Protein AF-A0A842RF08-F1 (afdb_monomer)

Foldseek 3Di:
DVVVVVVVVVVVLVVLLVLQCVQLVCPDDDCSVVLSVLVVVCQVVAQQLQPPDDVPDTLSVLLSVLLNLDPDSVLSVLVSVCCNPQFAEAHPVNLLVLLLCCCVPPVLLVLLVVQCVLVVNPSVVSVVSCPALQSVLLLLLAAEAEDDPQLPLVSSVVSCVVVVDDPLRGDDHLDDDPVSLVVSLVVLVVVNCVSCVPVPDPHRPQSPDSARAEYEYGHAEEQQLVQQWDADPNDIDHDVVVSVVVVVVCPPRHRQEHEYEYEYQEYEPNSVVRNVVRVVVVVVVDPGHYHYHYHYNHYDYPVSAQDCVPSVSNVCVLVDDQDFQVVDDPVQVVLVDPGQQCFRVNSRHSYAYSHGGHSNHGCLCEDAPPTPHRHSSYDDDPDDPPPD

Mean predicted aligned error: 7.97 Å

pLDDT: mean 85.52, std 14.82, range [28.73, 98.25]

Solvent-accessible surface area (backbone atoms only — not comparable to full-atom values): 21556 Å² total; per-residue (Å²): 118,72,65,64,56,53,52,60,50,54,54,52,54,50,51,52,49,53,50,44,49,60,60,56,65,65,87,80,58,90,59,56,71,59,57,48,52,51,55,50,49,48,23,76,74,41,50,52,61,38,62,58,53,57,93,92,55,47,40,64,62,36,44,39,58,38,41,56,70,44,89,46,67,66,53,30,51,45,53,50,49,44,55,76,77,56,54,42,72,42,39,67,66,56,54,51,52,46,50,65,41,45,49,74,71,45,50,46,54,48,50,46,48,53,47,16,67,75,66,76,41,66,69,85,47,52,72,62,46,68,70,32,66,67,38,55,50,51,59,67,22,30,36,38,26,9,74,41,87,67,29,42,43,74,56,45,51,62,70,35,50,85,69,72,55,55,76,75,29,55,41,73,44,77,78,76,56,70,72,58,52,51,56,37,43,53,52,45,41,54,51,51,51,64,73,56,66,58,88,85,65,88,67,58,77,93,65,70,66,75,33,39,36,38,39,36,37,31,33,39,74,36,56,56,22,56,67,42,31,39,73,58,97,87,41,76,43,31,52,55,50,55,48,53,58,54,52,73,75,37,75,77,59,35,39,86,63,30,38,41,34,40,38,28,44,26,27,24,50,59,9,52,53,40,35,56,50,47,50,56,53,50,51,74,75,44,99,64,60,64,48,80,45,82,47,62,74,42,74,44,57,74,87,64,35,66,40,66,87,89,33,39,73,50,44,53,52,54,73,44,87,65,65,50,76,86,75,64,49,83,74,52,57,74,34,81,32,98,57,54,53,41,2,41,47,64,45,15,26,46,47,34,41,26,79,49,51,53,67,32,12,30,30,63,49,34,24,42,86,90,48,88,38,62,21,51,40,43,45,78,76,92,79,64,78,83,79,125

Nearest PDB structures (foldseek):
  3u0v-assembly1_A  TM=3.164E-01  e=2.271E-01  Homo sapiens
  6avv-assembly1_A  TM=2.905E-01  e=1.226E+00  Arabidopsis thaliana
  6avx-assembly1_A  TM=3.029E-01  e=2.151E+00  Arabidopsis thaliana
  6gi0-assembly2_B  TM=3.141E-01  e=7.004E+00  Pseudomonas aeruginosa
  2qr5-assembly1_A  TM=3.143E-01  e=5.917E+00  unclassified

Structure (mmCIF, N/CA/C/O backbone):
data_AF-A0A842RF08-F1
#
_entry.id   AF-A0A842RF08-F1
#
loop_
_atom_site.group_PDB
_atom_site.id
_atom_site.type_symbol
_atom_site.label_atom_id
_atom_site.label_alt_id
_atom_site.label_comp_id
_atom_site.label_asym_id
_atom_site.label_entity_id
_atom_site.label_seq_id
_atom_site.pdbx_PDB_ins_code
_atom_site.Cartn_x
_atom_site.Cartn_y
_atom_site.Cartn_z
_atom_site.occupancy
_atom_site.B_iso_or_equiv
_atom_site.auth_seq_id
_atom_site.auth_comp_id
_atom_site.auth_asym_id
_atom_site.auth_atom_id
_atom_site.pdbx_PDB_model_num
ATOM 1 N N . MET A 1 1 ? 2.217 38.222 -20.327 1.00 40.03 1 MET A N 1
ATOM 2 C CA . MET A 1 1 ? 2.538 37.204 -19.291 1.00 40.03 1 MET A CA 1
ATOM 3 C C . MET A 1 1 ? 2.072 35.784 -19.656 1.00 40.03 1 MET A C 1
ATOM 5 O O . MET A 1 1 ? 2.818 34.854 -19.389 1.00 40.03 1 MET A O 1
ATOM 9 N N . LYS A 1 2 ? 0.913 35.592 -20.316 1.00 32.84 2 LYS A N 1
ATOM 10 C CA . LYS A 1 2 ? 0.486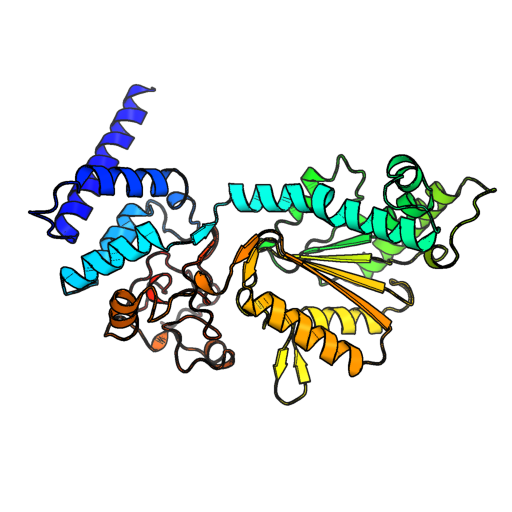 34.278 -20.859 1.00 32.84 2 LYS A CA 1
ATOM 11 C C . LYS A 1 2 ? 1.318 33.782 -22.061 1.00 32.84 2 LYS A C 1
ATOM 13 O O . LYS A 1 2 ? 1.562 32.587 -22.164 1.00 32.84 2 LYS A O 1
ATOM 18 N N . GLU A 1 3 ? 1.814 34.678 -22.917 1.00 28.73 3 GLU A N 1
ATOM 19 C CA . GLU A 1 3 ? 2.598 34.299 -24.112 1.00 28.73 3 GLU A CA 1
ATOM 20 C C . GLU A 1 3 ? 3.997 33.748 -23.791 1.00 28.73 3 GLU A C 1
ATOM 22 O O . GLU A 1 3 ? 4.410 32.754 -24.382 1.00 28.73 3 GLU A O 1
ATOM 27 N N . ASN A 1 4 ? 4.689 34.297 -22.785 1.00 29.58 4 ASN A N 1
ATOM 28 C CA . ASN A 1 4 ? 6.010 33.798 -22.371 1.00 29.58 4 ASN A CA 1
ATOM 29 C C . ASN A 1 4 ? 5.946 32.412 -21.703 1.00 29.58 4 ASN A C 1
ATOM 31 O O . ASN A 1 4 ? 6.897 31.639 -21.808 1.00 29.58 4 ASN A O 1
ATOM 35 N N . LEU A 1 5 ? 4.820 32.063 -21.061 1.00 34.53 5 LEU A N 1
ATOM 36 C CA . LEU A 1 5 ? 4.596 30.708 -20.543 1.00 34.53 5 LEU A CA 1
ATOM 37 C C . LEU A 1 5 ? 4.382 29.697 -21.681 1.00 34.53 5 LEU A C 1
ATOM 39 O O . LEU A 1 5 ? 4.914 28.592 -21.616 1.00 34.53 5 LEU A O 1
ATOM 43 N N . MET A 1 6 ? 3.653 30.080 -22.736 1.00 32.66 6 MET A N 1
ATOM 44 C CA . MET A 1 6 ? 3.435 29.214 -23.902 1.00 32.66 6 MET A CA 1
ATOM 45 C C . MET A 1 6 ? 4.720 28.982 -24.709 1.00 32.66 6 MET A C 1
ATOM 47 O O . MET A 1 6 ? 4.952 27.870 -25.175 1.00 32.66 6 MET A O 1
ATOM 51 N N . TRP A 1 7 ? 5.594 29.986 -24.818 1.00 32.00 7 TRP A N 1
ATOM 52 C CA . TRP A 1 7 ? 6.883 29.855 -25.509 1.00 32.00 7 TRP A CA 1
ATOM 53 C C . TRP A 1 7 ? 7.861 28.907 -24.795 1.00 32.00 7 TRP A C 1
ATOM 55 O O . TRP A 1 7 ? 8.495 28.066 -25.434 1.00 32.00 7 TRP A O 1
ATOM 65 N N . GLY A 1 8 ? 7.946 28.983 -23.461 1.00 36.41 8 GLY A N 1
ATOM 66 C CA . GLY A 1 8 ? 8.818 28.111 -22.663 1.00 36.41 8 GLY A CA 1
ATOM 67 C C . GLY A 1 8 ? 8.381 26.641 -22.631 1.00 36.41 8 GLY A C 1
ATOM 68 O O . GLY A 1 8 ? 9.229 25.756 -22.508 1.00 36.41 8 GLY A O 1
ATOM 69 N N . ILE A 1 9 ? 7.078 26.376 -22.770 1.00 46.50 9 ILE A N 1
ATOM 70 C CA . ILE A 1 9 ? 6.522 25.021 -22.917 1.00 46.50 9 ILE A CA 1
ATOM 71 C C . ILE A 1 9 ? 6.865 24.469 -24.314 1.00 46.50 9 ILE A C 1
ATOM 73 O O . ILE A 1 9 ? 7.432 23.386 -24.428 1.00 46.50 9 ILE A O 1
ATOM 77 N N . ASN A 1 10 ? 6.667 25.270 -25.366 1.00 54.06 10 ASN A N 1
ATOM 78 C CA . ASN A 1 10 ? 6.847 24.851 -26.760 1.00 54.06 10 ASN A CA 1
ATOM 79 C C . ASN A 1 10 ? 8.315 24.526 -27.140 1.00 54.06 10 ASN A C 1
ATOM 81 O O . ASN A 1 10 ? 8.580 23.586 -27.892 1.00 54.06 10 ASN A O 1
ATOM 85 N N . ILE A 1 11 ? 9.301 25.246 -26.583 1.00 56.53 11 ILE A N 1
ATOM 86 C CA . ILE A 1 11 ? 10.733 24.962 -26.823 1.00 56.53 11 ILE A CA 1
ATOM 87 C C . ILE A 1 11 ? 11.155 23.631 -26.192 1.00 56.53 11 ILE A C 1
ATOM 89 O O . ILE A 1 11 ? 11.837 22.829 -26.832 1.00 56.53 11 ILE A O 1
ATOM 93 N N . LYS A 1 12 ? 10.742 23.375 -24.947 1.00 60.31 12 LYS A N 1
ATOM 94 C CA . LYS A 1 12 ? 11.094 22.143 -24.225 1.00 60.31 12 LYS A CA 1
ATOM 95 C C . LYS A 1 12 ? 10.475 20.919 -24.886 1.00 60.31 12 LYS A C 1
ATOM 97 O O . LYS A 1 12 ? 11.165 19.930 -25.108 1.00 60.31 12 LYS A O 1
ATOM 102 N N . ASP A 1 13 ? 9.221 21.043 -25.301 1.00 62.75 13 ASP A N 1
ATOM 103 C CA . ASP A 1 13 ? 8.489 20.012 -26.031 1.00 62.75 13 ASP A CA 1
ATOM 104 C C . ASP A 1 13 ? 9.149 19.682 -27.380 1.00 62.75 13 ASP A C 1
ATOM 106 O O . ASP A 1 13 ? 9.252 18.518 -27.773 1.00 62.75 13 ASP A O 1
ATOM 110 N N . THR A 1 14 ? 9.677 20.697 -28.067 1.00 65.06 14 THR A N 1
ATOM 111 C CA . THR A 1 14 ? 10.413 20.526 -29.327 1.00 65.06 14 THR A CA 1
ATOM 112 C C . THR A 1 14 ? 11.765 19.832 -29.115 1.00 65.06 14 THR A C 1
ATOM 114 O O . THR A 1 14 ? 12.135 18.950 -29.894 1.00 65.06 14 THR A O 1
ATOM 117 N N . ILE A 1 15 ? 12.491 20.173 -28.047 1.00 67.38 15 ILE A N 1
ATOM 118 C CA . ILE A 1 15 ? 13.777 19.545 -27.695 1.00 67.38 15 ILE A CA 1
ATOM 119 C C . ILE A 1 15 ? 13.573 18.079 -27.302 1.00 67.38 15 ILE A C 1
ATOM 121 O O . ILE A 1 15 ? 14.238 17.199 -27.849 1.00 67.38 15 ILE A O 1
ATOM 125 N N . ALA A 1 16 ? 12.603 17.809 -26.430 1.00 64.62 16 ALA A N 1
ATOM 126 C CA . ALA A 1 16 ? 12.192 16.470 -26.020 1.00 64.62 16 ALA A CA 1
ATOM 127 C C . ALA A 1 16 ? 11.817 15.587 -27.225 1.00 64.62 16 ALA A C 1
ATOM 129 O O . ALA A 1 16 ? 12.261 14.442 -27.339 1.00 64.62 16 ALA A O 1
ATOM 130 N N . LYS A 1 17 ? 11.070 16.150 -28.183 1.00 66.00 17 LYS A N 1
ATOM 131 C CA . LYS A 1 17 ? 10.702 15.484 -29.440 1.00 66.00 17 LYS A CA 1
ATOM 132 C C . LYS A 1 17 ? 11.910 15.131 -30.296 1.00 66.00 17 LYS A C 1
ATOM 134 O O . LYS A 1 17 ? 11.983 14.025 -30.831 1.00 66.00 17 LYS A O 1
ATOM 139 N N . ASN A 1 18 ? 12.850 16.060 -30.442 1.00 68.75 18 ASN A N 1
ATOM 140 C CA . ASN A 1 18 ? 14.053 15.841 -31.240 1.00 68.75 18 ASN A CA 1
ATOM 141 C C . ASN A 1 18 ? 14.989 14.811 -30.586 1.00 68.75 18 ASN A C 1
ATOM 143 O O . ASN A 1 18 ? 15.552 13.973 -31.289 1.00 68.75 18 ASN A O 1
ATOM 147 N N . LEU A 1 19 ? 15.092 14.819 -29.254 1.00 69.50 19 LEU A N 1
ATOM 148 C CA . LEU A 1 19 ? 15.845 13.837 -28.469 1.00 69.50 19 LEU A CA 1
ATOM 149 C C . LEU A 1 19 ? 15.284 12.419 -28.630 1.00 69.50 19 LEU A C 1
ATOM 151 O O . LEU A 1 19 ? 16.035 11.501 -28.958 1.00 69.50 19 LEU A O 1
ATOM 155 N N . LEU A 1 20 ? 13.969 12.235 -28.483 1.00 67.94 20 LEU A N 1
ATOM 156 C CA . LEU A 1 20 ? 13.342 10.920 -28.658 1.00 67.94 20 LEU A CA 1
ATOM 157 C C . LEU A 1 20 ? 13.478 10.395 -30.091 1.00 67.94 20 LEU A C 1
ATOM 159 O O . LEU A 1 20 ? 13.840 9.236 -30.288 1.00 67.94 20 LEU A O 1
ATOM 163 N N . LYS A 1 21 ? 13.240 11.253 -31.095 1.00 69.12 21 LYS A N 1
ATOM 164 C CA . LYS A 1 21 ? 13.405 10.888 -32.513 1.00 69.12 21 LYS A CA 1
ATOM 165 C C . LYS A 1 21 ? 14.823 10.422 -32.824 1.00 69.12 21 LYS A C 1
ATOM 167 O O . LYS A 1 21 ? 14.993 9.442 -33.543 1.00 69.12 21 LYS A O 1
ATOM 172 N N . ARG A 1 22 ? 15.826 11.116 -32.279 1.00 71.62 22 ARG A N 1
ATOM 173 C CA . ARG A 1 22 ? 17.234 10.740 -32.432 1.00 71.62 22 ARG A CA 1
ATOM 174 C C . ARG A 1 22 ? 17.528 9.397 -31.767 1.00 71.62 22 ARG A C 1
ATOM 176 O O . ARG A 1 22 ? 18.174 8.556 -32.376 1.00 71.62 22 ARG A O 1
ATOM 183 N N . THR A 1 23 ? 17.041 9.200 -30.547 1.00 68.75 23 THR A N 1
ATOM 184 C CA . THR A 1 23 ? 17.381 8.034 -29.715 1.00 68.75 23 THR A CA 1
ATOM 185 C C . THR A 1 23 ? 16.815 6.736 -30.267 1.00 68.75 23 THR A C 1
ATOM 187 O O . THR A 1 23 ? 17.501 5.717 -30.272 1.00 68.75 23 THR A O 1
ATOM 190 N N . LEU A 1 24 ? 15.578 6.774 -30.765 1.00 66.88 24 LEU A N 1
ATOM 191 C CA . LEU A 1 24 ? 14.913 5.592 -31.303 1.00 66.88 24 LEU A CA 1
ATOM 192 C C . LEU A 1 24 ? 15.331 5.268 -32.756 1.00 66.88 24 LEU A C 1
ATOM 194 O O . LEU A 1 24 ? 14.899 4.248 -33.285 1.00 66.88 24 LEU A O 1
ATOM 198 N N . ASN A 1 25 ? 16.121 6.135 -33.413 1.00 63.81 25 ASN A N 1
ATOM 199 C CA . ASN A 1 25 ? 16.544 6.019 -34.821 1.00 63.81 25 ASN A CA 1
ATOM 200 C C . ASN A 1 25 ? 15.389 5.654 -35.786 1.00 63.81 25 ASN A C 1
ATOM 202 O O . ASN A 1 25 ? 15.572 5.006 -36.817 1.00 63.81 25 ASN A O 1
ATOM 206 N N . LEU A 1 26 ? 14.164 6.064 -35.437 1.00 57.41 26 LEU A N 1
ATOM 207 C CA . LEU A 1 26 ? 12.932 5.703 -36.136 1.00 57.41 26 LEU A CA 1
ATOM 208 C C . LEU A 1 26 ? 12.776 6.591 -37.363 1.00 57.41 26 LEU A C 1
ATOM 210 O O . LEU A 1 26 ? 12.047 7.582 -37.338 1.00 57.41 26 LEU A O 1
ATOM 214 N N . LYS A 1 27 ? 13.491 6.266 -38.437 1.00 50.59 27 LYS A N 1
ATOM 215 C CA . LYS A 1 27 ? 13.301 6.951 -39.719 1.00 50.59 27 LYS A CA 1
ATOM 216 C C . LYS A 1 27 ? 12.002 6.533 -40.427 1.00 50.59 27 LYS A C 1
ATOM 218 O O . LYS A 1 27 ? 11.477 7.342 -41.181 1.00 50.59 27 LYS A O 1
ATOM 223 N N . ASP A 1 28 ? 11.420 5.375 -40.086 1.00 49.75 28 ASP A N 1
ATOM 224 C CA . ASP A 1 28 ? 10.409 4.722 -40.941 1.00 49.75 28 ASP A CA 1
ATOM 225 C C . ASP A 1 28 ? 9.100 4.271 -40.261 1.00 49.75 28 ASP A C 1
ATOM 227 O O . ASP A 1 28 ? 8.362 3.475 -40.837 1.00 49.75 28 ASP A O 1
ATOM 231 N N . THR A 1 29 ? 8.745 4.750 -39.062 1.00 52.41 29 THR A N 1
ATOM 232 C CA . THR A 1 29 ? 7.417 4.437 -38.492 1.00 52.41 29 THR A CA 1
ATOM 233 C C . THR A 1 29 ? 6.372 5.497 -38.877 1.00 52.41 29 THR A C 1
ATOM 235 O O . THR A 1 29 ? 6.391 6.607 -38.327 1.00 52.41 29 THR A O 1
ATOM 238 N N . PRO A 1 30 ? 5.402 5.201 -39.768 1.00 45.53 30 PRO A N 1
ATOM 239 C CA . PRO A 1 30 ? 4.182 6.003 -39.826 1.00 45.53 30 PRO A CA 1
ATOM 240 C C . PRO A 1 30 ? 3.547 5.972 -38.421 1.00 45.53 30 PRO A C 1
ATOM 242 O O . PRO A 1 30 ? 3.512 4.920 -37.794 1.00 45.53 30 PRO A O 1
ATOM 245 N N . ASN A 1 31 ? 3.125 7.127 -37.893 1.00 59.53 31 ASN A N 1
ATOM 246 C CA . ASN A 1 31 ? 2.644 7.375 -36.513 1.00 59.53 31 ASN A CA 1
ATOM 247 C C . ASN A 1 31 ? 3.627 7.743 -35.379 1.00 59.53 31 ASN A C 1
ATOM 249 O O . ASN A 1 31 ? 3.170 7.958 -34.255 1.00 59.53 31 ASN A O 1
ATOM 253 N N . ILE A 1 32 ? 4.920 8.000 -35.631 1.00 62.41 32 ILE A N 1
ATOM 254 C CA . ILE A 1 32 ? 5.850 8.501 -34.578 1.00 62.41 32 ILE A CA 1
ATOM 255 C C . ILE A 1 32 ? 5.334 9.771 -33.881 1.00 62.41 32 ILE A C 1
ATOM 257 O O . ILE A 1 32 ? 5.478 9.936 -32.671 1.00 62.41 32 ILE A O 1
ATOM 261 N N . THR A 1 33 ? 4.735 10.695 -34.636 1.00 65.31 33 THR A N 1
ATOM 262 C CA . THR A 1 33 ? 4.237 11.958 -34.068 1.00 65.31 33 THR A CA 1
ATOM 263 C C . THR A 1 33 ? 3.061 11.731 -33.116 1.00 65.31 33 THR A C 1
ATOM 265 O O . THR A 1 33 ? 2.971 12.429 -32.109 1.00 65.31 33 THR A O 1
ATOM 268 N N . GLU A 1 34 ? 2.177 10.774 -33.401 1.00 72.06 34 GLU A N 1
ATOM 269 C CA . GLU A 1 34 ? 1.043 10.443 -32.527 1.00 72.06 34 GLU A CA 1
ATOM 270 C C . GLU A 1 34 ? 1.501 9.697 -31.275 1.00 72.06 34 GLU A C 1
ATOM 272 O O . GLU A 1 34 ? 1.135 10.069 -30.162 1.00 72.06 34 GLU A O 1
ATOM 277 N N . GLN A 1 35 ? 2.388 8.718 -31.447 1.00 70.62 35 GLN A N 1
ATOM 278 C CA . GLN A 1 35 ? 3.003 7.974 -30.351 1.00 70.62 35 GLN A CA 1
ATOM 279 C C . GLN A 1 35 ? 3.779 8.894 -29.388 1.00 70.62 35 GLN A C 1
ATOM 281 O O . GLN A 1 35 ? 3.680 8.765 -28.166 1.00 70.62 35 GLN A O 1
ATOM 286 N N . PHE A 1 36 ? 4.489 9.892 -29.922 1.00 72.94 36 PHE A N 1
ATOM 287 C CA . PHE A 1 36 ? 5.156 10.910 -29.113 1.00 72.94 36 PHE A CA 1
ATOM 288 C C . PHE A 1 36 ? 4.162 11.787 -28.343 1.00 72.94 36 PHE A C 1
ATOM 290 O O . PHE A 1 36 ? 4.334 11.997 -27.143 1.00 72.94 36 PHE A O 1
ATOM 297 N N . LYS A 1 37 ? 3.104 12.269 -29.012 1.00 81.19 37 LYS A N 1
ATOM 298 C CA . LYS A 1 37 ? 2.058 13.079 -28.367 1.00 81.19 37 LYS A CA 1
ATOM 299 C C . LYS A 1 37 ? 1.415 12.334 -27.200 1.00 81.19 37 LYS A C 1
ATOM 301 O O . LYS A 1 37 ? 1.175 12.947 -26.167 1.00 81.19 37 LYS A O 1
ATOM 306 N N . LEU A 1 38 ? 1.177 11.029 -27.345 1.00 84.75 38 LEU A N 1
ATOM 307 C CA . LEU A 1 38 ? 0.620 10.204 -26.276 1.00 84.75 38 LEU A CA 1
ATOM 308 C C . LEU A 1 38 ? 1.549 10.148 -25.057 1.00 84.75 38 LEU A C 1
ATOM 310 O O . LEU A 1 38 ? 1.120 10.460 -23.951 1.00 84.75 38 LEU A O 1
ATOM 314 N N . ILE A 1 39 ? 2.823 9.791 -25.249 1.00 86.00 39 ILE A N 1
ATOM 315 C CA . ILE A 1 39 ? 3.783 9.691 -24.138 1.00 86.00 39 ILE A CA 1
ATOM 316 C C . ILE A 1 39 ? 4.004 11.048 -23.467 1.00 86.00 39 ILE A C 1
ATOM 318 O O . ILE A 1 39 ? 4.080 11.121 -22.245 1.00 86.00 39 ILE A O 1
ATOM 322 N N . GLN A 1 40 ? 4.051 12.133 -24.235 1.00 85.50 40 GLN A N 1
ATOM 323 C CA . GLN A 1 40 ? 4.167 13.482 -23.690 1.00 85.50 40 GLN A CA 1
ATOM 324 C C . GLN A 1 40 ? 2.918 13.903 -22.904 1.00 85.50 40 GLN A C 1
ATOM 326 O O . GLN A 1 40 ? 3.033 14.499 -21.832 1.00 85.50 40 GLN A O 1
ATOM 331 N N . ALA A 1 41 ? 1.728 13.553 -23.397 1.00 88.69 41 ALA A N 1
ATOM 332 C CA . ALA A 1 41 ? 0.488 13.762 -22.665 1.00 88.69 41 ALA A CA 1
ATOM 333 C C . ALA A 1 41 ? 0.508 12.988 -21.338 1.00 88.69 41 ALA A C 1
ATOM 335 O O . ALA A 1 41 ? 0.284 13.592 -20.293 1.00 88.69 41 ALA A O 1
ATOM 336 N N . LEU A 1 42 ? 0.875 11.700 -21.349 1.00 89.94 42 LEU A N 1
ATOM 337 C CA . LEU A 1 42 ? 1.008 10.878 -20.138 1.00 89.94 42 LEU A CA 1
ATOM 338 C C . LEU A 1 42 ? 2.066 11.420 -19.167 1.00 89.94 42 LEU A C 1
ATOM 340 O O . LEU A 1 42 ? 1.838 11.445 -17.958 1.00 89.94 42 LEU A O 1
ATOM 344 N N . ALA A 1 43 ? 3.195 11.898 -19.690 1.00 91.75 43 ALA A N 1
ATOM 345 C CA . ALA A 1 43 ? 4.246 12.520 -18.899 1.00 91.75 43 ALA A CA 1
ATOM 346 C C . ALA A 1 43 ? 3.721 13.753 -18.159 1.00 91.75 43 ALA A C 1
ATOM 348 O O . ALA A 1 43 ? 3.734 13.782 -16.930 1.00 91.75 43 ALA A O 1
ATOM 349 N N . SER A 1 44 ? 3.156 14.709 -18.902 1.00 89.88 44 SER A N 1
ATOM 350 C CA . SER A 1 44 ? 2.623 15.954 -18.342 1.00 89.88 44 SER A CA 1
ATOM 351 C C . SER A 1 44 ? 1.437 15.741 -17.399 1.00 89.88 44 SER A C 1
ATOM 353 O O . SER A 1 44 ? 1.264 16.491 -16.442 1.00 89.88 44 SER A O 1
ATOM 355 N N . TYR A 1 45 ? 0.622 14.718 -17.662 1.00 89.94 45 TYR A N 1
ATOM 356 C CA . TYR A 1 45 ? -0.547 14.401 -16.855 1.00 89.94 45 TYR A CA 1
ATOM 357 C C . TYR A 1 45 ? -0.182 13.652 -15.570 1.00 89.94 45 TYR A C 1
ATOM 359 O O . TYR A 1 45 ? -0.877 13.797 -14.565 1.00 89.94 45 TYR A O 1
ATOM 367 N N . LYS A 1 46 ? 0.870 12.820 -15.603 1.00 92.06 46 LYS A N 1
ATOM 368 C CA . LYS A 1 46 ? 1.110 11.823 -14.557 1.00 92.06 46 LYS A CA 1
ATOM 369 C C . LYS A 1 46 ? 2.577 11.598 -14.206 1.00 92.06 46 LYS A C 1
ATOM 371 O O . LYS A 1 46 ? 2.925 11.663 -13.030 1.00 92.06 46 LYS A O 1
ATOM 376 N N . TYR A 1 47 ? 3.431 11.285 -15.180 1.00 94.81 47 TYR A N 1
ATOM 377 C CA . TYR A 1 47 ? 4.775 10.767 -14.875 1.00 94.81 47 TYR A CA 1
ATOM 378 C C . TYR A 1 47 ? 5.740 11.844 -14.374 1.00 94.81 47 TYR A C 1
ATOM 380 O O . TYR A 1 47 ? 6.613 11.543 -13.563 1.00 94.81 47 TYR A O 1
ATOM 388 N N . ASP A 1 48 ? 5.541 13.101 -14.776 1.00 93.69 48 ASP A N 1
ATOM 389 C CA . ASP A 1 48 ? 6.325 14.245 -14.300 1.00 93.69 48 ASP A CA 1
ATOM 390 C C . ASP A 1 48 ? 6.102 14.533 -12.802 1.00 93.69 48 ASP A C 1
ATOM 392 O O . ASP A 1 48 ? 6.880 15.264 -12.194 1.00 93.69 48 ASP A O 1
ATOM 396 N N . GLU A 1 49 ? 5.079 13.936 -12.171 1.00 91.44 49 GLU A N 1
ATOM 397 C CA . GLU A 1 49 ? 4.869 14.014 -10.719 1.00 91.44 49 GLU A CA 1
ATOM 398 C C . GLU A 1 49 ? 5.839 13.133 -9.909 1.00 91.44 49 GLU A C 1
ATOM 400 O O . GLU A 1 49 ? 5.775 13.137 -8.673 1.00 91.44 49 GLU A O 1
ATOM 405 N N . TYR A 1 50 ? 6.698 12.345 -10.566 1.00 95.56 50 TYR A N 1
ATOM 406 C CA . TYR A 1 50 ? 7.631 11.464 -9.874 1.00 95.56 50 TYR A CA 1
ATOM 407 C C . TYR A 1 50 ? 8.662 12.260 -9.060 1.00 95.56 50 TYR A C 1
ATOM 409 O O . TYR A 1 50 ? 9.502 12.982 -9.591 1.00 95.56 50 TYR A O 1
ATOM 417 N N . GLN A 1 51 ? 8.614 12.109 -7.737 1.00 92.56 51 GLN A N 1
ATOM 418 C CA . GLN A 1 51 ? 9.317 12.972 -6.785 1.00 92.56 51 GLN A CA 1
ATOM 419 C C . GLN A 1 51 ? 10.824 12.728 -6.705 1.00 92.56 51 GLN A C 1
ATOM 421 O O . GLN A 1 51 ? 11.525 13.539 -6.107 1.00 92.56 51 GLN A O 1
ATOM 426 N N . GLN A 1 52 ? 11.316 11.609 -7.243 1.00 91.88 52 GLN A N 1
ATOM 427 C CA . GLN A 1 52 ? 12.742 11.269 -7.189 1.00 91.88 52 GLN A CA 1
ATOM 428 C C . GLN A 1 52 ? 13.492 11.658 -8.468 1.00 91.88 52 GLN A C 1
ATOM 430 O O . GLN A 1 52 ? 14.676 11.359 -8.586 1.00 91.88 52 GLN A O 1
ATOM 435 N N . PHE A 1 53 ? 12.842 12.350 -9.412 1.00 91.44 53 PHE A N 1
ATOM 436 C CA . PHE A 1 53 ? 13.577 13.035 -10.470 1.00 91.44 53 PHE A CA 1
ATOM 437 C C . PHE A 1 53 ? 14.426 14.170 -9.889 1.00 91.44 53 PHE A C 1
ATOM 439 O O . PHE A 1 53 ? 14.003 14.895 -8.985 1.00 91.44 53 PHE A O 1
ATOM 446 N N . PHE A 1 54 ? 15.634 14.337 -10.427 1.00 82.94 54 PHE A N 1
ATOM 447 C CA . PHE A 1 54 ? 16.506 15.447 -10.057 1.00 82.94 54 PHE A CA 1
ATOM 448 C C . PHE A 1 54 ? 15.878 16.797 -10.433 1.00 82.94 54 PHE A C 1
ATOM 450 O O . PHE A 1 54 ? 15.100 16.868 -11.389 1.00 82.94 54 PHE A O 1
ATOM 457 N N . PRO A 1 55 ? 16.223 17.896 -9.735 1.00 81.06 55 PRO A N 1
ATOM 458 C CA . PRO A 1 55 ? 15.713 19.218 -10.075 1.00 81.06 55 PRO A CA 1
ATOM 459 C C . PRO A 1 55 ? 15.897 19.549 -11.563 1.00 81.06 55 PRO A C 1
ATOM 461 O O . PRO A 1 55 ? 17.010 19.549 -12.082 1.00 81.06 55 PRO A O 1
ATOM 464 N N . GLY A 1 56 ? 14.789 19.839 -12.249 1.00 79.12 56 GLY A N 1
ATOM 465 C CA . GLY A 1 56 ? 14.779 20.177 -13.677 1.00 79.12 56 GLY A CA 1
ATOM 466 C C . GLY A 1 56 ? 14.680 18.987 -14.638 1.00 79.12 56 GLY A C 1
ATOM 467 O O . GLY A 1 56 ? 14.465 19.219 -15.825 1.00 79.12 56 GLY A O 1
ATOM 468 N N . MET A 1 57 ? 14.769 17.749 -14.147 1.00 85.19 57 MET A N 1
ATOM 469 C CA . MET A 1 57 ? 14.520 16.532 -14.921 1.00 85.19 57 MET A CA 1
ATOM 470 C C . MET A 1 57 ? 13.018 16.227 -14.965 1.00 85.19 57 MET A C 1
ATOM 472 O O . MET A 1 57 ? 12.334 16.339 -13.947 1.00 85.19 57 MET A O 1
ATOM 476 N N . ARG A 1 58 ? 12.498 15.836 -16.132 1.00 89.00 58 ARG A N 1
ATOM 477 C CA . ARG A 1 58 ? 11.140 15.305 -16.286 1.00 89.00 58 ARG A CA 1
ATOM 478 C C . ARG A 1 58 ? 11.192 13.872 -16.802 1.00 89.00 58 ARG A C 1
ATOM 480 O O . ARG A 1 58 ? 12.263 13.315 -17.068 1.00 89.00 58 ARG A O 1
ATOM 487 N N . PHE A 1 59 ? 10.016 13.267 -16.951 1.00 93.44 59 PHE A N 1
ATOM 488 C CA . PHE A 1 59 ? 9.921 11.896 -17.427 1.00 93.44 59 PHE A CA 1
ATOM 489 C C . PHE A 1 59 ? 10.553 11.730 -18.809 1.00 93.44 59 PHE A C 1
ATOM 491 O O . PHE A 1 59 ? 11.245 10.747 -19.041 1.00 93.44 59 PHE A O 1
ATOM 498 N N . ILE A 1 60 ? 10.348 12.681 -19.724 1.00 89.62 60 ILE A N 1
ATOM 499 C CA . ILE A 1 60 ? 10.808 12.523 -21.107 1.00 89.62 60 ILE A CA 1
ATOM 500 C C . ILE A 1 60 ? 12.335 12.481 -21.204 1.00 89.62 60 ILE A C 1
ATOM 502 O O . ILE A 1 60 ? 12.868 11.642 -21.929 1.00 89.62 60 ILE A O 1
ATOM 506 N N . GLU A 1 61 ? 13.054 13.328 -20.466 1.00 87.19 61 GLU A N 1
ATOM 507 C CA . GLU A 1 61 ? 14.517 13.275 -20.441 1.00 87.19 61 GLU A CA 1
ATOM 508 C C . GLU A 1 61 ? 15.001 11.954 -19.835 1.00 87.19 61 GLU A C 1
ATOM 510 O O . GLU A 1 61 ? 15.907 11.324 -20.380 1.00 87.19 61 GLU A O 1
ATOM 515 N N . SER A 1 62 ? 14.359 11.494 -18.754 1.00 92.06 62 SER A N 1
ATOM 516 C CA . SER A 1 62 ? 14.673 10.194 -18.154 1.00 92.06 62 SER A CA 1
ATOM 517 C C . SER A 1 62 ? 14.429 9.043 -19.121 1.00 92.06 62 SER A C 1
ATOM 519 O O . SER A 1 62 ? 15.276 8.166 -19.266 1.00 92.06 62 SER A O 1
ATOM 521 N N . PHE A 1 63 ? 13.314 9.088 -19.842 1.00 93.00 63 PHE A N 1
ATOM 522 C CA . PHE A 1 63 ? 12.917 8.071 -20.798 1.00 93.00 63 PHE A CA 1
ATOM 523 C C . PHE A 1 63 ? 13.859 8.000 -21.994 1.00 93.00 63 PHE A C 1
ATOM 525 O O . PHE A 1 63 ? 14.225 6.909 -22.415 1.00 93.00 63 PHE A O 1
ATOM 532 N N . VAL A 1 64 ? 14.319 9.145 -22.498 1.00 89.06 64 VAL A N 1
ATOM 533 C CA . VAL A 1 64 ? 15.343 9.196 -23.547 1.00 89.06 64 VAL A CA 1
ATOM 534 C C . VAL A 1 64 ? 16.644 8.557 -23.074 1.00 89.06 64 VAL A C 1
ATOM 536 O O . VAL A 1 64 ? 17.152 7.667 -23.746 1.00 89.06 64 VAL A O 1
ATOM 539 N N . LEU A 1 65 ? 17.162 8.964 -21.913 1.00 90.19 65 LEU A N 1
ATOM 540 C CA . LEU A 1 65 ? 18.408 8.409 -21.369 1.00 90.19 65 LEU A CA 1
ATOM 541 C C . LEU A 1 65 ? 18.287 6.913 -21.064 1.00 90.19 65 LEU A C 1
ATOM 543 O O . LEU A 1 65 ? 19.248 6.162 -21.213 1.00 90.19 65 LEU A O 1
ATOM 547 N N . TRP A 1 66 ? 17.102 6.485 -20.635 1.00 94.75 66 TRP A N 1
ATOM 548 C CA . TRP A 1 66 ? 16.789 5.089 -20.390 1.00 94.75 66 TRP A CA 1
ATOM 549 C C . TRP A 1 66 ? 16.734 4.274 -21.684 1.00 94.75 66 TRP A C 1
ATOM 551 O O . TRP A 1 66 ? 17.237 3.159 -21.702 1.00 94.75 66 TRP A O 1
ATOM 561 N N . LEU A 1 67 ? 16.171 4.813 -22.768 1.00 93.44 67 LEU A N 1
ATOM 562 C CA . LEU A 1 67 ? 16.148 4.145 -24.071 1.00 93.44 67 LEU A CA 1
ATOM 563 C C . LEU A 1 67 ? 17.530 4.111 -24.732 1.00 93.44 67 LEU A C 1
ATOM 565 O O . LEU A 1 67 ? 17.876 3.127 -25.377 1.00 93.44 67 LEU A O 1
ATOM 569 N N . ASP A 1 68 ? 18.327 5.168 -24.574 1.00 90.88 68 ASP A N 1
ATOM 570 C CA . ASP A 1 68 ? 19.661 5.275 -25.177 1.00 90.88 68 ASP A CA 1
ATOM 571 C C . ASP A 1 68 ? 20.651 4.242 -24.621 1.00 90.88 68 ASP A C 1
ATOM 573 O O . ASP A 1 68 ? 21.628 3.902 -25.279 1.00 90.88 68 ASP A O 1
ATOM 577 N N . GLN A 1 69 ? 20.373 3.691 -23.433 1.00 93.44 69 GLN A N 1
ATOM 578 C CA . GLN A 1 69 ? 21.204 2.644 -22.841 1.00 93.44 69 GLN A CA 1
ATOM 579 C C . GLN A 1 69 ? 21.107 1.300 -23.580 1.00 93.44 69 GLN A C 1
ATOM 581 O O . GLN A 1 69 ? 21.989 0.462 -23.405 1.00 93.44 69 GLN A O 1
ATOM 586 N N . PHE A 1 70 ? 20.041 1.072 -24.357 1.00 94.12 70 PHE A N 1
ATOM 587 C CA . PHE A 1 70 ? 19.864 -0.162 -25.118 1.00 94.12 70 PHE A CA 1
ATOM 588 C C . PHE A 1 70 ? 20.646 -0.083 -26.431 1.00 94.12 70 PHE A C 1
ATOM 590 O O . PHE A 1 70 ? 20.496 0.869 -27.195 1.00 94.12 70 PHE A O 1
ATOM 597 N N . GLU A 1 71 ? 21.491 -1.076 -26.690 1.00 90.94 71 GLU A N 1
ATOM 598 C CA . GLU A 1 71 ? 22.401 -1.069 -27.837 1.00 90.94 71 GLU A CA 1
ATOM 599 C C . GLU A 1 71 ? 21.679 -1.358 -29.157 1.00 90.94 71 GLU A C 1
ATOM 601 O O . GLU A 1 71 ? 22.021 -0.765 -30.180 1.00 90.94 71 GLU A O 1
ATOM 606 N N . GLU A 1 72 ? 20.672 -2.236 -29.153 1.00 90.88 72 GLU A N 1
ATOM 607 C CA . GLU A 1 72 ? 19.954 -2.594 -30.375 1.00 90.88 72 GLU A CA 1
ATOM 608 C C . GLU A 1 72 ? 18.694 -1.741 -30.578 1.00 90.88 72 GLU A C 1
ATOM 610 O O . GLU A 1 72 ? 17.859 -1.587 -29.683 1.00 90.88 72 GLU A O 1
ATOM 615 N N . ASP A 1 73 ? 18.470 -1.262 -31.806 1.00 87.44 73 ASP A N 1
ATOM 616 C CA . ASP A 1 73 ? 17.259 -0.501 -32.161 1.00 87.44 73 ASP A CA 1
ATOM 617 C C . ASP A 1 73 ? 15.965 -1.298 -31.905 1.00 87.44 73 ASP A C 1
ATOM 619 O O . ASP A 1 73 ? 14.914 -0.725 -31.607 1.00 87.44 73 ASP A O 1
ATOM 623 N N . ASN A 1 74 ? 16.027 -2.630 -31.993 1.00 90.00 74 ASN A N 1
ATOM 624 C CA . ASN A 1 74 ? 14.906 -3.498 -31.648 1.00 90.00 74 ASN A CA 1
ATOM 625 C C . ASN A 1 74 ? 14.614 -3.500 -30.137 1.00 90.00 74 ASN A C 1
ATOM 627 O O . ASN A 1 74 ? 13.452 -3.424 -29.743 1.00 90.00 74 ASN A O 1
ATOM 631 N N . GLU A 1 75 ? 15.646 -3.521 -29.288 1.00 93.88 75 GLU A N 1
ATOM 632 C CA . GLU A 1 75 ? 15.484 -3.446 -27.831 1.00 93.88 75 GLU A CA 1
ATOM 633 C C . GLU A 1 75 ? 14.827 -2.125 -27.425 1.00 93.88 75 GLU A C 1
ATOM 635 O O . GLU A 1 75 ? 13.878 -2.122 -26.641 1.00 93.88 75 GLU A O 1
ATOM 640 N N . LYS A 1 76 ? 15.248 -1.011 -28.038 1.00 91.69 76 LYS A N 1
ATOM 641 C CA . LYS A 1 76 ? 14.638 0.311 -27.828 1.00 91.69 76 LYS A CA 1
ATOM 642 C C . LYS A 1 76 ? 13.146 0.331 -28.162 1.00 91.69 76 LYS A C 1
ATOM 644 O O . LYS A 1 76 ? 12.357 0.891 -27.403 1.00 91.69 76 LYS A O 1
ATOM 649 N N . LYS A 1 77 ? 12.745 -0.284 -29.281 1.00 89.44 77 LYS A N 1
ATOM 650 C CA . LYS A 1 77 ? 11.331 -0.385 -29.693 1.00 89.44 77 LYS A CA 1
ATOM 651 C C . LYS A 1 77 ? 10.512 -1.204 -28.696 1.00 89.44 77 LYS A C 1
ATOM 653 O O . LYS A 1 77 ? 9.478 -0.732 -28.236 1.00 89.44 77 LYS A O 1
ATOM 658 N N . VAL A 1 78 ? 11.007 -2.379 -28.310 1.00 94.62 78 VAL A N 1
ATOM 659 C CA . VAL A 1 78 ? 10.349 -3.262 -27.331 1.00 94.62 78 VAL A CA 1
ATOM 660 C C . VAL A 1 78 ? 10.208 -2.571 -25.971 1.00 94.62 78 VAL A C 1
ATOM 662 O O . VAL A 1 78 ? 9.150 -2.623 -25.348 1.00 94.62 78 VAL A O 1
ATOM 665 N N . ALA A 1 79 ? 11.258 -1.887 -25.518 1.00 95.12 79 ALA A N 1
ATOM 666 C CA . ALA A 1 79 ? 11.261 -1.125 -24.278 1.00 95.12 79 ALA A CA 1
ATOM 667 C C . ALA A 1 79 ? 10.263 0.047 -24.317 1.00 95.12 79 ALA A C 1
ATOM 669 O O . ALA A 1 79 ? 9.531 0.275 -23.353 1.00 95.12 79 ALA A O 1
ATOM 670 N N . TYR A 1 80 ? 10.186 0.761 -25.443 1.00 92.44 80 TYR A N 1
ATOM 671 C CA . TYR A 1 80 ? 9.203 1.822 -25.660 1.00 92.44 80 TYR A CA 1
ATOM 672 C C . TYR A 1 80 ? 7.760 1.297 -25.592 1.00 92.44 80 TYR A C 1
ATOM 674 O O . TYR A 1 80 ? 6.933 1.860 -24.871 1.00 92.44 80 TYR A O 1
ATOM 682 N N . GLU A 1 81 ? 7.461 0.213 -26.313 1.00 92.00 81 GLU A N 1
ATOM 683 C CA . GLU A 1 81 ? 6.131 -0.410 -26.330 1.00 92.00 81 GLU A CA 1
ATOM 684 C C . GLU A 1 81 ? 5.722 -0.899 -24.941 1.00 92.00 81 GLU A C 1
ATOM 686 O O . GLU A 1 81 ? 4.610 -0.623 -24.496 1.00 92.00 81 GLU A O 1
ATOM 691 N N . PHE A 1 82 ? 6.648 -1.516 -24.205 1.00 96.00 82 PHE A N 1
ATOM 692 C CA . PHE A 1 82 ? 6.406 -1.937 -22.831 1.00 96.00 82 PHE A CA 1
ATOM 693 C C . PHE A 1 82 ? 5.978 -0.767 -21.931 1.00 96.00 82 PHE A C 1
ATOM 695 O O . PHE A 1 82 ? 4.993 -0.872 -21.203 1.00 96.00 82 PHE A O 1
ATOM 702 N N . ILE A 1 83 ? 6.665 0.378 -21.994 1.00 95.00 83 ILE A N 1
ATOM 703 C CA . ILE A 1 83 ? 6.296 1.549 -21.184 1.00 95.00 83 ILE A CA 1
ATOM 704 C C . ILE A 1 83 ? 4.936 2.118 -21.583 1.00 95.00 83 ILE A C 1
ATOM 706 O O . ILE A 1 83 ? 4.159 2.517 -20.716 1.00 95.00 83 ILE A O 1
ATOM 710 N N . LYS A 1 84 ? 4.635 2.140 -22.880 1.00 91.06 84 LYS A N 1
ATOM 711 C CA . LYS A 1 84 ? 3.359 2.635 -23.400 1.00 91.06 84 LYS A CA 1
ATOM 712 C C . LYS A 1 84 ? 2.182 1.750 -22.966 1.00 91.06 84 LYS A C 1
ATOM 714 O O . LYS A 1 84 ? 1.150 2.286 -22.575 1.00 91.06 84 LYS A O 1
ATOM 719 N N . ASP A 1 85 ? 2.350 0.428 -23.012 1.00 92.56 85 ASP A N 1
ATOM 720 C CA . ASP A 1 85 ? 1.238 -0.527 -22.899 1.00 92.56 85 ASP A CA 1
ATOM 721 C C . ASP A 1 85 ? 1.138 -1.223 -21.530 1.00 92.56 85 ASP A C 1
ATOM 723 O O . ASP A 1 85 ? 0.084 -1.763 -21.187 1.00 92.56 85 ASP A O 1
ATOM 727 N N . ARG A 1 86 ? 2.218 -1.244 -20.733 1.00 95.88 86 ARG A N 1
ATOM 728 C CA . ARG A 1 86 ? 2.300 -2.057 -19.502 1.00 95.88 86 ARG A CA 1
ATOM 729 C C . ARG A 1 86 ? 2.591 -1.260 -18.233 1.00 95.88 86 ARG A C 1
ATOM 731 O O . ARG A 1 86 ? 2.324 -1.773 -17.148 1.00 95.88 86 ARG A O 1
ATOM 738 N N . LEU A 1 87 ? 3.121 -0.038 -18.327 1.00 96.75 87 LEU A N 1
ATOM 739 C CA . LEU A 1 87 ? 3.484 0.754 -17.148 1.00 96.75 87 LEU A CA 1
ATOM 740 C C . LEU A 1 87 ? 2.248 1.141 -16.319 1.00 96.75 87 LEU A C 1
ATOM 742 O O . LEU A 1 87 ? 1.339 1.819 -16.792 1.00 96.75 87 LEU A O 1
ATOM 746 N N . ILE A 1 88 ? 2.267 0.794 -15.034 1.00 96.94 88 ILE A N 1
ATOM 747 C CA . ILE A 1 88 ? 1.278 1.210 -14.041 1.00 96.94 88 ILE A CA 1
ATOM 748 C C . ILE A 1 88 ? 1.921 2.277 -13.160 1.00 96.94 88 ILE A C 1
ATOM 750 O O . ILE A 1 88 ? 2.499 1.991 -12.112 1.00 96.94 88 ILE A O 1
ATOM 754 N N . PHE A 1 89 ? 1.821 3.534 -13.573 1.00 97.25 89 PHE A N 1
ATOM 755 C CA . PHE A 1 89 ? 2.139 4.641 -12.675 1.00 97.25 89 PHE A CA 1
ATOM 756 C C . PHE A 1 89 ? 0.939 4.919 -11.770 1.00 97.25 89 PHE A C 1
ATOM 758 O O . PHE A 1 89 ? -0.193 4.832 -12.233 1.00 97.25 89 PHE A O 1
ATOM 765 N N . ILE A 1 90 ? 1.159 5.318 -10.522 1.00 96.44 90 ILE A N 1
ATOM 766 C CA . ILE A 1 90 ? 0.115 5.796 -9.615 1.00 96.44 90 ILE A CA 1
ATOM 767 C C . ILE A 1 90 ? 0.451 7.223 -9.185 1.00 96.44 90 ILE A C 1
ATOM 769 O O . ILE A 1 90 ? 1.474 7.467 -8.539 1.00 96.44 90 ILE A O 1
ATOM 773 N N . SER A 1 91 ? -0.414 8.165 -9.554 1.00 94.88 91 SER A N 1
ATOM 774 C CA . SER A 1 91 ? -0.224 9.595 -9.306 1.00 94.88 91 SER A CA 1
ATOM 775 C C . SER A 1 91 ? -0.535 9.985 -7.867 1.00 94.88 91 SER A C 1
ATOM 777 O O . SER A 1 91 ? -1.181 9.256 -7.108 1.00 94.88 91 SER A O 1
ATOM 779 N N . ASN A 1 92 ? -0.117 11.193 -7.487 1.00 92.81 92 ASN A N 1
ATOM 780 C CA . ASN A 1 92 ? -0.465 11.731 -6.177 1.00 92.81 92 ASN A CA 1
ATOM 781 C C . ASN A 1 92 ? -1.983 11.910 -6.024 1.00 92.81 92 ASN A C 1
ATOM 783 O O . ASN A 1 92 ? -2.533 11.707 -4.941 1.00 92.81 92 ASN A O 1
ATOM 787 N N . ASN A 1 93 ? -2.655 12.319 -7.102 1.00 93.62 93 ASN A N 1
ATOM 788 C CA . ASN A 1 93 ? -4.094 12.560 -7.102 1.00 93.62 93 ASN A CA 1
ATOM 789 C C . ASN A 1 93 ? -4.884 11.252 -7.007 1.00 93.62 93 ASN A C 1
ATOM 791 O O . ASN A 1 93 ? -5.863 11.201 -6.267 1.00 93.62 93 ASN A O 1
ATOM 795 N N . GLU A 1 94 ? -4.420 10.186 -7.660 1.00 95.31 94 GLU A N 1
ATOM 796 C CA . GLU A 1 94 ? -5.018 8.853 -7.544 1.00 95.31 94 GLU A CA 1
ATOM 797 C C . GLU A 1 94 ? -4.890 8.311 -6.118 1.00 95.31 94 GLU A C 1
ATOM 799 O O . GLU A 1 94 ? -5.898 7.927 -5.532 1.00 95.31 94 GLU A O 1
ATOM 804 N N . ILE A 1 95 ? -3.701 8.375 -5.498 1.00 93.88 95 ILE A N 1
ATOM 805 C CA . ILE A 1 95 ? -3.543 7.974 -4.086 1.00 93.88 95 ILE A CA 1
ATOM 806 C C . ILE A 1 95 ? -4.457 8.797 -3.175 1.00 93.88 95 ILE A C 1
ATOM 808 O O . ILE A 1 95 ? -5.117 8.240 -2.302 1.00 93.88 95 ILE A O 1
ATOM 812 N N . LYS A 1 96 ? -4.531 10.120 -3.363 1.00 93.75 96 LYS A N 1
ATOM 813 C CA . LYS A 1 96 ? -5.429 10.973 -2.567 1.00 93.75 96 LYS A CA 1
ATOM 814 C C . LYS A 1 96 ? -6.894 10.579 -2.736 1.00 93.75 96 LYS A C 1
ATOM 816 O O . LYS A 1 96 ? -7.620 10.591 -1.747 1.00 93.75 96 LYS A O 1
ATOM 821 N N . HIS A 1 97 ? -7.315 10.230 -3.949 1.00 94.81 97 HIS A N 1
ATOM 822 C CA . HIS A 1 97 ? -8.672 9.763 -4.206 1.00 94.81 97 HIS A CA 1
ATOM 823 C C . HIS A 1 97 ? -8.955 8.425 -3.509 1.00 94.81 97 HIS A C 1
ATOM 825 O O . HIS A 1 97 ? -9.980 8.276 -2.849 1.00 94.81 97 HIS A O 1
ATOM 831 N N . LEU A 1 98 ? -8.009 7.480 -3.549 1.00 95.50 98 LEU A N 1
ATOM 832 C CA . LEU A 1 98 ? -8.131 6.232 -2.792 1.00 95.50 98 LEU A CA 1
ATOM 833 C C . LEU A 1 98 ? -8.264 6.516 -1.289 1.00 95.50 98 LEU A C 1
ATOM 835 O O . LEU A 1 98 ? -9.185 6.014 -0.653 1.00 95.50 98 LEU A O 1
ATOM 839 N N . VAL A 1 99 ? -7.419 7.395 -0.736 1.00 94.31 99 VAL A N 1
ATOM 840 C CA . VAL A 1 99 ? -7.469 7.795 0.683 1.00 94.31 99 VAL A CA 1
ATOM 841 C C . VAL A 1 99 ? -8.816 8.427 1.053 1.00 94.31 99 VAL A C 1
ATOM 843 O O . VAL A 1 99 ? -9.312 8.182 2.154 1.00 94.31 99 VAL A O 1
ATOM 846 N N . SER A 1 100 ? -9.417 9.239 0.173 1.00 92.44 100 SER A N 1
ATOM 847 C CA . SER A 1 100 ? -10.710 9.878 0.457 1.00 92.44 100 SER A CA 1
ATOM 848 C C . SER A 1 100 ? -11.867 8.891 0.539 1.00 92.44 100 SER A C 1
ATOM 850 O O . SER A 1 100 ? -12.800 9.126 1.302 1.00 92.44 100 SER A O 1
ATOM 852 N N . ASN A 1 101 ? -11.775 7.779 -0.187 1.00 92.69 101 ASN A N 1
ATOM 853 C CA . ASN A 1 101 ? -12.827 6.769 -0.269 1.00 92.69 101 ASN A CA 1
ATOM 854 C C . ASN A 1 101 ? -12.769 5.758 0.889 1.00 92.69 101 ASN A C 1
ATOM 856 O O . ASN A 1 101 ? -13.783 5.176 1.260 1.00 92.69 101 ASN A O 1
ATOM 860 N N . VAL A 1 102 ? -11.610 5.600 1.541 1.00 93.94 102 VAL A N 1
ATOM 861 C CA . VAL A 1 102 ? -11.407 4.652 2.657 1.00 93.94 102 VAL A CA 1
ATOM 862 C C . VAL A 1 102 ? -12.486 4.766 3.739 1.00 93.94 102 VAL A C 1
ATOM 864 O O . VAL A 1 102 ? -13.006 3.761 4.225 1.00 93.94 102 VAL A O 1
ATOM 867 N N . TYR A 1 103 ? -12.807 5.989 4.162 1.00 92.88 103 TYR A N 1
ATOM 868 C CA . TYR A 1 103 ? -13.763 6.191 5.246 1.00 92.88 103 TYR A CA 1
ATOM 869 C C . TYR A 1 103 ? -15.212 5.879 4.843 1.00 92.88 103 TYR A C 1
ATOM 871 O O . TYR A 1 103 ? -15.812 5.011 5.487 1.00 92.88 103 TYR A O 1
ATOM 879 N N . PRO A 1 104 ? -15.780 6.528 3.807 1.00 92.75 104 PRO A N 1
ATOM 880 C CA . PRO A 1 104 ? -17.161 6.277 3.403 1.00 92.75 104 PRO A CA 1
ATOM 881 C C . PRO A 1 104 ? -17.390 4.873 2.833 1.00 92.75 104 PRO A C 1
ATOM 883 O O . PRO A 1 104 ? -18.450 4.311 3.091 1.00 92.75 104 PRO A O 1
ATOM 886 N N . ASP A 1 105 ? -16.417 4.285 2.131 1.00 93.69 105 ASP A N 1
ATOM 887 C CA . ASP A 1 105 ? -16.657 3.065 1.345 1.00 93.69 105 ASP A CA 1
ATOM 888 C C . ASP A 1 105 ? -16.202 1.783 2.053 1.00 93.69 105 ASP A C 1
ATOM 890 O O . ASP A 1 105 ? -16.645 0.691 1.702 1.00 93.69 105 ASP A O 1
ATOM 894 N N . ILE A 1 106 ? -15.336 1.889 3.069 1.00 95.44 106 ILE A N 1
ATOM 895 C CA . ILE A 1 106 ? -14.792 0.721 3.784 1.00 95.44 106 ILE A CA 1
ATOM 896 C C . ILE A 1 106 ? -15.107 0.801 5.272 1.00 95.44 106 ILE A C 1
ATOM 898 O O . ILE A 1 106 ? -15.771 -0.082 5.815 1.00 95.44 106 ILE A O 1
ATOM 902 N N . ILE A 1 107 ? -14.659 1.864 5.944 1.00 95.56 107 ILE A N 1
ATOM 903 C CA . ILE A 1 107 ? -14.750 1.972 7.408 1.00 95.56 107 ILE A CA 1
ATOM 904 C C . ILE A 1 107 ? -16.209 2.070 7.866 1.00 95.56 107 ILE A C 1
ATOM 906 O O . ILE A 1 107 ? -16.624 1.335 8.762 1.00 95.56 107 ILE A O 1
ATOM 910 N N . VAL A 1 108 ? -17.007 2.956 7.262 1.00 94.00 108 VAL A N 1
ATOM 911 C CA . VAL A 1 108 ? -18.417 3.134 7.646 1.00 94.00 108 VAL A CA 1
ATOM 912 C C . VAL A 1 108 ? -19.247 1.870 7.373 1.00 94.00 108 VAL A C 1
ATOM 914 O O . VAL A 1 108 ? -19.901 1.409 8.312 1.00 94.00 108 VAL A O 1
ATOM 917 N N . PRO A 1 109 ? -19.195 1.241 6.181 1.00 95.50 109 PRO A N 1
ATOM 918 C CA . PRO A 1 109 ? -19.895 -0.016 5.922 1.00 95.50 109 PRO A CA 1
ATOM 919 C C . PRO A 1 109 ? -19.469 -1.145 6.861 1.00 95.50 109 PRO A C 1
ATOM 921 O O . PRO A 1 109 ? -20.324 -1.887 7.348 1.00 95.50 109 PRO A O 1
ATOM 924 N N . PHE A 1 110 ? -18.174 -1.242 7.182 1.00 96.50 110 PHE A N 1
ATOM 925 C CA . PHE A 1 110 ? -17.683 -2.209 8.159 1.00 96.50 110 PHE A CA 1
ATOM 926 C C . PHE A 1 110 ? -18.296 -1.975 9.5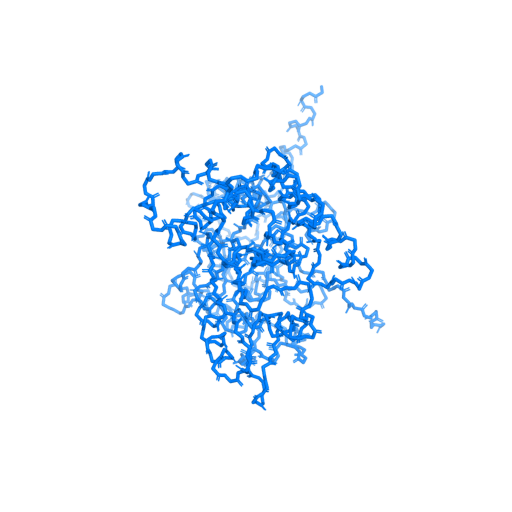46 1.00 96.50 110 PHE A C 1
ATOM 928 O O . PHE A 1 110 ? -18.825 -2.910 10.143 1.00 96.50 110 PHE A O 1
ATOM 935 N N . MET A 1 111 ? -18.296 -0.734 10.045 1.00 95.62 111 MET A N 1
ATOM 936 C CA . MET A 1 111 ? -18.909 -0.408 11.339 1.00 95.62 111 MET A CA 1
ATOM 937 C C . MET A 1 111 ? -20.425 -0.641 11.342 1.00 95.62 111 MET A C 1
ATOM 939 O O . MET A 1 111 ? -20.959 -1.122 12.339 1.00 95.62 111 MET A O 1
ATOM 943 N N . ILE A 1 112 ? -21.124 -0.335 10.242 1.00 96.12 112 ILE A N 1
ATOM 944 C CA . ILE A 1 112 ? -22.564 -0.609 10.101 1.00 96.12 112 ILE A CA 1
ATOM 945 C C . ILE A 1 112 ? -22.818 -2.109 10.226 1.00 96.12 112 ILE A C 1
ATOM 947 O O . ILE A 1 112 ? -23.668 -2.513 11.017 1.00 96.12 112 ILE A O 1
ATOM 951 N N . LYS A 1 113 ? -22.060 -2.930 9.492 1.00 96.06 113 LYS A N 1
ATOM 952 C CA . LYS A 1 113 ? -22.163 -4.390 9.560 1.00 96.06 113 LYS A CA 1
ATOM 953 C C . LYS A 1 113 ? -21.857 -4.912 10.966 1.00 96.06 113 LYS A C 1
ATOM 955 O O . LYS A 1 113 ? -22.619 -5.713 11.491 1.00 96.06 113 LYS A O 1
ATOM 960 N N . TYR A 1 114 ? -20.812 -4.393 11.605 1.00 95.06 114 TYR A N 1
ATOM 961 C CA . TYR A 1 114 ? -20.430 -4.781 12.962 1.00 95.06 114 TYR A CA 1
ATOM 962 C C . TYR A 1 114 ? -21.551 -4.498 13.979 1.00 95.06 114 TYR A C 1
ATOM 964 O O . TYR A 1 114 ? -21.912 -5.357 14.776 1.00 95.06 114 TYR A O 1
ATOM 972 N N . VAL A 1 115 ? -22.151 -3.302 13.947 1.00 94.62 115 VAL A N 1
ATOM 973 C CA . VAL A 1 115 ? -23.247 -2.933 14.868 1.00 94.62 115 VAL A CA 1
ATOM 974 C C . VAL A 1 115 ? -24.548 -3.660 14.531 1.00 94.62 115 VAL A C 1
ATOM 976 O O . VAL A 1 115 ? -25.311 -3.981 15.441 1.00 94.62 115 VAL A O 1
ATOM 979 N N . SER A 1 116 ? -24.796 -3.913 13.243 1.00 95.44 116 SER A N 1
ATOM 980 C CA . SER A 1 116 ? -25.909 -4.726 12.745 1.00 95.44 116 SER A CA 1
ATOM 981 C C . SER A 1 116 ? -25.878 -6.123 13.359 1.00 95.44 116 SER A C 1
ATOM 983 O O . SER A 1 116 ? -26.865 -6.526 13.967 1.00 95.44 116 SER A O 1
ATOM 985 N N . GLU A 1 117 ? -24.732 -6.804 13.286 1.00 94.19 117 GLU A N 1
ATOM 986 C CA . GLU A 1 117 ? -24.525 -8.141 13.855 1.00 94.19 117 GLU A CA 1
ATOM 987 C C . GLU A 1 117 ? -24.613 -8.132 15.388 1.00 94.19 117 GLU A C 1
ATOM 989 O O . GLU A 1 117 ? -25.264 -8.993 15.972 1.00 94.19 117 GLU A O 1
ATOM 994 N N . LEU A 1 118 ? -24.032 -7.125 16.052 1.00 91.38 118 LEU A N 1
ATOM 995 C CA . LEU A 1 118 ? -24.088 -7.014 17.515 1.00 91.38 118 LEU A CA 1
ATOM 996 C C . LEU A 1 118 ? -25.502 -6.839 18.077 1.00 91.38 118 LEU A C 1
ATOM 998 O O . LEU A 1 118 ? -25.778 -7.289 19.188 1.00 91.38 118 LEU A O 1
ATOM 1002 N N . ASN A 1 119 ? -26.364 -6.113 17.367 1.00 91.06 119 ASN A N 1
ATOM 1003 C CA . ASN A 1 119 ? -27.692 -5.733 17.853 1.00 91.06 119 ASN A CA 1
ATOM 1004 C C . ASN A 1 119 ? -28.831 -6.495 17.172 1.00 91.06 119 ASN A C 1
ATOM 1006 O O . ASN A 1 119 ? -29.990 -6.147 17.394 1.00 91.06 119 ASN A O 1
ATOM 1010 N N . ASP A 1 120 ? -28.510 -7.471 16.320 1.00 92.69 120 ASP A N 1
ATOM 1011 C CA . ASP A 1 120 ? -29.477 -8.192 15.486 1.00 92.69 120 ASP A CA 1
ATOM 1012 C C . ASP A 1 120 ? -30.411 -7.236 14.708 1.00 92.69 120 ASP A C 1
ATOM 1014 O O . ASP A 1 120 ? -31.626 -7.405 14.598 1.00 92.69 120 ASP A O 1
ATOM 1018 N N . ILE A 1 121 ? -29.835 -6.139 14.200 1.00 93.50 121 ILE A N 1
ATOM 1019 C CA . ILE A 1 121 ? -30.542 -5.162 13.365 1.00 93.50 121 ILE A CA 1
ATOM 1020 C C . ILE A 1 121 ? -30.208 -5.482 11.911 1.00 93.50 121 ILE A C 1
ATOM 1022 O O . ILE A 1 121 ? -29.026 -5.474 11.578 1.00 93.50 121 ILE A O 1
ATOM 1026 N N . PRO A 1 122 ? -31.186 -5.670 11.008 1.00 95.06 122 PRO A N 1
ATOM 1027 C CA . PRO A 1 122 ? -30.900 -5.893 9.594 1.00 95.06 122 PRO A CA 1
ATOM 1028 C C . PRO A 1 122 ? -30.007 -4.801 8.984 1.00 95.06 122 PRO A C 1
ATOM 1030 O O . PRO A 1 122 ? -30.285 -3.608 9.125 1.00 95.06 122 PRO A O 1
ATOM 1033 N N . SER A 1 123 ? -28.950 -5.206 8.274 1.00 92.50 123 SER A N 1
ATOM 1034 C CA . SER A 1 123 ? -27.876 -4.321 7.785 1.00 92.50 123 SER A CA 1
ATOM 1035 C C . SER A 1 123 ? -28.336 -3.232 6.807 1.00 92.50 123 SER A C 1
ATOM 1037 O O . SER A 1 123 ? -27.700 -2.184 6.711 1.00 92.50 123 SER A O 1
ATOM 1039 N N . TYR A 1 124 ? -29.468 -3.433 6.124 1.00 93.56 124 TYR A N 1
ATOM 1040 C CA . TYR A 1 124 ? -30.063 -2.438 5.227 1.00 93.56 124 TYR A CA 1
ATOM 1041 C C . TYR A 1 124 ? -30.735 -1.267 5.972 1.00 93.56 124 TYR A C 1
ATOM 1043 O O . TYR A 1 124 ? -30.998 -0.225 5.372 1.00 93.56 124 TYR A O 1
ATOM 1051 N N . LEU A 1 125 ? -30.991 -1.381 7.283 1.00 95.56 125 LEU A N 1
ATOM 1052 C CA . LEU A 1 125 ? -31.576 -0.313 8.106 1.00 95.56 125 LEU A CA 1
ATOM 1053 C C . LEU A 1 125 ? -30.513 0.699 8.565 1.00 95.56 125 LEU A C 1
ATOM 1055 O O . LEU A 1 125 ? -30.363 0.976 9.759 1.00 95.56 125 LEU A O 1
ATOM 1059 N N . ILE A 1 126 ? -29.795 1.288 7.606 1.00 93.94 126 ILE A N 1
ATOM 1060 C CA . ILE A 1 126 ? -28.628 2.156 7.837 1.00 93.94 126 ILE A CA 1
ATOM 1061 C C . ILE A 1 126 ? -28.940 3.272 8.841 1.00 93.94 126 ILE A C 1
ATOM 1063 O O . ILE A 1 126 ? -28.219 3.430 9.820 1.00 93.94 126 ILE A O 1
ATOM 1067 N N . ASN A 1 127 ? -30.049 3.997 8.662 1.00 94.31 127 ASN A N 1
ATOM 1068 C CA . ASN A 1 127 ? -30.436 5.099 9.553 1.00 94.31 127 ASN A CA 1
ATOM 1069 C C . ASN A 1 127 ? -30.693 4.659 11.000 1.00 94.31 127 ASN A C 1
ATOM 1071 O O . ASN A 1 127 ? -30.447 5.429 11.928 1.00 94.31 127 ASN A O 1
ATOM 1075 N N . LYS A 1 128 ? -31.205 3.440 11.205 1.00 92.81 128 LYS A N 1
ATOM 1076 C CA . LYS A 1 128 ? -31.428 2.885 12.545 1.00 92.81 128 LYS A CA 1
ATOM 1077 C C . LYS A 1 128 ? -30.091 2.555 13.207 1.00 92.81 128 LYS A C 1
ATOM 1079 O O . LYS A 1 128 ? -29.904 2.853 14.382 1.00 92.81 128 LYS A O 1
ATOM 1084 N N . ILE A 1 129 ? -29.161 1.988 12.440 1.00 93.94 129 ILE A N 1
ATOM 1085 C CA . ILE A 1 129 ? -27.831 1.594 12.912 1.00 93.94 129 ILE A CA 1
ATOM 1086 C C . ILE A 1 129 ? -26.974 2.824 13.225 1.00 93.94 129 ILE A C 1
ATOM 1088 O O . ILE A 1 129 ? -26.443 2.930 14.322 1.00 93.94 129 ILE A O 1
ATOM 1092 N N . THR A 1 130 ? -26.872 3.791 12.313 1.00 91.12 130 THR A N 1
ATOM 1093 C CA . THR A 1 130 ? -26.000 4.966 12.492 1.00 91.12 130 THR A CA 1
ATOM 1094 C C . THR A 1 130 ? -26.467 5.902 13.610 1.00 91.12 130 THR A C 1
ATOM 1096 O O . THR A 1 130 ? -25.644 6.572 14.236 1.00 91.12 130 THR A O 1
ATOM 1099 N N . LYS A 1 131 ? -27.776 5.937 13.905 1.00 90.94 131 LYS A N 1
ATOM 1100 C CA . LYS A 1 131 ? -28.332 6.672 15.054 1.00 90.94 131 LYS A CA 1
ATOM 1101 C C . LYS A 1 131 ? -28.195 5.919 16.378 1.00 90.94 131 LYS A C 1
ATOM 1103 O O . LYS A 1 131 ? -28.311 6.559 17.424 1.00 90.94 131 LYS A O 1
ATOM 1108 N N . ASN A 1 132 ? -27.941 4.609 16.345 1.00 90.44 132 ASN A N 1
ATOM 1109 C CA . ASN A 1 132 ? -27.751 3.799 17.543 1.00 90.44 132 ASN A CA 1
ATOM 1110 C C . ASN A 1 132 ? -26.524 4.292 18.334 1.00 90.44 132 ASN A C 1
ATOM 1112 O O . ASN A 1 132 ? -25.469 4.599 17.770 1.00 90.44 132 ASN A O 1
ATOM 1116 N N . THR A 1 133 ? -26.656 4.362 19.656 1.00 90.69 133 THR A N 1
ATOM 1117 C CA . THR A 1 133 ? -25.564 4.725 20.562 1.00 90.69 133 THR A CA 1
ATOM 1118 C C . THR A 1 133 ? -24.366 3.783 20.433 1.00 90.69 133 THR A C 1
ATOM 1120 O O . THR A 1 133 ? -23.231 4.254 20.467 1.00 90.69 133 THR A O 1
ATOM 1123 N N . ASP A 1 134 ? -24.590 2.493 20.178 1.00 92.06 134 ASP A N 1
ATOM 1124 C CA . ASP A 1 134 ? -23.530 1.508 19.946 1.00 92.06 134 ASP A CA 1
ATOM 1125 C C . ASP A 1 134 ? -22.661 1.858 18.736 1.00 92.06 134 ASP A C 1
ATOM 1127 O O . ASP A 1 134 ? -21.446 1.683 18.783 1.00 92.06 134 ASP A O 1
ATOM 1131 N N . PHE A 1 135 ? -23.242 2.434 17.678 1.00 93.44 135 PHE A N 1
ATOM 1132 C CA . PHE A 1 135 ? -22.473 2.908 16.527 1.00 93.44 135 PHE A CA 1
ATOM 1133 C C . PHE A 1 135 ? -21.580 4.094 16.890 1.00 93.44 135 PHE A C 1
ATOM 1135 O O . PHE A 1 135 ? -20.406 4.121 16.521 1.00 93.44 135 PHE A O 1
ATOM 1142 N N . LYS A 1 136 ? -22.093 5.051 17.672 1.00 91.94 136 LYS A N 1
ATOM 1143 C CA . LYS A 1 136 ? -21.301 6.192 18.165 1.00 91.94 136 LYS A CA 1
ATOM 1144 C C . LYS A 1 136 ? -20.167 5.732 19.085 1.00 91.94 136 LYS A C 1
ATOM 1146 O O . LYS A 1 136 ? -19.043 6.216 18.962 1.00 91.94 136 LYS A O 1
ATOM 1151 N N . ILE A 1 137 ? -20.447 4.770 19.966 1.00 92.44 137 ILE A N 1
ATOM 1152 C CA . ILE A 1 137 ? -19.456 4.160 20.858 1.00 92.44 137 ILE A CA 1
ATOM 1153 C C . ILE A 1 137 ? -18.396 3.416 20.045 1.00 92.44 137 ILE A C 1
ATOM 1155 O O . ILE A 1 137 ? -17.210 3.665 20.237 1.00 92.44 137 ILE A O 1
ATOM 1159 N N . LEU A 1 138 ? -18.790 2.550 19.109 1.00 93.88 138 LEU A N 1
ATOM 1160 C CA . LEU A 1 138 ? -17.860 1.793 18.270 1.00 9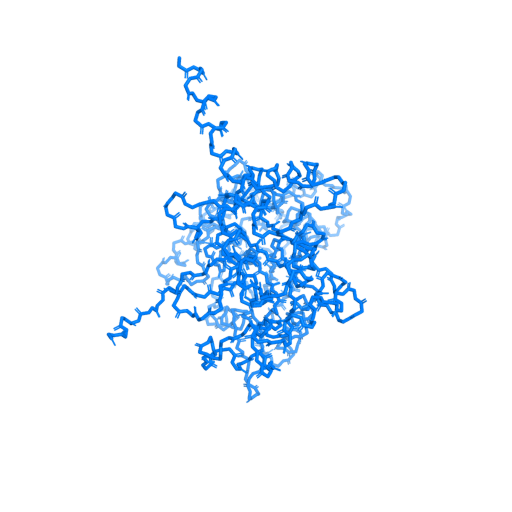3.88 138 LEU A CA 1
ATOM 1161 C C . LEU A 1 138 ? -16.972 2.719 17.435 1.00 93.88 138 LEU A C 1
ATOM 1163 O O . LEU A 1 138 ? -15.751 2.544 17.398 1.00 93.88 138 LEU A O 1
ATOM 1167 N N . LYS A 1 139 ? -17.574 3.749 16.827 1.00 93.56 139 LYS A N 1
ATOM 1168 C CA . LYS A 1 139 ? -16.845 4.798 16.115 1.00 93.56 139 LYS A CA 1
ATOM 1169 C C . LYS A 1 139 ? -15.801 5.431 17.024 1.00 93.56 139 LYS A C 1
ATOM 1171 O O . LYS A 1 139 ? -14.662 5.544 16.598 1.00 93.56 139 LYS A O 1
ATOM 1176 N N . ARG A 1 140 ? -16.132 5.785 18.274 1.00 92.44 140 ARG A N 1
ATOM 1177 C CA . ARG A 1 140 ? -15.177 6.388 19.225 1.00 92.44 140 ARG A CA 1
ATOM 1178 C C . ARG A 1 140 ? -14.101 5.416 19.727 1.00 92.44 140 ARG A C 1
ATOM 1180 O O . ARG A 1 140 ? -12.973 5.837 19.991 1.00 92.44 140 ARG A O 1
ATOM 1187 N N . LYS A 1 141 ? -14.435 4.128 19.830 1.00 93.56 141 LYS A N 1
ATOM 1188 C CA . LYS A 1 141 ? -13.530 3.020 20.190 1.00 93.56 141 LYS A CA 1
ATOM 1189 C C . LYS A 1 141 ? -12.692 2.517 19.004 1.00 93.56 141 LYS A C 1
ATOM 1191 O O . LYS A 1 141 ? -12.027 1.488 19.130 1.00 93.56 141 LYS A O 1
ATOM 1196 N N . SER A 1 142 ? -12.722 3.223 17.873 1.00 94.31 142 SER A N 1
ATOM 1197 C CA . SER A 1 142 ? -11.883 2.958 16.704 1.00 94.31 142 SER A CA 1
ATOM 1198 C C . SER A 1 142 ? -10.596 3.777 16.751 1.00 94.31 142 SER A C 1
ATOM 1200 O O . SER A 1 142 ? -10.640 4.987 16.985 1.00 94.31 142 SER A O 1
ATOM 1202 N N . LEU A 1 143 ? -9.466 3.119 16.506 1.00 93.50 143 LEU A N 1
ATOM 1203 C CA . LEU A 1 143 ? -8.129 3.701 16.431 1.00 93.50 143 LEU A CA 1
ATOM 1204 C C . LEU A 1 143 ? -7.576 3.540 15.009 1.00 93.50 143 LEU A C 1
ATOM 1206 O O . LEU A 1 143 ? -7.653 2.454 14.453 1.00 93.50 143 LEU A O 1
ATOM 1210 N N . PHE A 1 144 ? -7.006 4.594 14.433 1.00 93.56 144 PHE A N 1
ATOM 1211 C CA . PHE A 1 144 ? -6.446 4.644 13.082 1.00 93.56 144 PHE A CA 1
ATOM 1212 C C . PHE A 1 144 ? -4.942 4.911 13.157 1.00 93.56 144 PHE A C 1
ATOM 1214 O O . PHE A 1 144 ? -4.524 5.941 13.687 1.00 93.56 144 PHE A O 1
ATOM 1221 N N . LEU A 1 145 ? -4.137 4.005 12.607 1.00 91.94 145 LEU A N 1
ATOM 1222 C CA . LEU A 1 145 ? -2.676 4.048 12.651 1.00 91.94 145 LEU A CA 1
ATOM 1223 C C . LEU A 1 145 ? -2.105 4.043 11.229 1.00 91.94 145 LEU A C 1
ATOM 1225 O O . LEU A 1 145 ? -2.459 3.189 10.413 1.00 91.94 145 LEU A O 1
ATOM 1229 N N . GLY A 1 146 ? -1.201 4.978 10.935 1.00 92.19 146 GLY A N 1
ATOM 1230 C CA . GLY A 1 146 ? -0.391 4.946 9.715 1.00 92.19 146 GLY A CA 1
ATOM 1231 C C . GLY A 1 146 ? 0.772 3.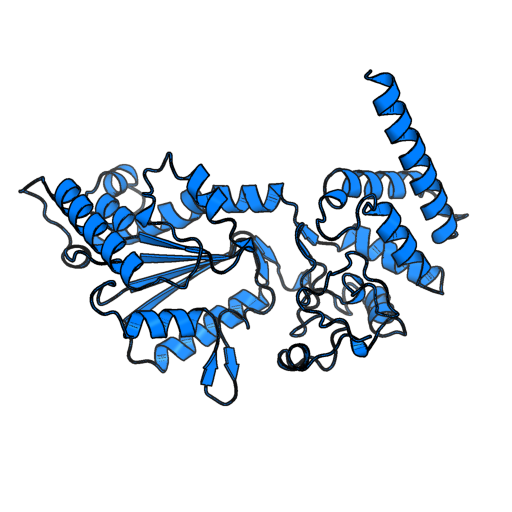958 9.843 1.00 92.19 146 GLY A C 1
ATOM 1232 O O . GLY A 1 146 ? 1.559 4.042 10.783 1.00 92.19 146 GLY A O 1
ATOM 1233 N N . LEU A 1 147 ? 0.898 3.023 8.898 1.00 90.69 147 LEU A N 1
ATOM 1234 C CA . LEU A 1 147 ? 1.979 2.028 8.880 1.00 90.69 147 LEU A CA 1
ATOM 1235 C C . LEU A 1 147 ? 3.231 2.482 8.118 1.00 90.69 147 LEU A C 1
ATOM 1237 O O . LEU A 1 147 ? 4.260 1.798 8.161 1.00 90.69 147 LEU A O 1
ATOM 1241 N N . SER A 1 148 ? 3.144 3.593 7.394 1.00 85.25 148 SER A N 1
ATOM 1242 C CA . SER A 1 148 ? 4.241 4.220 6.661 1.00 85.25 148 SER A CA 1
ATOM 1243 C C . SER A 1 148 ? 3.933 5.700 6.409 1.00 85.25 148 SER A C 1
ATOM 1245 O O . SER A 1 148 ? 2.783 6.132 6.526 1.00 85.25 148 SER A O 1
ATOM 1247 N N . ASP A 1 149 ? 4.932 6.472 5.977 1.00 78.31 149 ASP A N 1
ATOM 1248 C CA . ASP A 1 149 ? 4.712 7.833 5.459 1.00 78.31 149 ASP A CA 1
ATOM 1249 C C . ASP A 1 149 ? 3.771 7.843 4.239 1.00 78.31 149 ASP A C 1
ATOM 1251 O O . ASP A 1 149 ? 2.999 8.787 4.024 1.00 78.31 149 ASP A O 1
ATOM 1255 N N . GLY A 1 150 ? 3.810 6.758 3.459 1.00 83.25 150 GLY A N 1
ATOM 1256 C CA . GLY A 1 150 ? 2.958 6.510 2.305 1.00 83.25 150 GLY A CA 1
ATOM 1257 C C . GLY A 1 150 ? 1.477 6.446 2.664 1.00 83.25 150 GLY A C 1
ATOM 1258 O O . GLY A 1 150 ? 0.652 6.916 1.887 1.00 83.25 150 GLY A O 1
ATOM 1259 N N . ALA A 1 151 ? 1.125 6.029 3.887 1.00 87.62 151 ALA A N 1
ATOM 1260 C CA . ALA A 1 151 ? -0.256 5.899 4.365 1.00 87.62 151 ALA A CA 1
ATOM 1261 C C . ALA A 1 151 ? -1.099 7.187 4.270 1.00 87.62 151 ALA A C 1
ATOM 1263 O O . ALA A 1 151 ? -2.319 7.142 4.429 1.00 87.62 151 ALA A O 1
ATOM 1264 N N . ARG A 1 152 ? -0.481 8.360 4.051 1.00 89.81 152 ARG A N 1
ATOM 1265 C CA . ARG A 1 152 ? -1.154 9.672 3.952 1.00 89.81 152 ARG A CA 1
ATOM 1266 C C . ARG A 1 152 ? -2.111 9.936 5.121 1.00 89.81 152 ARG A C 1
ATOM 1268 O O . ARG A 1 152 ? -3.099 10.656 4.976 1.00 89.81 152 ARG A O 1
ATOM 1275 N N . ILE A 1 153 ? -1.795 9.417 6.304 1.00 87.31 153 ILE A N 1
ATOM 1276 C CA . ILE A 1 153 ? -2.661 9.482 7.487 1.00 87.31 153 ILE A CA 1
ATOM 1277 C C . ILE A 1 153 ? -2.977 10.930 7.905 1.00 87.31 153 ILE A C 1
ATOM 1279 O O . ILE A 1 153 ? -4.091 11.248 8.318 1.00 87.31 153 ILE A O 1
ATOM 1283 N N . GLY A 1 154 ? -2.047 11.866 7.681 1.00 86.94 154 GLY A N 1
ATOM 1284 C CA . GLY A 1 154 ? -2.297 13.297 7.869 1.00 86.94 154 GLY A CA 1
ATOM 1285 C C . GLY A 1 154 ? -3.341 13.882 6.903 1.00 86.94 154 GLY A C 1
ATOM 1286 O O . GLY A 1 154 ? -4.070 14.800 7.279 1.00 86.94 154 GLY A O 1
ATOM 1287 N N . PHE A 1 155 ? -3.434 13.364 5.673 1.00 89.06 155 PHE A N 1
ATOM 1288 C CA . PHE A 1 155 ? -4.471 13.733 4.704 1.00 89.06 155 PHE A CA 1
ATOM 1289 C C . PHE A 1 155 ? -5.808 13.070 5.051 1.00 89.06 155 PHE A C 1
ATOM 1291 O O . PHE A 1 155 ? -6.809 13.778 5.143 1.00 89.06 155 PHE A O 1
ATOM 1298 N N . PHE A 1 156 ? -5.797 11.770 5.372 1.00 90.19 156 PHE A N 1
ATOM 1299 C CA . PHE A 1 156 ? -6.961 11.040 5.889 1.00 90.19 156 PHE A CA 1
ATOM 1300 C C . PHE A 1 156 ? -7.604 11.767 7.081 1.00 90.19 156 PHE A C 1
ATOM 1302 O O . PHE A 1 156 ? -8.814 11.989 7.105 1.00 90.19 156 PHE A O 1
ATOM 1309 N N . ARG A 1 157 ? -6.785 12.235 8.032 1.00 86.38 157 ARG A N 1
ATOM 1310 C CA . ARG A 1 157 ? -7.239 13.032 9.178 1.00 86.38 157 ARG A CA 1
ATOM 1311 C C . ARG A 1 157 ? -7.968 14.303 8.758 1.00 86.38 157 ARG A C 1
ATOM 1313 O O . ARG A 1 157 ? -8.997 14.622 9.335 1.00 86.38 157 ARG A O 1
ATOM 1320 N N . ARG A 1 158 ? -7.428 15.060 7.796 1.00 85.75 158 ARG A N 1
ATOM 1321 C CA . ARG A 1 158 ? -8.030 16.334 7.363 1.00 85.75 158 ARG A CA 1
ATOM 1322 C C . ARG A 1 158 ? -9.381 16.126 6.689 1.00 85.75 158 ARG A C 1
ATOM 1324 O O . ARG A 1 158 ? -10.294 16.889 6.977 1.00 85.75 158 ARG A O 1
ATOM 1331 N N . LEU A 1 159 ? -9.502 15.100 5.850 1.00 85.19 159 LEU A N 1
ATOM 1332 C CA . LEU A 1 159 ? -10.757 14.777 5.170 1.00 85.19 159 LEU A CA 1
ATOM 1333 C C . LEU A 1 159 ? -11.854 14.366 6.154 1.00 85.19 159 LEU A C 1
ATOM 1335 O O . LEU A 1 159 ? -13.003 14.767 6.008 1.00 85.19 159 LEU A O 1
ATOM 1339 N N . ASN A 1 160 ? -11.486 13.623 7.196 1.00 81.19 160 ASN A N 1
ATOM 1340 C CA . ASN A 1 160 ? -12.444 13.056 8.139 1.00 81.19 160 ASN A CA 1
ATOM 1341 C C . ASN A 1 160 ? -12.673 13.903 9.401 1.00 81.19 160 ASN A C 1
ATOM 1343 O O . ASN A 1 160 ? -13.345 13.441 10.320 1.00 81.19 160 ASN A O 1
ATOM 1347 N N . LYS A 1 161 ? -12.195 15.158 9.438 1.00 73.00 161 LYS A N 1
ATOM 1348 C CA . LYS A 1 161 ? -12.568 16.114 10.500 1.00 73.00 161 LYS A CA 1
ATOM 1349 C C . LYS A 1 161 ? -14.071 16.392 10.519 1.00 73.00 161 LYS A C 1
ATOM 1351 O O . LYS A 1 161 ? -14.646 16.524 11.588 1.00 73.00 161 LYS A O 1
ATOM 1356 N N . ILE A 1 162 ? -14.688 16.458 9.338 1.00 60.09 162 ILE A N 1
ATOM 1357 C CA . ILE A 1 162 ? -16.137 16.657 9.169 1.00 60.09 162 ILE A CA 1
ATOM 1358 C C . ILE A 1 162 ? -16.919 15.426 9.656 1.00 60.09 162 ILE A C 1
ATOM 1360 O O . ILE A 1 162 ? -18.062 15.541 10.075 1.00 60.09 162 ILE A O 1
ATOM 1364 N N . ASN A 1 163 ? -16.281 14.253 9.660 1.00 61.12 163 ASN A N 1
ATOM 1365 C CA . ASN A 1 163 ? -16.870 12.995 10.101 1.00 61.12 163 ASN A CA 1
ATOM 1366 C C . ASN A 1 163 ? -16.669 12.753 11.605 1.00 61.12 163 ASN A C 1
ATOM 1368 O O . ASN A 1 163 ? -16.653 11.600 12.022 1.00 61.12 163 ASN A O 1
ATOM 1372 N N . ASP A 1 164 ? -16.491 13.794 12.423 1.00 67.69 164 ASP A N 1
ATOM 1373 C CA . ASP A 1 164 ? -16.301 13.728 13.883 1.00 67.69 164 ASP A CA 1
ATOM 1374 C C . ASP A 1 164 ? -15.245 12.710 14.359 1.00 67.69 164 ASP A C 1
ATOM 1376 O O . ASP A 1 164 ? -15.397 12.103 15.422 1.00 67.69 164 ASP A O 1
ATOM 1380 N N . LEU A 1 165 ? -14.188 12.458 13.577 1.00 75.75 165 LEU A N 1
ATOM 1381 C CA . LEU A 1 165 ? -13.050 11.690 14.082 1.00 75.75 165 LEU A CA 1
ATOM 1382 C C . LEU A 1 165 ? -12.205 12.588 14.983 1.00 75.75 165 LEU A C 1
ATOM 1384 O O . LEU A 1 165 ? -11.693 13.622 14.542 1.00 75.75 165 LEU A O 1
ATOM 1388 N N . SER A 1 166 ? -12.046 12.187 16.245 1.00 70.00 166 SER A N 1
ATOM 1389 C CA . SER A 1 166 ? -11.231 12.944 17.195 1.00 70.00 166 SER A CA 1
ATOM 1390 C C . SER A 1 166 ? -9.740 12.820 16.852 1.00 70.00 166 SER A C 1
ATOM 1392 O O . SER A 1 166 ? -9.294 11.843 16.239 1.00 70.00 166 SER A O 1
ATOM 1394 N N . HIS A 1 167 ? -8.936 13.814 17.248 1.00 70.25 167 HIS A N 1
ATOM 1395 C CA . HIS A 1 167 ? -7.486 13.786 17.012 1.00 70.25 167 HIS A CA 1
ATOM 1396 C C . HIS A 1 167 ? -6.821 12.588 17.707 1.00 70.25 167 HIS A C 1
ATOM 1398 O O . HIS A 1 167 ? -5.797 12.092 17.252 1.00 70.25 167 HIS A O 1
ATOM 1404 N N . GLU A 1 168 ? -7.430 12.096 18.778 1.00 75.44 168 GLU A N 1
ATOM 1405 C CA . GLU A 1 168 ? -6.973 10.994 19.623 1.00 75.44 168 GLU A CA 1
ATOM 1406 C C . GLU A 1 168 ? -7.420 9.624 19.134 1.00 75.44 168 GLU A C 1
ATOM 1408 O O . GLU A 1 168 ? -7.152 8.616 19.778 1.00 75.44 168 GLU A O 1
ATOM 1413 N N . GLN A 1 169 ? -8.081 9.580 17.982 1.00 78.31 169 GLN A N 1
ATOM 1414 C CA . GLN A 1 169 ? -8.343 8.349 17.255 1.00 78.31 169 GLN A CA 1
ATOM 1415 C C . GLN A 1 169 ? -7.350 8.135 16.122 1.00 78.31 169 GLN A C 1
ATOM 1417 O O . GLN A 1 169 ? -7.342 7.056 15.551 1.00 78.31 169 GLN A O 1
ATOM 1422 N N . ILE A 1 170 ? -6.543 9.135 15.754 1.00 80.00 170 ILE A N 1
ATOM 1423 C CA . ILE A 1 170 ? -5.686 9.067 14.570 1.00 80.00 170 ILE A CA 1
ATOM 1424 C C . ILE A 1 170 ? -4.238 9.324 14.968 1.00 80.00 170 ILE A C 1
ATOM 1426 O O . ILE A 1 170 ? -3.878 10.437 15.354 1.00 80.00 170 ILE A O 1
ATOM 1430 N N . TRP A 1 171 ? -3.389 8.314 14.797 1.00 80.62 171 TRP A N 1
ATOM 1431 C CA . TRP A 1 171 ? -1.962 8.407 15.070 1.00 80.62 171 TRP A CA 1
ATOM 1432 C C . TRP A 1 171 ? -1.122 8.217 13.809 1.00 80.62 171 TRP A C 1
ATOM 1434 O O . TRP A 1 171 ? -1.458 7.438 12.917 1.00 80.62 171 TRP A O 1
ATOM 1444 N N . LEU A 1 172 ? -0.031 8.984 13.724 1.00 72.94 172 LEU A N 1
ATOM 1445 C CA . LEU A 1 172 ? 0.816 9.024 12.531 1.00 72.94 172 LEU A CA 1
ATOM 1446 C C . LEU A 1 172 ? 1.659 7.754 12.358 1.00 72.94 172 LEU A C 1
ATOM 1448 O O . LEU A 1 172 ? 1.977 7.400 11.229 1.00 72.94 172 LEU A O 1
ATOM 1452 N N . SER A 1 173 ? 2.004 7.100 13.467 1.00 72.75 173 SER A N 1
ATOM 1453 C CA . SER A 1 173 ? 2.831 5.894 13.517 1.00 72.75 173 SER A CA 1
ATOM 1454 C C . SER A 1 173 ? 2.024 4.720 14.074 1.00 72.75 173 SER A C 1
ATOM 1456 O O . SER A 1 173 ? 0.944 4.910 14.628 1.00 72.75 173 SER A O 1
ATOM 1458 N N . TYR A 1 174 ? 2.539 3.500 13.955 1.00 66.38 174 TYR A N 1
ATOM 1459 C CA . TYR A 1 174 ? 2.029 2.348 14.705 1.00 66.38 174 TYR A CA 1
ATOM 1460 C C . TYR A 1 174 ? 2.708 2.187 16.071 1.00 66.38 174 TYR A C 1
ATOM 1462 O O . TYR A 1 174 ? 2.236 1.406 16.893 1.00 66.38 174 TYR A O 1
ATOM 1470 N N . ASP A 1 175 ? 3.798 2.922 16.309 1.00 73.00 175 ASP A N 1
ATOM 1471 C CA . ASP A 1 175 ? 4.474 2.980 17.600 1.00 73.00 175 ASP A CA 1
ATOM 1472 C C . ASP A 1 175 ? 3.868 4.107 18.454 1.00 73.00 175 ASP A C 1
ATOM 1474 O O . ASP A 1 175 ? 3.812 5.274 18.039 1.00 73.00 175 ASP A O 1
ATOM 1478 N N . LEU A 1 176 ? 3.342 3.738 19.620 1.00 76.06 176 LEU A N 1
ATOM 1479 C CA . LEU A 1 176 ? 2.642 4.615 20.557 1.00 76.06 176 LEU A CA 1
ATOM 1480 C C . LEU A 1 176 ? 3.425 4.627 21.868 1.00 76.06 176 LEU A C 1
ATOM 1482 O O . LEU A 1 176 ? 3.518 3.588 22.520 1.00 76.06 176 LEU A O 1
ATOM 1486 N N . SER A 1 177 ? 3.937 5.793 22.271 1.00 81.12 177 SER A N 1
ATOM 1487 C CA . SER A 1 177 ? 4.559 5.949 23.588 1.00 81.12 177 SER A CA 1
ATOM 1488 C C . SER A 1 177 ? 3.535 5.761 24.708 1.00 81.12 177 SER A C 1
ATOM 1490 O O . SER A 1 177 ? 2.351 6.069 24.535 1.00 81.12 177 SER A O 1
ATOM 1492 N N . ASP A 1 178 ? 3.992 5.301 25.872 1.00 82.00 178 ASP A N 1
ATOM 1493 C CA . ASP A 1 178 ? 3.116 5.039 27.020 1.00 82.00 178 ASP A CA 1
ATOM 1494 C C . ASP A 1 178 ? 2.369 6.301 27.478 1.00 82.00 178 ASP A C 1
ATOM 1496 O O . ASP A 1 178 ? 1.150 6.262 27.662 1.00 82.00 178 ASP A O 1
ATOM 1500 N N . ASP A 1 179 ? 3.046 7.454 27.514 1.00 83.62 179 ASP A N 1
ATOM 1501 C CA . ASP A 1 179 ? 2.421 8.752 27.809 1.00 83.62 179 ASP A CA 1
ATOM 1502 C C . ASP A 1 179 ? 1.270 9.071 26.849 1.00 83.62 179 ASP A C 1
ATOM 1504 O O . ASP A 1 179 ? 0.212 9.569 27.247 1.00 83.62 179 ASP A O 1
ATOM 1508 N N . LYS A 1 180 ? 1.447 8.757 25.558 1.00 84.00 180 LYS A N 1
ATOM 1509 C CA . LYS A 1 180 ? 0.423 9.041 24.555 1.00 84.00 180 LYS A CA 1
ATOM 1510 C C . LYS A 1 180 ? -0.784 8.126 24.715 1.00 84.00 180 LYS A C 1
ATOM 1512 O O . LYS A 1 180 ? -1.918 8.577 24.539 1.00 84.00 180 LYS A O 1
ATOM 1517 N N . LYS A 1 181 ? -0.557 6.861 25.071 1.00 85.19 181 LYS A N 1
ATOM 1518 C CA . LYS A 1 181 ? -1.631 5.910 25.370 1.00 85.19 181 LYS A CA 1
ATOM 1519 C C . LYS A 1 181 ? -2.449 6.355 26.582 1.00 85.19 181 LYS A C 1
ATOM 1521 O O . LYS A 1 181 ? -3.676 6.265 26.536 1.00 85.19 181 LYS A O 1
ATOM 1526 N N . ILE A 1 182 ? -1.807 6.878 27.628 1.00 86.06 182 ILE A N 1
ATOM 1527 C CA . ILE A 1 182 ? -2.502 7.408 28.811 1.00 86.06 182 ILE A CA 1
ATOM 1528 C C . ILE A 1 182 ? -3.455 8.547 28.411 1.00 86.06 182 ILE A C 1
ATOM 1530 O O . ILE A 1 182 ? -4.658 8.426 28.648 1.00 86.06 182 ILE A O 1
ATOM 1534 N N . ASP A 1 183 ? -2.967 9.571 27.697 1.00 86.69 183 ASP A N 1
ATOM 1535 C CA . ASP A 1 183 ? -3.790 10.695 27.195 1.00 86.69 183 ASP A CA 1
ATOM 1536 C C . ASP A 1 183 ? -4.977 10.205 26.343 1.00 86.69 183 ASP A C 1
ATOM 1538 O O . ASP A 1 183 ? -6.126 10.615 26.527 1.00 86.69 183 ASP A O 1
ATOM 1542 N N . MET A 1 184 ? -4.731 9.269 25.421 1.00 89.25 184 MET A N 1
ATOM 1543 C CA . MET A 1 184 ? -5.785 8.724 24.558 1.00 89.25 184 MET A CA 1
ATOM 1544 C C . MET A 1 184 ? -6.850 7.956 25.349 1.00 89.25 184 MET A C 1
ATOM 1546 O O . MET A 1 184 ? -8.036 8.038 25.016 1.00 89.25 184 MET A O 1
ATOM 1550 N N . LYS A 1 185 ? -6.449 7.225 26.395 1.00 88.88 185 LYS A N 1
ATOM 1551 C CA . LYS A 1 185 ? -7.350 6.455 27.263 1.00 88.88 185 LYS A CA 1
ATOM 1552 C C . LYS A 1 185 ? -8.212 7.366 28.131 1.00 88.88 185 LYS A C 1
ATOM 1554 O O . LYS A 1 185 ? -9.405 7.100 28.285 1.00 88.88 185 LYS A O 1
ATOM 1559 N N . GLU A 1 186 ? -7.638 8.426 28.689 1.00 89.44 186 GLU A N 1
ATOM 1560 C CA . GLU A 1 186 ? -8.375 9.408 29.491 1.00 89.44 186 GLU A CA 1
ATOM 1561 C C . GLU A 1 186 ? -9.453 10.093 28.655 1.00 89.44 186 GLU A C 1
ATOM 1563 O O . GLU A 1 186 ? -10.637 10.020 28.995 1.00 89.44 186 GLU A O 1
ATOM 1568 N N . LYS A 1 187 ? -9.092 10.615 27.479 1.00 90.38 187 LYS A N 1
ATOM 1569 C CA . LYS A 1 187 ? -10.076 11.235 26.583 1.00 90.38 187 LYS A CA 1
ATOM 1570 C C . LYS A 1 187 ? -11.104 10.245 26.047 1.00 90.38 187 LYS A C 1
ATOM 1572 O O . LYS A 1 187 ? -12.269 10.602 25.878 1.00 90.38 187 LYS A O 1
ATOM 1577 N N . LEU A 1 188 ? -10.716 8.987 25.806 1.00 91.12 188 LEU A N 1
ATOM 1578 C CA . LEU A 1 188 ? -11.673 7.936 25.449 1.00 91.12 188 LEU A CA 1
ATOM 1579 C C . LEU A 1 188 ? -12.725 7.761 26.549 1.00 91.12 188 LEU A C 1
ATOM 1581 O O . LEU A 1 188 ? -13.916 7.738 26.246 1.00 91.12 188 LEU A O 1
ATOM 1585 N N . LYS A 1 189 ? -12.311 7.677 27.819 1.00 90.38 189 LYS A N 1
ATOM 1586 C CA . LYS A 1 189 ? -13.241 7.574 28.952 1.00 90.38 189 LYS A CA 1
ATOM 1587 C C . LYS A 1 189 ? -14.176 8.780 29.021 1.00 90.38 189 LYS A C 1
ATOM 1589 O O . LYS A 1 189 ? -15.384 8.589 29.143 1.00 90.38 189 LYS A O 1
ATOM 1594 N N . GLU A 1 190 ? -13.647 9.996 28.911 1.00 90.00 190 GLU A N 1
ATOM 1595 C CA . GLU A 1 190 ? -14.452 11.222 28.952 1.00 90.00 190 GLU A CA 1
ATOM 1596 C C . GLU A 1 190 ? -15.515 11.266 27.852 1.00 90.00 190 GLU A C 1
ATOM 1598 O O . GLU A 1 190 ? -16.681 11.578 28.112 1.00 90.00 190 GLU A O 1
ATOM 1603 N N . ASP A 1 191 ? -15.135 10.930 26.621 1.00 89.81 191 ASP A N 1
ATOM 1604 C CA . ASP A 1 191 ? -16.051 10.949 25.485 1.00 89.81 191 ASP A CA 1
ATOM 1605 C C . ASP A 1 191 ? -17.108 9.852 25.595 1.00 89.81 191 ASP A C 1
ATOM 1607 O O . ASP A 1 191 ? -18.287 10.101 25.340 1.00 89.81 191 ASP A O 1
ATOM 1611 N N . LEU A 1 192 ? -16.724 8.656 26.051 1.00 89.69 192 LEU A N 1
ATOM 1612 C CA . LEU A 1 192 ? -17.678 7.583 26.316 1.00 89.69 192 LEU A CA 1
ATOM 1613 C C . LEU A 1 192 ? -18.666 7.970 27.421 1.00 89.69 192 LEU A C 1
ATOM 1615 O O . LEU A 1 192 ? -19.854 7.700 27.271 1.00 89.69 192 LEU A O 1
ATOM 1619 N N . ILE A 1 193 ? -18.229 8.653 28.485 1.00 88.50 193 ILE A N 1
ATOM 1620 C CA . ILE A 1 193 ? -19.134 9.172 29.524 1.00 88.50 193 ILE A CA 1
ATOM 1621 C C . ILE A 1 193 ? -20.133 10.162 28.918 1.00 88.50 193 ILE A C 1
ATOM 1623 O O . ILE A 1 193 ? -21.325 10.061 29.200 1.00 88.50 193 ILE A O 1
ATOM 1627 N N . LYS A 1 194 ? -19.682 11.088 28.058 1.00 87.62 194 LYS A N 1
ATOM 1628 C CA . LYS A 1 194 ? -20.564 12.054 27.373 1.00 87.62 194 LYS A CA 1
ATOM 1629 C C . LYS A 1 194 ? -21.598 11.354 26.488 1.00 87.62 194 LYS A C 1
ATOM 1631 O O . LYS A 1 194 ? -22.764 11.736 26.524 1.00 87.62 194 LYS A O 1
ATOM 1636 N N . ILE A 1 195 ? -21.189 10.327 25.740 1.00 86.38 195 ILE A N 1
ATOM 1637 C CA . ILE A 1 195 ? -22.076 9.548 24.861 1.00 86.38 195 ILE A CA 1
ATOM 1638 C C . ILE A 1 195 ? -23.093 8.732 25.679 1.00 86.38 195 ILE A C 1
ATOM 1640 O O . ILE A 1 195 ? -24.254 8.638 25.288 1.00 86.38 195 ILE A O 1
ATOM 1644 N N . LYS A 1 196 ? -22.681 8.178 26.828 1.00 83.44 196 LYS A N 1
ATOM 1645 C CA . LYS A 1 196 ? -23.506 7.338 27.717 1.00 83.44 196 LYS A CA 1
ATOM 1646 C C . LYS A 1 196 ? -24.393 8.130 28.698 1.00 83.44 196 LYS A C 1
ATOM 1648 O O . LYS A 1 196 ? -25.015 7.516 29.557 1.00 83.44 196 LYS A O 1
ATOM 1653 N N . LYS A 1 197 ? -24.466 9.470 28.613 1.00 72.81 197 LYS A N 1
ATOM 1654 C CA . LYS A 1 197 ? -25.240 10.315 29.557 1.00 72.81 197 LYS A CA 1
ATOM 1655 C C . LYS A 1 197 ? -26.735 9.983 29.631 1.00 72.81 197 LYS A C 1
ATOM 1657 O O . LYS A 1 197 ? -27.390 10.377 30.595 1.00 72.81 197 LYS A O 1
ATOM 1662 N N . ASP A 1 198 ? -27.262 9.268 28.648 1.00 64.44 198 ASP A N 1
ATOM 1663 C CA . ASP A 1 198 ? -28.646 8.820 28.640 1.00 64.44 198 ASP A CA 1
ATOM 1664 C C . ASP A 1 198 ? -28.800 7.554 29.512 1.00 64.44 198 ASP A C 1
ATOM 1666 O O . ASP A 1 198 ? -28.371 6.459 29.152 1.00 64.44 198 ASP A O 1
ATOM 1670 N N . LYS A 1 199 ? -29.355 7.711 30.721 1.00 53.72 199 LYS A N 1
ATOM 1671 C CA . LYS A 1 199 ? -29.362 6.676 31.781 1.00 53.72 199 LYS A CA 1
ATOM 1672 C C . LYS A 1 199 ? -30.208 5.429 31.460 1.00 53.72 199 LYS A C 1
ATOM 1674 O O . LYS A 1 199 ? -30.115 4.450 32.192 1.00 53.72 199 LYS A O 1
ATOM 1679 N N . ASN A 1 200 ? -30.986 5.447 30.375 1.00 54.56 200 ASN A N 1
ATOM 1680 C CA . ASN A 1 200 ? -31.879 4.359 29.950 1.00 54.56 200 ASN A CA 1
ATOM 1681 C C . ASN A 1 200 ? -31.324 3.518 28.780 1.00 54.56 200 ASN A C 1
ATOM 1683 O O . ASN A 1 200 ? -32.079 2.852 28.072 1.00 54.56 200 ASN A O 1
ATOM 1687 N N . LEU A 1 201 ? -30.012 3.557 28.532 1.00 65.31 201 LEU A N 1
ATOM 1688 C CA . LEU A 1 201 ? -29.399 2.849 27.408 1.00 65.31 201 LEU A CA 1
ATOM 1689 C C . LEU A 1 201 ? -29.140 1.368 27.721 1.00 65.31 201 LEU A C 1
ATOM 1691 O O . LEU A 1 201 ? -28.266 1.031 28.520 1.00 65.31 201 LEU A O 1
ATOM 1695 N N . ASN A 1 202 ? -29.824 0.480 26.997 1.00 67.38 202 ASN A N 1
ATOM 1696 C CA . ASN A 1 202 ? -29.428 -0.923 26.865 1.00 67.38 202 ASN A CA 1
ATOM 1697 C C . ASN A 1 202 ? -28.217 -1.021 25.928 1.00 67.38 202 ASN A C 1
ATOM 1699 O O . ASN A 1 202 ? -28.361 -1.292 24.739 1.00 67.38 202 ASN A O 1
ATOM 1703 N N . LEU A 1 203 ? -27.025 -0.744 26.459 1.00 73.88 203 LEU A N 1
ATOM 1704 C CA . LEU A 1 203 ? -25.771 -0.909 25.724 1.00 73.88 203 LEU A CA 1
ATOM 1705 C C . LEU A 1 203 ? -25.442 -2.388 25.550 1.00 73.88 203 LEU A C 1
ATOM 1707 O O . LEU A 1 203 ? -25.575 -3.178 26.492 1.00 73.88 203 LEU A O 1
ATOM 1711 N N . ASN A 1 204 ? -24.920 -2.752 24.380 1.00 82.38 204 ASN A N 1
ATOM 1712 C CA . ASN A 1 204 ? -24.395 -4.093 24.192 1.00 82.38 204 ASN A CA 1
ATOM 1713 C C . ASN A 1 204 ? -23.214 -4.340 25.154 1.00 82.38 204 ASN A C 1
ATOM 1715 O O . ASN A 1 204 ? -22.301 -3.515 25.284 1.00 82.38 204 ASN A O 1
ATOM 1719 N N . LYS A 1 205 ? -23.214 -5.499 25.828 1.00 80.94 205 LYS A N 1
ATOM 1720 C CA . LYS A 1 205 ? -22.180 -5.885 26.805 1.00 80.94 205 LYS A CA 1
ATOM 1721 C C . LYS A 1 205 ? -20.773 -5.842 26.207 1.00 80.94 205 LYS A C 1
ATOM 1723 O O . LYS A 1 205 ? -19.840 -5.449 26.905 1.00 80.94 205 LYS A O 1
ATOM 1728 N N . GLU A 1 206 ? -20.620 -6.167 24.922 1.00 80.69 206 GLU A N 1
ATOM 1729 C CA . GLU A 1 206 ? -19.325 -6.132 24.235 1.00 80.69 206 GLU A CA 1
ATOM 1730 C C . GLU A 1 206 ? -18.728 -4.726 24.105 1.00 80.69 206 GLU A C 1
ATOM 1732 O O . GLU A 1 206 ? -17.511 -4.573 23.966 1.00 80.69 206 GLU A O 1
ATOM 1737 N N . LEU A 1 207 ? -19.564 -3.687 24.155 1.00 83.69 207 LEU A N 1
ATOM 1738 C CA . LEU A 1 207 ? -19.142 -2.296 24.019 1.00 83.69 207 LEU A CA 1
ATOM 1739 C C . LEU A 1 207 ? -19.037 -1.568 25.361 1.00 83.69 207 LEU A C 1
ATOM 1741 O O . LEU A 1 207 ? -18.608 -0.413 25.387 1.00 83.69 207 LEU A O 1
ATOM 1745 N N . ASN A 1 208 ? -19.354 -2.233 26.475 1.00 82.31 208 ASN A N 1
ATOM 1746 C CA . ASN A 1 208 ? -19.476 -1.570 27.770 1.00 82.31 208 ASN A CA 1
ATOM 1747 C C . ASN A 1 208 ? -18.130 -1.202 28.433 1.00 82.31 208 ASN A C 1
ATOM 1749 O O . ASN A 1 208 ? -18.109 -0.375 29.342 1.00 82.31 208 ASN A O 1
ATOM 1753 N N . ASP A 1 209 ? -16.995 -1.728 27.961 1.00 86.88 209 ASP A N 1
ATOM 1754 C CA . ASP A 1 209 ? -15.679 -1.284 28.445 1.00 86.88 209 ASP A CA 1
ATOM 1755 C C . ASP A 1 209 ? -15.242 0.075 27.852 1.00 86.88 209 ASP A C 1
ATOM 1757 O O . ASP A 1 209 ? -15.786 0.554 26.851 1.00 86.88 209 ASP A O 1
ATOM 1761 N N . ASN A 1 210 ? -14.235 0.693 28.479 1.00 88.62 210 ASN A N 1
ATOM 1762 C CA . ASN A 1 210 ? -13.670 1.982 28.068 1.00 88.62 210 ASN A CA 1
ATOM 1763 C C . ASN A 1 210 ? -12.320 1.822 27.347 1.00 88.62 210 ASN A C 1
ATOM 1765 O O . ASN A 1 210 ? -11.373 2.549 27.643 1.00 88.62 210 ASN A O 1
ATOM 1769 N N . ARG A 1 211 ? -12.208 0.828 26.459 1.00 91.19 211 ARG A N 1
ATOM 1770 C CA . ARG A 1 211 ? -10.957 0.470 25.769 1.00 91.19 211 ARG A CA 1
ATOM 1771 C C . ARG A 1 211 ? -11.124 0.507 24.254 1.00 91.19 211 ARG A C 1
ATOM 1773 O O . ARG A 1 211 ? -12.245 0.457 23.753 1.00 91.19 211 ARG A O 1
ATOM 1780 N N . PHE A 1 212 ? -10.034 0.619 23.502 1.00 92.31 212 PHE A N 1
ATOM 1781 C CA . PHE A 1 212 ? -10.121 0.560 22.042 1.00 92.31 212 PHE A CA 1
ATOM 1782 C C . PHE A 1 212 ? -10.496 -0.855 21.581 1.00 92.31 212 PHE A C 1
ATOM 1784 O O . PHE A 1 212 ? -9.997 -1.848 22.111 1.00 92.31 212 PHE A O 1
ATOM 1791 N N . LYS A 1 213 ? -11.394 -0.937 20.594 1.00 92.88 213 LYS A N 1
ATOM 1792 C CA . LYS A 1 213 ? -11.998 -2.191 20.110 1.00 92.88 213 LYS A CA 1
ATOM 1793 C C . LYS A 1 213 ? -11.611 -2.492 18.662 1.00 92.88 213 LYS A C 1
ATOM 1795 O O . LYS A 1 213 ? -11.308 -3.640 18.344 1.00 92.88 213 LYS A O 1
ATOM 1800 N N . LEU A 1 214 ? -11.613 -1.468 17.805 1.00 95.31 214 LEU A N 1
ATOM 1801 C CA . LEU A 1 214 ? -11.237 -1.577 16.395 1.00 95.31 214 LEU A CA 1
ATOM 1802 C C . LEU A 1 214 ? -9.906 -0.865 16.158 1.00 95.31 214 LEU A C 1
ATOM 1804 O O . LEU A 1 214 ? -9.753 0.292 16.549 1.00 95.31 214 LEU A O 1
ATOM 1808 N N . ILE A 1 215 ? -8.967 -1.537 15.496 1.00 94.38 215 ILE A N 1
ATOM 1809 C CA . ILE A 1 215 ? -7.668 -0.975 15.119 1.00 94.38 215 ILE A CA 1
ATOM 1810 C C . ILE A 1 215 ? -7.558 -1.011 13.599 1.00 94.38 215 ILE A C 1
ATOM 1812 O O . ILE A 1 215 ? -7.386 -2.070 13.005 1.00 94.38 215 ILE A O 1
ATOM 1816 N N . TYR A 1 216 ? -7.644 0.153 12.972 1.00 95.75 216 TYR A N 1
ATOM 1817 C CA . TYR A 1 216 ? -7.457 0.346 11.545 1.00 95.75 216 TYR A CA 1
ATOM 1818 C C . TYR A 1 216 ? -5.998 0.677 11.258 1.00 95.75 216 TYR A C 1
ATOM 1820 O O . TYR A 1 216 ? -5.470 1.683 11.728 1.00 95.75 216 TYR A O 1
ATOM 1828 N N . LEU A 1 217 ? -5.356 -0.162 10.460 1.00 95.88 217 LEU A N 1
ATOM 1829 C CA . LEU A 1 217 ? -3.991 0.015 10.000 1.00 95.88 217 LEU A CA 1
ATOM 1830 C C . LEU A 1 217 ? -4.030 0.453 8.539 1.00 95.88 217 LEU A C 1
ATOM 1832 O O . LEU A 1 217 ? -4.632 -0.229 7.716 1.00 95.88 217 LEU A O 1
ATOM 1836 N N . LEU A 1 218 ? -3.416 1.587 8.218 1.00 95.56 218 LEU A N 1
ATOM 1837 C CA . LEU A 1 218 ? -3.470 2.199 6.889 1.00 95.56 218 LEU A CA 1
ATOM 1838 C C . LEU A 1 218 ? -2.078 2.181 6.259 1.00 95.56 218 LEU A C 1
ATOM 1840 O O . LEU A 1 218 ? -1.112 2.615 6.889 1.00 95.56 218 LEU A O 1
ATOM 1844 N N . ASP A 1 219 ? -1.978 1.711 5.020 1.00 94.81 219 ASP A N 1
ATOM 1845 C CA . ASP A 1 219 ? -0.752 1.774 4.220 1.00 94.81 219 ASP A CA 1
ATOM 1846 C C . ASP A 1 219 ? -1.090 2.000 2.738 1.00 94.81 219 ASP A C 1
ATOM 1848 O O . ASP A 1 219 ? -2.195 1.684 2.288 1.00 94.81 219 ASP A O 1
ATOM 1852 N N . ASP A 1 220 ? -0.162 2.566 1.969 1.00 94.69 220 ASP A N 1
ATOM 1853 C CA . ASP A 1 220 ? -0.427 2.902 0.567 1.00 94.69 220 ASP A CA 1
ATOM 1854 C C . ASP A 1 220 ? -0.267 1.732 -0.391 1.00 94.69 220 ASP A C 1
ATOM 1856 O O . ASP A 1 220 ? -1.144 1.511 -1.226 1.00 94.69 220 ASP A O 1
ATOM 1860 N N . PHE A 1 221 ? 0.833 0.991 -0.287 1.00 95.88 221 PHE A N 1
ATOM 1861 C CA . PHE A 1 221 ? 1.174 -0.040 -1.250 1.00 95.88 221 PHE A CA 1
ATOM 1862 C C . PHE A 1 221 ? 1.815 -1.273 -0.615 1.00 95.88 221 PHE A C 1
ATOM 1864 O O . PHE A 1 221 ? 2.748 -1.183 0.182 1.00 95.88 221 PHE A O 1
ATOM 1871 N N . SER A 1 222 ? 1.369 -2.454 -1.050 1.00 96.50 222 SER A N 1
ATOM 1872 C CA . SER A 1 222 ? 2.042 -3.722 -0.761 1.00 96.50 222 SER A CA 1
ATOM 1873 C C . SER A 1 222 ? 2.146 -4.597 -2.004 1.00 96.50 222 SER A C 1
ATOM 1875 O O . SER A 1 222 ? 1.142 -4.966 -2.611 1.00 96.50 222 SER A O 1
ATOM 1877 N N . ALA A 1 223 ? 3.369 -4.977 -2.370 1.00 95.19 223 ALA A N 1
ATOM 1878 C CA . ALA A 1 223 ? 3.606 -5.874 -3.497 1.00 95.19 223 ALA A CA 1
ATOM 1879 C C . ALA A 1 223 ? 3.768 -7.335 -3.072 1.00 95.19 223 ALA A C 1
ATOM 1881 O O . ALA A 1 223 ? 3.065 -8.187 -3.598 1.00 95.19 223 ALA A O 1
ATOM 1882 N N . SER A 1 224 ? 4.654 -7.639 -2.124 1.00 94.50 224 SER A N 1
ATOM 1883 C CA . SER A 1 224 ? 4.885 -9.015 -1.657 1.00 94.50 224 SER A CA 1
ATOM 1884 C C . SER A 1 224 ? 4.135 -9.361 -0.372 1.00 94.50 224 SER A C 1
ATOM 1886 O O . SER A 1 224 ? 3.910 -10.528 -0.101 1.00 94.50 224 SER A O 1
ATOM 1888 N N . GLY A 1 225 ? 3.773 -8.381 0.462 1.00 94.94 225 GLY A N 1
ATOM 1889 C CA . GLY A 1 225 ? 3.195 -8.633 1.791 1.00 94.94 225 GLY A CA 1
ATOM 1890 C C . GLY A 1 225 ? 4.211 -9.009 2.882 1.00 94.94 225 GLY A C 1
ATOM 1891 O O . GLY A 1 225 ? 3.883 -8.939 4.064 1.00 94.94 225 GLY A O 1
ATOM 1892 N N . THR A 1 226 ? 5.467 -9.298 2.521 1.00 93.00 226 THR A N 1
ATOM 1893 C CA . THR A 1 226 ? 6.541 -9.746 3.437 1.00 93.00 226 THR A CA 1
ATOM 1894 C C . THR A 1 226 ? 6.869 -8.769 4.573 1.00 93.00 226 THR A C 1
ATOM 1896 O O . THR A 1 226 ? 7.361 -9.178 5.627 1.00 93.00 226 THR A O 1
ATOM 1899 N N . SER A 1 227 ? 6.642 -7.468 4.370 1.00 92.12 227 SER A N 1
ATOM 1900 C CA . SER A 1 227 ? 6.859 -6.438 5.395 1.00 92.12 227 SER A CA 1
ATOM 1901 C C . SER A 1 227 ? 5.771 -6.447 6.472 1.00 92.12 227 SER A C 1
ATOM 1903 O O . SER A 1 227 ? 6.034 -6.078 7.618 1.00 92.12 227 SER A O 1
ATOM 1905 N N . PHE A 1 228 ? 4.559 -6.885 6.127 1.00 95.12 228 PHE A N 1
ATOM 1906 C CA . PHE A 1 228 ? 3.430 -6.958 7.048 1.00 95.12 228 PHE A CA 1
ATOM 1907 C C . PHE A 1 228 ? 3.514 -8.205 7.907 1.00 95.12 228 PHE A C 1
ATOM 1909 O O . PHE A 1 228 ? 3.415 -8.095 9.129 1.00 95.12 228 PHE A O 1
ATOM 1916 N N . ILE A 1 229 ? 3.738 -9.360 7.281 1.00 95.56 229 ILE A N 1
ATOM 1917 C CA . ILE A 1 229 ? 3.952 -10.617 7.984 1.00 95.56 229 ILE A CA 1
ATOM 1918 C C . ILE A 1 229 ? 4.660 -11.640 7.085 1.00 95.56 229 ILE A C 1
ATOM 1920 O O . ILE A 1 229 ? 4.409 -11.728 5.881 1.00 95.56 229 ILE A O 1
ATOM 1924 N N . ARG A 1 230 ? 5.568 -12.405 7.683 1.00 94.31 230 ARG A N 1
ATOM 1925 C CA . ARG A 1 230 ? 6.248 -13.563 7.094 1.00 94.31 230 ARG A CA 1
ATOM 1926 C C . ARG A 1 230 ? 6.765 -14.471 8.207 1.00 94.31 230 ARG A C 1
ATOM 1928 O O . ARG A 1 230 ? 6.828 -14.035 9.358 1.00 94.31 230 ARG A O 1
ATOM 1935 N N . LYS A 1 231 ? 7.174 -15.686 7.853 1.00 92.38 231 LYS A N 1
ATOM 1936 C CA . LYS A 1 231 ? 7.807 -16.642 8.765 1.00 92.38 231 LYS A CA 1
ATOM 1937 C C . LYS A 1 231 ? 9.255 -16.879 8.325 1.00 92.38 231 LYS A C 1
ATOM 1939 O O . LYS A 1 231 ? 9.477 -17.410 7.243 1.00 92.38 231 LYS A O 1
ATOM 1944 N N . ASP A 1 232 ? 10.212 -16.488 9.162 1.00 88.25 232 ASP A N 1
ATOM 1945 C CA . ASP A 1 232 ? 11.653 -16.644 8.936 1.00 88.25 232 ASP A CA 1
ATOM 1946 C C . ASP A 1 232 ? 12.202 -17.627 9.982 1.00 88.25 232 ASP A C 1
ATOM 1948 O O . ASP A 1 232 ? 12.101 -17.362 11.177 1.00 88.25 232 ASP A O 1
ATOM 1952 N N . ASN A 1 233 ? 12.791 -18.754 9.564 1.00 86.62 233 ASN A N 1
ATOM 1953 C CA . ASN A 1 233 ? 13.359 -19.775 10.468 1.00 86.62 233 ASN A CA 1
ATOM 1954 C C . ASN A 1 233 ? 12.400 -20.241 11.585 1.00 86.62 233 ASN A C 1
ATOM 1956 O O . ASN A 1 233 ? 12.817 -20.499 12.709 1.00 86.62 233 ASN A O 1
ATOM 1960 N N . GLY A 1 234 ? 11.103 -20.336 11.278 1.00 87.31 234 GLY A N 1
ATOM 1961 C CA . GLY A 1 234 ? 10.070 -20.729 12.240 1.00 87.31 234 GLY A CA 1
ATOM 1962 C C . GLY A 1 234 ? 9.477 -19.575 13.055 1.00 87.31 234 GLY A C 1
ATOM 1963 O O . GLY A 1 234 ? 8.423 -19.760 13.655 1.00 87.31 234 GLY A O 1
ATOM 1964 N N . GLU A 1 235 ? 10.068 -18.380 13.017 1.00 92.56 235 GLU A N 1
ATOM 1965 C CA . GLU A 1 235 ? 9.588 -17.205 13.748 1.00 92.56 235 GLU A CA 1
ATOM 1966 C C . GLU A 1 235 ? 8.817 -16.239 12.847 1.00 92.56 235 GLU A C 1
ATOM 1968 O O . GLU A 1 235 ? 9.237 -15.919 11.733 1.00 92.56 235 GLU A O 1
ATOM 1973 N N . TYR A 1 236 ? 7.701 -15.707 13.345 1.00 94.56 236 TYR A N 1
ATOM 1974 C CA . TYR A 1 236 ? 6.954 -14.677 12.630 1.00 94.56 236 TYR A CA 1
ATOM 1975 C C . TYR A 1 236 ? 7.611 -13.309 12.781 1.00 94.56 236 TYR A C 1
ATOM 1977 O O . TYR A 1 236 ? 7.950 -12.879 13.881 1.00 94.56 236 TYR A O 1
ATOM 1985 N N . LYS A 1 237 ? 7.729 -12.584 11.669 1.00 94.06 237 LYS A N 1
ATOM 1986 C CA . LYS A 1 237 ? 8.252 -11.214 11.627 1.00 94.06 237 LYS A CA 1
ATOM 1987 C C . LYS A 1 237 ? 7.357 -10.334 10.768 1.00 94.06 237 LYS A C 1
ATOM 1989 O O . LYS A 1 237 ? 6.773 -10.788 9.789 1.00 94.06 237 LYS A O 1
ATOM 1994 N N . GLY A 1 238 ? 7.292 -9.048 11.099 1.00 92.81 238 GLY A N 1
ATOM 1995 C CA . GLY A 1 238 ? 6.600 -8.036 10.296 1.00 92.81 238 GLY A CA 1
ATOM 1996 C C . GLY A 1 238 ? 5.788 -7.060 11.140 1.00 92.81 238 GLY A C 1
ATOM 1997 O O . GLY A 1 238 ? 5.724 -7.179 12.363 1.00 92.81 238 GLY A O 1
ATOM 1998 N N . LYS A 1 239 ? 5.173 -6.069 10.486 1.00 92.62 239 LYS A N 1
ATOM 1999 C CA . LYS A 1 239 ? 4.366 -5.037 11.160 1.00 92.62 239 LYS A CA 1
ATOM 2000 C C . LYS A 1 239 ? 3.212 -5.637 11.976 1.00 92.62 239 LYS A C 1
ATOM 2002 O O . LYS A 1 239 ? 3.005 -5.218 13.108 1.00 92.62 239 LYS A O 1
ATOM 2007 N N . ILE A 1 240 ? 2.493 -6.627 11.438 1.00 93.50 240 ILE A N 1
ATOM 2008 C CA . ILE A 1 240 ? 1.328 -7.243 12.099 1.00 93.50 240 ILE A CA 1
ATOM 2009 C C . ILE A 1 240 ? 1.751 -7.965 13.382 1.00 93.50 240 ILE A C 1
ATOM 2011 O O . ILE A 1 240 ? 1.146 -7.751 14.431 1.00 93.50 240 ILE A O 1
ATOM 2015 N N . GLN A 1 241 ? 2.818 -8.768 13.317 1.00 92.94 241 GLN A N 1
ATOM 2016 C CA . GLN A 1 241 ? 3.345 -9.483 14.480 1.00 92.94 241 GLN A CA 1
ATOM 2017 C C . GLN A 1 241 ? 3.788 -8.504 15.579 1.00 92.94 241 GLN A C 1
ATOM 2019 O O . GLN A 1 241 ? 3.347 -8.652 16.718 1.00 92.94 241 GLN A O 1
ATOM 2024 N N . ARG A 1 242 ? 4.547 -7.454 15.234 1.00 91.19 242 ARG A N 1
ATOM 2025 C CA . ARG A 1 242 ? 4.987 -6.414 16.185 1.00 91.19 242 ARG A CA 1
ATOM 2026 C C . ARG A 1 242 ? 3.821 -5.692 16.848 1.00 91.19 242 ARG A C 1
ATOM 2028 O O . ARG A 1 242 ? 3.859 -5.436 18.049 1.00 91.19 242 ARG A O 1
ATOM 2035 N N . ILE A 1 243 ? 2.790 -5.366 16.069 1.00 89.44 243 ILE A N 1
ATOM 2036 C CA . ILE A 1 243 ? 1.577 -4.741 16.594 1.00 89.44 243 ILE A CA 1
ATOM 2037 C C . ILE A 1 243 ? 0.936 -5.691 17.597 1.00 89.44 243 ILE A C 1
ATOM 2039 O O . ILE A 1 243 ? 0.824 -5.323 18.756 1.00 89.44 243 ILE A O 1
ATOM 2043 N N . ILE A 1 244 ? 0.620 -6.929 17.210 1.00 90.12 244 ILE A N 1
ATOM 2044 C CA . ILE A 1 244 ? -0.018 -7.915 18.096 1.00 90.12 244 ILE A CA 1
ATOM 2045 C C . ILE A 1 244 ? 0.788 -8.148 19.383 1.00 90.12 244 ILE A C 1
ATOM 2047 O O . ILE A 1 244 ? 0.203 -8.249 20.458 1.00 90.12 244 ILE A O 1
ATOM 2051 N N . GLU A 1 245 ? 2.117 -8.199 19.314 1.00 89.38 245 GLU A N 1
ATOM 2052 C CA . GLU A 1 245 ? 2.963 -8.300 20.509 1.00 89.38 245 GLU A CA 1
ATOM 2053 C C . GLU A 1 245 ? 2.875 -7.082 21.424 1.00 89.38 245 GLU A C 1
ATOM 2055 O O . GLU A 1 245 ? 2.875 -7.239 22.644 1.00 89.38 245 GLU A O 1
ATOM 2060 N N . SER A 1 246 ? 2.771 -5.880 20.857 1.00 85.69 246 SER A N 1
ATOM 2061 C CA . SER A 1 246 ? 2.507 -4.664 21.627 1.00 85.69 246 SER A CA 1
ATOM 2062 C C . SER A 1 246 ? 1.122 -4.716 22.284 1.00 85.69 246 SER A C 1
ATOM 2064 O O . SER A 1 246 ? 0.995 -4.422 23.470 1.00 85.69 246 SER A O 1
ATOM 2066 N N . LEU A 1 247 ? 0.098 -5.190 21.560 1.00 85.75 247 LEU A N 1
ATOM 2067 C CA . LEU A 1 247 ? -1.270 -5.332 22.078 1.00 85.75 247 LEU A CA 1
ATOM 2068 C C . LEU A 1 247 ? -1.351 -6.346 23.230 1.00 85.75 247 LEU A C 1
ATOM 2070 O O . LEU A 1 247 ? -2.013 -6.084 24.228 1.00 85.75 247 LEU A O 1
ATOM 2074 N N . LYS A 1 248 ? -0.637 -7.476 23.131 1.00 85.75 248 LYS A N 1
ATOM 2075 C CA . LYS A 1 248 ? -0.558 -8.508 24.185 1.00 85.75 248 LYS A CA 1
ATOM 2076 C C . LYS A 1 248 ? -0.003 -7.983 25.511 1.00 85.75 248 LYS A C 1
ATOM 2078 O O . LYS A 1 248 ? -0.320 -8.534 26.560 1.00 85.75 248 LYS A O 1
ATOM 2083 N N . LYS A 1 249 ? 0.860 -6.966 25.466 1.00 84.44 249 LYS A N 1
ATOM 2084 C CA . LYS A 1 249 ? 1.464 -6.360 26.661 1.00 84.44 249 LYS A CA 1
ATOM 2085 C C . LYS A 1 249 ? 0.543 -5.334 27.326 1.00 84.44 249 LYS A C 1
ATOM 2087 O O . LYS A 1 249 ? 0.816 -4.933 28.451 1.00 84.44 249 LYS A O 1
ATOM 2092 N N . ASP A 1 250 ? -0.532 -4.918 26.656 1.00 79.25 250 ASP A N 1
ATOM 2093 C CA . ASP A 1 250 ? -1.341 -3.762 27.037 1.00 79.25 250 ASP A CA 1
ATOM 2094 C C . ASP A 1 250 ? -2.830 -4.117 27.192 1.00 79.25 250 ASP A C 1
ATOM 2096 O O . ASP A 1 250 ? -3.693 -3.781 26.376 1.00 79.25 250 ASP A O 1
ATOM 2100 N N . ASN A 1 251 ? -3.134 -4.806 28.294 1.00 75.69 251 ASN A N 1
ATOM 2101 C CA . ASN A 1 251 ? -4.484 -5.287 28.614 1.00 75.69 251 ASN A CA 1
ATOM 2102 C C . ASN A 1 251 ? -5.457 -4.164 29.023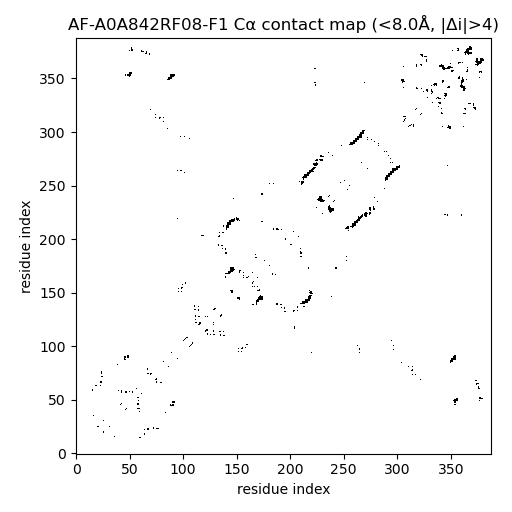 1.00 75.69 251 ASN A C 1
ATOM 2104 O O . ASN A 1 251 ? -6.673 -4.375 29.113 1.00 75.69 251 ASN A O 1
ATOM 2108 N N . GLU A 1 252 ? -4.932 -2.972 29.303 1.00 82.50 252 GLU A N 1
ATOM 2109 C CA . GLU A 1 252 ? -5.713 -1.840 29.784 1.00 82.50 252 GLU A CA 1
ATOM 2110 C C . GLU A 1 252 ? -6.117 -0.860 28.685 1.00 82.50 252 GLU A C 1
ATOM 2112 O O . GLU A 1 252 ? -7.109 -0.142 28.853 1.00 82.50 252 GLU A O 1
ATOM 2117 N N . PHE A 1 253 ? -5.365 -0.799 27.585 1.00 84.88 253 PHE A N 1
ATOM 2118 C CA . PHE A 1 253 ? -5.651 0.106 26.475 1.00 84.88 253 PHE A CA 1
ATOM 2119 C C . PHE A 1 253 ? -6.621 -0.508 25.452 1.00 84.88 253 PHE A C 1
ATOM 2121 O O . PHE A 1 253 ? -7.439 0.210 24.866 1.00 84.88 253 PHE A O 1
ATOM 2128 N N . PHE A 1 254 ? -6.613 -1.838 25.303 1.00 86.19 254 PHE A N 1
ATOM 2129 C CA . PHE A 1 254 ? -7.425 -2.569 24.324 1.00 86.19 254 PHE A CA 1
ATOM 2130 C C . PHE A 1 254 ? -8.453 -3.512 24.960 1.00 86.19 254 PHE A C 1
ATOM 2132 O O . PHE A 1 254 ? -8.239 -4.078 26.030 1.00 86.19 254 PHE A O 1
ATOM 2139 N N . SER A 1 255 ? -9.600 -3.683 24.297 1.00 85.12 255 SER A N 1
ATOM 2140 C CA . SER A 1 255 ? -10.618 -4.659 24.697 1.00 85.12 255 SER A CA 1
ATOM 2141 C C . SER A 1 255 ? -10.079 -6.096 24.639 1.00 85.12 255 SER A C 1
ATOM 2143 O O . SER A 1 255 ? -9.229 -6.409 23.818 1.00 85.12 255 SER A O 1
ATOM 2145 N N . ASN A 1 256 ? -10.635 -7.006 25.450 1.00 81.38 256 ASN A N 1
ATOM 2146 C CA . ASN A 1 256 ? -10.175 -8.410 25.514 1.00 81.38 256 ASN A CA 1
ATOM 2147 C C . ASN A 1 256 ? -10.260 -9.152 24.169 1.00 81.38 256 ASN A C 1
ATOM 2149 O O . ASN A 1 256 ? -9.491 -10.073 23.921 1.00 81.38 256 ASN A O 1
ATOM 2153 N N . LYS A 1 257 ? -11.230 -8.772 23.333 1.00 87.88 257 LYS A N 1
ATOM 2154 C CA . LYS A 1 257 ? -11.335 -9.200 21.940 1.00 87.88 257 LYS A CA 1
ATOM 2155 C C . LYS A 1 257 ? -11.292 -7.955 21.072 1.00 87.88 257 LYS A C 1
ATOM 2157 O O . LYS A 1 257 ? -12.203 -7.126 21.181 1.00 87.88 257 LYS A O 1
ATOM 2162 N N . ILE A 1 258 ? -10.273 -7.844 20.234 1.00 91.50 258 ILE A N 1
ATOM 2163 C CA . 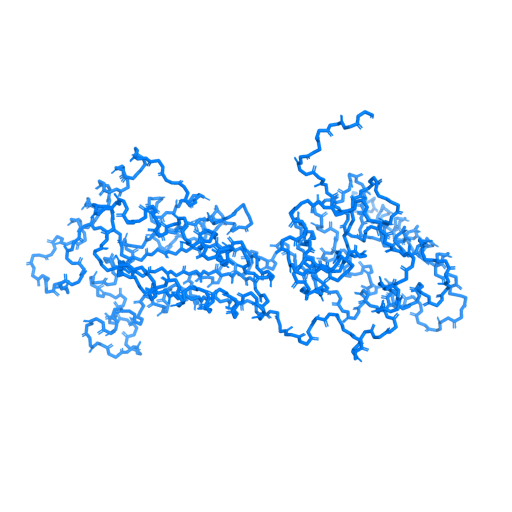ILE A 1 258 ? -10.093 -6.736 19.294 1.00 91.50 258 ILE A CA 1
ATOM 2164 C C . ILE A 1 258 ? -10.327 -7.187 17.858 1.00 91.50 258 ILE A C 1
ATOM 2166 O O . ILE A 1 258 ? -10.172 -8.361 17.531 1.00 91.50 258 ILE A O 1
ATOM 2170 N N . THR A 1 259 ? -10.620 -6.232 16.985 1.00 95.12 259 THR A N 1
ATOM 2171 C CA . THR A 1 259 ? -10.578 -6.458 15.542 1.00 95.12 259 THR A CA 1
ATOM 2172 C C . THR A 1 259 ? -9.513 -5.563 14.927 1.00 95.12 259 THR A C 1
ATOM 2174 O O . THR A 1 259 ? -9.551 -4.341 15.086 1.00 95.12 259 THR A O 1
ATOM 2177 N N . ILE A 1 260 ? -8.560 -6.175 14.230 1.00 95.50 260 ILE A N 1
ATOM 2178 C CA . ILE A 1 260 ? -7.515 -5.498 13.467 1.00 95.50 260 ILE A CA 1
ATOM 2179 C C . ILE A 1 260 ? -7.949 -5.472 12.003 1.00 95.50 260 ILE A C 1
ATOM 2181 O O . ILE A 1 260 ? -8.186 -6.512 11.390 1.00 95.50 260 ILE A O 1
ATOM 2185 N N . ILE A 1 261 ? -8.049 -4.273 11.440 1.00 97.62 261 ILE A N 1
ATOM 2186 C CA . ILE A 1 261 ? -8.456 -4.029 10.063 1.00 97.62 261 ILE A CA 1
ATOM 2187 C C . ILE A 1 261 ? -7.282 -3.400 9.322 1.00 97.62 261 ILE A C 1
ATOM 2189 O O . ILE A 1 261 ? -6.992 -2.220 9.498 1.00 97.62 261 ILE A O 1
ATOM 2193 N N . LEU A 1 262 ? -6.606 -4.173 8.479 1.00 97.69 262 LEU A N 1
ATOM 2194 C CA . LEU A 1 262 ? -5.591 -3.653 7.573 1.00 97.69 262 LEU A CA 1
ATOM 2195 C C . LEU A 1 262 ? -6.257 -3.143 6.292 1.00 97.69 262 LEU A C 1
ATOM 2197 O O . LEU A 1 262 ? -6.967 -3.886 5.620 1.00 97.69 262 LEU A O 1
ATOM 2201 N N . ILE A 1 263 ? -6.013 -1.883 5.948 1.00 97.88 263 ILE A N 1
ATOM 2202 C CA . ILE A 1 263 ? -6.480 -1.243 4.722 1.00 97.88 263 ILE A CA 1
ATOM 2203 C C . ILE A 1 263 ? -5.256 -0.856 3.898 1.00 97.88 263 ILE A C 1
ATOM 2205 O O . ILE A 1 263 ? -4.481 0.021 4.283 1.00 97.88 263 ILE A O 1
ATOM 2209 N N . LEU A 1 264 ? -5.107 -1.512 2.752 1.00 97.62 264 LEU A N 1
ATOM 2210 C CA . LEU A 1 264 ? -4.102 -1.187 1.749 1.00 97.62 264 LEU A CA 1
ATOM 2211 C C . LEU A 1 264 ? -4.777 -0.423 0.615 1.00 97.62 264 LEU A C 1
ATOM 2213 O O . LEU A 1 264 ? -5.732 -0.921 0.015 1.00 97.62 264 LEU A O 1
ATOM 2217 N N . TYR A 1 265 ? -4.296 0.778 0.295 1.00 97.12 265 TYR A N 1
ATOM 2218 C CA . TYR A 1 265 ? -4.866 1.519 -0.836 1.00 97.12 265 TYR A CA 1
ATOM 2219 C C . TYR A 1 265 ? -4.638 0.758 -2.138 1.00 97.12 265 TYR A C 1
ATOM 2221 O O . TYR A 1 265 ? -5.553 0.624 -2.948 1.00 97.12 265 TYR A O 1
ATOM 2229 N N . ILE A 1 266 ? -3.443 0.196 -2.298 1.00 97.69 266 ILE A N 1
ATOM 2230 C CA . ILE A 1 266 ? -3.059 -0.602 -3.451 1.00 97.69 266 ILE A CA 1
ATOM 2231 C C . ILE A 1 266 ? -2.344 -1.860 -2.964 1.00 97.69 266 ILE A C 1
ATOM 2233 O O . ILE A 1 266 ? -1.424 -1.789 -2.151 1.00 97.69 266 ILE A O 1
ATOM 2237 N N . ALA A 1 267 ? -2.722 -3.029 -3.469 1.00 97.94 267 ALA A N 1
ATOM 2238 C CA . ALA A 1 267 ? -1.981 -4.250 -3.175 1.00 97.94 267 ALA A CA 1
ATOM 2239 C C . ALA A 1 267 ? -1.975 -5.211 -4.355 1.00 97.94 267 ALA A C 1
ATOM 2241 O O . ALA A 1 267 ? -2.956 -5.323 -5.093 1.00 97.94 267 ALA A O 1
ATOM 2242 N N . SER A 1 268 ? -0.868 -5.930 -4.524 1.00 98.06 268 SER A N 1
ATOM 2243 C CA . SER A 1 268 ? -0.841 -7.046 -5.462 1.00 98.06 268 SER A CA 1
ATOM 2244 C C . SER A 1 268 ? -1.628 -8.232 -4.908 1.00 98.06 268 SER A C 1
ATOM 2246 O O . SER A 1 268 ? -1.740 -8.430 -3.697 1.00 98.06 268 SER A O 1
ATOM 2248 N N . GLU A 1 269 ? -2.130 -9.070 -5.806 1.00 97.50 269 GLU A N 1
ATOM 2249 C CA . GLU A 1 269 ? -2.739 -10.346 -5.441 1.00 97.50 269 GLU A CA 1
ATOM 2250 C C . GLU A 1 269 ? -1.817 -11.233 -4.592 1.00 97.50 269 GLU A C 1
ATOM 2252 O O . GLU A 1 269 ? -2.281 -11.844 -3.632 1.00 97.50 269 GLU A O 1
ATOM 2257 N N . GLN A 1 270 ? -0.513 -11.236 -4.887 1.00 95.88 270 GLN A N 1
ATOM 2258 C CA . GLN A 1 270 ? 0.490 -11.957 -4.101 1.00 95.88 270 GLN A CA 1
ATOM 2259 C C . GLN A 1 270 ? 0.568 -11.421 -2.665 1.00 95.88 270 GLN A C 1
ATOM 2261 O O . GLN A 1 270 ? 0.583 -12.214 -1.728 1.00 95.88 270 GLN A O 1
ATOM 2266 N N . ALA A 1 271 ? 0.571 -10.096 -2.472 1.00 97.62 271 ALA A N 1
ATOM 2267 C CA . ALA A 1 271 ? 0.599 -9.505 -1.133 1.00 97.62 271 ALA A CA 1
ATOM 2268 C C . ALA A 1 271 ? -0.636 -9.874 -0.314 1.00 97.62 271 ALA A C 1
ATOM 2270 O O . ALA A 1 271 ? -0.506 -10.210 0.860 1.00 97.62 271 ALA A O 1
ATOM 2271 N N . ILE A 1 272 ? -1.819 -9.812 -0.930 1.00 98.25 272 ILE A N 1
ATOM 2272 C CA . ILE A 1 272 ? -3.085 -10.149 -0.270 1.00 98.25 272 ILE A CA 1
ATOM 2273 C C . ILE A 1 272 ? -3.040 -11.600 0.214 1.00 98.25 272 ILE A C 1
ATOM 2275 O O . ILE A 1 272 ? -3.220 -11.853 1.404 1.00 98.25 272 ILE A O 1
ATOM 2279 N N . GLN A 1 273 ? -2.710 -12.535 -0.683 1.00 97.31 273 GLN A N 1
ATOM 2280 C CA . GLN A 1 273 ? -2.612 -13.959 -0.356 1.00 97.31 273 GLN A CA 1
ATOM 2281 C C . GLN A 1 273 ? -1.585 -14.221 0.747 1.00 97.31 273 GLN A C 1
ATOM 2283 O O . GLN A 1 273 ? -1.866 -14.960 1.691 1.00 97.31 273 GLN A O 1
ATOM 2288 N N . GLN A 1 274 ? -0.411 -13.593 0.655 1.00 96.50 274 GLN A N 1
ATOM 2289 C CA . GLN A 1 274 ? 0.652 -13.763 1.635 1.00 96.50 274 GLN A CA 1
ATOM 2290 C C . GLN A 1 274 ? 0.236 -13.261 3.025 1.00 96.50 274 GLN A C 1
ATOM 2292 O O . GLN A 1 274 ? 0.408 -13.975 4.013 1.00 96.50 274 GLN A O 1
ATOM 2297 N N . ILE A 1 275 ? -0.342 -12.059 3.108 1.00 98.00 275 ILE A N 1
ATOM 2298 C CA . ILE A 1 275 ? -0.783 -11.474 4.379 1.00 98.00 275 ILE A CA 1
ATOM 2299 C C . ILE A 1 275 ? -1.884 -12.326 5.007 1.00 98.00 275 ILE A C 1
ATOM 2301 O O . ILE A 1 275 ? -1.802 -12.643 6.192 1.00 98.00 275 ILE A O 1
ATOM 2305 N N . GLU A 1 276 ? -2.901 -12.712 4.239 1.00 97.38 276 GLU A N 1
ATOM 2306 C CA . GLU A 1 276 ? -4.008 -13.517 4.759 1.00 97.38 276 GLU A CA 1
ATOM 2307 C C . GLU A 1 276 ? -3.548 -14.893 5.239 1.00 97.38 276 GLU A C 1
ATOM 2309 O O . GLU A 1 276 ? -3.990 -15.343 6.295 1.00 97.38 276 GLU A O 1
ATOM 2314 N N . THR A 1 277 ? -2.659 -15.550 4.491 1.00 96.69 277 THR A N 1
ATOM 2315 C CA . THR A 1 277 ? -2.157 -16.888 4.833 1.00 96.69 277 THR A CA 1
ATOM 2316 C C . THR A 1 277 ? -1.362 -16.847 6.131 1.00 96.69 277 THR A C 1
ATOM 2318 O O . THR A 1 277 ? -1.757 -17.476 7.111 1.00 96.69 277 THR A O 1
ATOM 2321 N N . TYR A 1 278 ? -0.307 -16.029 6.195 1.00 96.69 278 TYR A N 1
ATOM 2322 C CA . TYR A 1 278 ? 0.541 -15.980 7.386 1.00 96.69 278 TYR A CA 1
ATOM 2323 C C . TYR A 1 278 ? -0.161 -15.373 8.598 1.00 96.69 278 TYR A C 1
ATOM 2325 O O . TYR A 1 278 ? 0.162 -15.749 9.719 1.00 96.69 278 TYR A O 1
ATOM 2333 N N . THR A 1 279 ? -1.128 -14.466 8.418 1.00 96.44 279 THR A N 1
ATOM 2334 C CA . THR A 1 279 ? -1.895 -13.949 9.565 1.00 96.44 279 THR A CA 1
ATOM 2335 C C . THR A 1 279 ? -2.799 -15.028 10.152 1.00 96.44 279 THR A C 1
ATOM 2337 O O . THR A 1 279 ? -2.853 -15.153 11.370 1.00 96.44 279 THR A O 1
ATOM 2340 N N . LYS A 1 280 ? -3.444 -15.855 9.315 1.00 94.88 280 LYS A N 1
ATOM 2341 C CA . LYS A 1 280 ? -4.246 -17.000 9.782 1.00 94.88 280 LYS A CA 1
ATOM 2342 C C . LYS A 1 280 ? -3.394 -18.075 10.455 1.00 94.88 280 LYS A C 1
ATOM 2344 O O . LYS A 1 280 ? -3.847 -18.700 11.408 1.00 94.88 280 LYS A O 1
ATOM 2349 N N . GLU A 1 281 ? -2.192 -18.339 9.950 1.00 95.12 281 GLU A N 1
ATOM 2350 C CA . GLU A 1 281 ? -1.260 -19.267 10.602 1.00 95.12 281 GLU A CA 1
ATOM 2351 C C . GLU A 1 281 ? -0.780 -18.710 11.945 1.00 95.12 281 GLU A C 1
ATOM 2353 O O . GLU A 1 281 ? -0.850 -19.402 12.959 1.00 95.12 281 GLU A O 1
ATOM 2358 N N . TYR A 1 282 ? -0.394 -17.433 11.977 1.00 94.75 282 TYR A N 1
ATOM 2359 C CA . TYR A 1 282 ? 0.033 -16.762 13.200 1.00 94.75 282 TYR A CA 1
ATOM 2360 C C . TYR A 1 282 ? -1.073 -16.732 14.259 1.00 94.75 282 TYR A C 1
ATOM 2362 O O . TYR A 1 282 ? -0.799 -16.999 15.424 1.00 94.75 282 TYR A O 1
ATOM 2370 N N . GLU A 1 283 ? -2.323 -16.478 13.861 1.00 92.75 283 GLU A N 1
ATOM 2371 C CA . GLU A 1 283 ? -3.497 -16.518 14.742 1.00 92.75 283 GLU A CA 1
ATOM 2372 C C . GLU A 1 283 ? -3.648 -17.875 15.446 1.00 92.75 283 GLU A C 1
ATOM 2374 O O . GLU A 1 283 ? -3.927 -17.912 16.640 1.00 92.75 283 GLU A O 1
ATOM 2379 N N . LYS A 1 284 ? -3.395 -18.989 14.745 1.00 91.94 284 LYS A N 1
ATOM 2380 C CA . LYS A 1 284 ? -3.474 -20.344 15.320 1.00 91.94 284 LYS A CA 1
ATOM 2381 C C . LYS A 1 284 ? -2.345 -20.657 16.300 1.00 91.94 284 LYS A C 1
ATOM 2383 O O . LYS A 1 284 ? -2.527 -21.486 17.186 1.00 91.94 284 LYS A O 1
ATOM 2388 N N . GLU A 1 285 ? -1.177 -20.048 16.114 1.00 92.19 285 GLU A N 1
ATOM 2389 C CA . GLU A 1 285 ? 0.016 -20.314 16.926 1.00 92.19 285 GLU A CA 1
ATOM 2390 C C . GLU A 1 285 ? 0.088 -19.439 18.185 1.00 92.19 285 GLU A C 1
ATOM 2392 O O . GLU A 1 285 ? 0.883 -19.715 19.084 1.00 92.19 285 GLU A O 1
ATOM 2397 N N . ILE A 1 286 ? -0.742 -18.395 18.289 1.00 90.31 286 ILE A N 1
ATOM 2398 C CA . ILE A 1 286 ? -0.721 -17.487 19.434 1.00 90.31 286 ILE A CA 1
ATOM 2399 C C . ILE A 1 286 ? -1.937 -17.631 20.342 1.00 90.31 286 ILE A C 1
ATOM 2401 O O . ILE A 1 286 ? -3.078 -17.694 19.906 1.00 90.31 286 ILE A O 1
ATOM 2405 N N . ASN A 1 287 ? -1.698 -17.538 21.650 1.00 86.94 287 ASN A N 1
ATOM 2406 C CA . ASN A 1 287 ? -2.765 -17.413 22.639 1.00 86.94 287 ASN A CA 1
ATOM 2407 C C . ASN A 1 287 ? -3.208 -15.944 22.789 1.00 86.94 287 ASN A C 1
ATOM 2409 O O . ASN A 1 287 ? -2.929 -15.299 23.800 1.00 86.94 287 ASN A O 1
ATOM 2413 N N . PHE A 1 288 ? -3.812 -15.373 21.745 1.00 87.75 288 PHE A N 1
ATOM 2414 C CA . PHE A 1 288 ? -4.345 -14.008 21.769 1.00 87.75 288 PHE A CA 1
ATOM 2415 C C . PHE A 1 288 ? -5.581 -13.895 20.883 1.00 87.75 288 PHE A C 1
ATOM 2417 O O . PHE A 1 288 ? -5.548 -14.278 19.720 1.00 87.75 288 PHE A O 1
ATOM 2424 N N . ASN A 1 289 ? -6.669 -13.364 21.438 1.00 86.94 289 ASN A N 1
ATOM 2425 C CA . ASN A 1 289 ? -7.965 -13.324 20.769 1.00 86.94 289 ASN A CA 1
ATOM 2426 C C . ASN A 1 289 ? -8.130 -12.029 19.960 1.00 86.94 289 ASN A C 1
ATOM 2428 O O . ASN A 1 289 ? -8.433 -10.967 20.515 1.00 86.94 289 ASN A O 1
ATOM 2432 N N . PHE A 1 290 ? -7.948 -12.119 18.646 1.00 91.81 290 PHE A N 1
ATOM 2433 C CA . PHE A 1 290 ? -8.175 -11.016 17.720 1.00 91.81 290 PHE A CA 1
ATOM 2434 C C . PHE A 1 290 ? -8.849 -11.515 16.445 1.00 91.81 290 PHE A C 1
ATOM 2436 O O . PHE A 1 290 ? -8.537 -12.592 15.960 1.00 91.81 290 PHE A O 1
ATOM 2443 N N . ASP A 1 291 ? -9.732 -10.699 15.876 1.00 93.44 291 ASP A N 1
ATOM 2444 C CA . ASP A 1 291 ? -10.202 -10.902 14.508 1.00 93.44 291 ASP A CA 1
ATOM 2445 C C . ASP A 1 291 ? -9.320 -10.082 13.557 1.00 93.44 291 ASP A C 1
ATOM 2447 O O . ASP A 1 291 ? -9.050 -8.906 13.819 1.00 93.44 291 ASP A O 1
ATOM 2451 N N . PHE A 1 292 ? -8.924 -10.654 12.421 1.00 95.94 292 PHE A N 1
ATOM 2452 C CA . PHE A 1 292 ? -8.211 -9.924 11.371 1.00 95.94 292 PHE A CA 1
ATOM 2453 C C . PHE A 1 292 ? -9.065 -9.749 10.114 1.00 95.94 292 PHE A C 1
ATOM 2455 O O . PHE A 1 292 ? -9.736 -10.682 9.660 1.00 95.94 292 PHE A O 1
ATOM 2462 N N . LYS A 1 293 ? -9.023 -8.551 9.525 1.00 97.50 293 LYS A N 1
ATOM 2463 C CA . LYS A 1 293 ? -9.628 -8.236 8.225 1.00 97.50 293 LYS A CA 1
ATOM 2464 C C . LYS A 1 293 ? -8.633 -7.471 7.362 1.00 97.50 293 LYS A C 1
ATOM 2466 O O . LYS A 1 293 ? -8.013 -6.523 7.832 1.00 97.50 293 LYS A O 1
ATOM 2471 N N . LEU A 1 294 ? -8.530 -7.857 6.094 1.00 98.00 294 LEU A N 1
ATOM 2472 C CA . LEU A 1 294 ? -7.760 -7.147 5.080 1.00 98.00 294 LEU A CA 1
ATOM 2473 C C . LEU A 1 294 ? -8.717 -6.564 4.039 1.00 98.00 294 LEU A C 1
ATOM 2475 O O . LEU A 1 294 ? -9.515 -7.286 3.450 1.00 98.00 294 LEU A O 1
ATOM 2479 N N . PHE A 1 295 ? -8.605 -5.263 3.795 1.00 97.94 295 PHE A N 1
ATOM 2480 C CA . PHE A 1 295 ? -9.260 -4.578 2.690 1.00 97.94 295 PHE A CA 1
ATOM 2481 C C . PHE A 1 295 ? -8.205 -4.014 1.746 1.00 97.94 295 PHE A C 1
ATOM 2483 O O . PHE A 1 295 ? -7.217 -3.420 2.175 1.00 97.94 295 PHE A O 1
ATOM 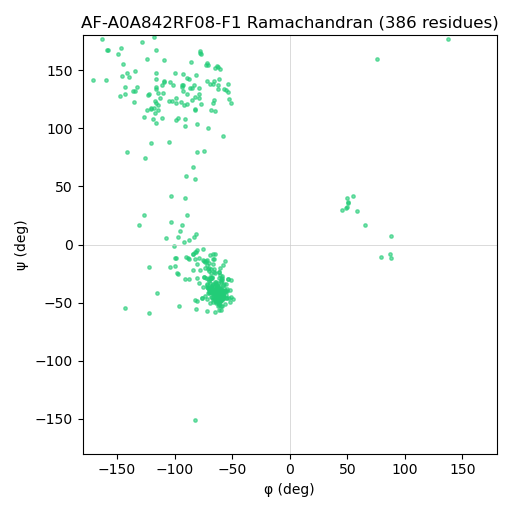2490 N N . THR A 1 296 ? -8.425 -4.200 0.449 1.00 97.00 296 THR A N 1
ATOM 2491 C CA . THR A 1 296 ? -7.621 -3.587 -0.611 1.00 97.00 296 THR A CA 1
ATOM 2492 C C . THR A 1 296 ? -8.544 -2.792 -1.517 1.00 97.00 296 THR A C 1
ATOM 2494 O O . THR A 1 296 ? -9.548 -3.337 -1.970 1.00 97.00 296 THR A O 1
ATOM 2497 N N . ILE A 1 297 ? -8.213 -1.526 -1.778 1.00 95.94 297 ILE A N 1
ATOM 2498 C CA . ILE A 1 297 ? -9.052 -0.655 -2.620 1.00 95.94 297 ILE A CA 1
ATOM 2499 C C . ILE A 1 297 ? -8.777 -0.933 -4.094 1.00 95.94 297 ILE A C 1
ATOM 2501 O O . ILE A 1 297 ? -9.678 -1.293 -4.843 1.00 95.94 297 ILE A O 1
ATOM 2505 N N . GLN A 1 298 ? -7.509 -0.836 -4.494 1.00 96.19 298 GLN A N 1
ATOM 2506 C CA . GLN A 1 298 ? -7.057 -1.145 -5.843 1.00 96.19 298 GLN A CA 1
ATOM 2507 C C . GLN A 1 298 ? -6.191 -2.407 -5.828 1.00 96.19 298 GLN A C 1
ATOM 2509 O O . GLN A 1 298 ? -5.045 -2.400 -5.372 1.00 96.19 298 GLN A O 1
ATOM 2514 N N . LYS A 1 299 ? -6.727 -3.507 -6.361 1.00 97.06 299 LYS A N 1
ATOM 2515 C CA . LYS A 1 299 ? -5.977 -4.757 -6.524 1.00 97.06 299 LYS A CA 1
ATOM 2516 C C . LYS A 1 299 ? -5.179 -4.742 -7.830 1.00 97.06 299 LYS A C 1
ATOM 2518 O O . LYS A 1 299 ? -5.713 -4.403 -8.885 1.00 97.06 299 LYS A O 1
ATOM 2523 N N . ILE A 1 300 ? -3.916 -5.161 -7.762 1.00 97.06 300 ILE A N 1
ATOM 2524 C CA . ILE A 1 300 ? -3.087 -5.474 -8.931 1.00 97.06 300 ILE A CA 1
ATOM 2525 C C . ILE A 1 300 ? -3.107 -6.988 -9.126 1.00 97.06 300 ILE A C 1
ATOM 2527 O O . ILE A 1 300 ? -2.528 -7.742 -8.340 1.00 97.06 300 ILE A O 1
ATOM 2531 N N . TYR A 1 301 ? -3.821 -7.428 -10.157 1.00 95.62 301 TYR A N 1
ATOM 2532 C CA . TYR A 1 301 ? -3.983 -8.842 -10.482 1.00 95.62 301 TYR A CA 1
ATOM 2533 C C . TYR A 1 301 ? -2.699 -9.448 -11.045 1.00 95.62 301 TYR A C 1
ATOM 2535 O O . TYR A 1 301 ? -1.864 -8.747 -11.622 1.00 95.62 301 TYR A O 1
ATOM 2543 N N . LYS A 1 302 ? -2.565 -10.771 -10.914 1.00 93.69 302 LYS A N 1
ATOM 2544 C CA . LYS A 1 302 ? -1.415 -11.523 -11.435 1.00 93.69 302 LYS A CA 1
ATOM 2545 C C . LYS A 1 302 ? -1.132 -11.283 -12.929 1.00 93.69 302 LYS A C 1
ATOM 2547 O O . LYS A 1 302 ? 0.028 -11.320 -13.319 1.00 93.69 302 LYS A O 1
ATOM 2552 N N . ASP A 1 303 ? -2.151 -10.981 -13.734 1.00 93.44 303 ASP A N 1
ATOM 2553 C CA . ASP A 1 303 ? -2.026 -10.799 -15.191 1.00 93.44 303 ASP A CA 1
ATOM 2554 C C . ASP A 1 303 ? -1.270 -9.509 -15.575 1.00 93.44 303 ASP A C 1
ATOM 2556 O O . ASP A 1 303 ? -0.779 -9.355 -16.696 1.00 93.44 303 ASP A O 1
ATOM 2560 N N . TYR A 1 304 ? -1.125 -8.584 -14.621 1.00 94.38 304 TYR A N 1
ATOM 2561 C CA . TYR A 1 304 ? -0.295 -7.391 -14.776 1.00 94.38 304 TYR A CA 1
ATOM 2562 C C . TYR A 1 304 ? 1.182 -7.645 -14.469 1.00 94.38 304 TYR A C 1
ATOM 2564 O O . TYR A 1 304 ? 2.004 -6.762 -14.701 1.00 94.38 304 TYR A O 1
ATOM 2572 N N . LYS A 1 305 ? 1.544 -8.823 -13.944 1.00 95.75 305 LYS A N 1
ATOM 2573 C CA . LYS A 1 305 ? 2.952 -9.180 -13.768 1.00 95.75 305 LYS A CA 1
ATOM 2574 C C . LYS A 1 305 ? 3.619 -9.344 -15.126 1.00 95.75 305 LYS A C 1
ATOM 2576 O O . LYS A 1 305 ? 3.078 -9.989 -16.022 1.00 95.75 305 LYS A O 1
ATOM 2581 N N . VAL A 1 306 ? 4.833 -8.828 -15.229 1.00 96.75 306 VAL A N 1
ATOM 2582 C CA . VAL A 1 306 ? 5.710 -9.031 -16.376 1.00 96.75 306 VAL A CA 1
ATOM 2583 C C . VAL A 1 306 ? 6.114 -10.495 -16.422 1.00 96.75 306 VAL A C 1
ATOM 2585 O O . VAL A 1 306 ? 6.672 -11.026 -15.460 1.00 96.75 306 VAL A O 1
ATOM 2588 N N . ASN A 1 307 ? 5.805 -11.160 -17.528 1.00 95.12 307 ASN A N 1
ATOM 2589 C CA . ASN A 1 307 ? 6.066 -12.583 -17.684 1.00 95.12 307 ASN A CA 1
ATOM 2590 C C . ASN A 1 307 ? 6.343 -12.939 -19.149 1.00 95.12 307 ASN A C 1
ATOM 2592 O O . ASN A 1 307 ? 6.028 -12.184 -20.063 1.00 95.12 307 ASN A O 1
ATOM 2596 N N . LYS A 1 308 ? 6.908 -14.126 -19.384 1.00 93.75 308 LYS A N 1
ATOM 2597 C CA . LYS A 1 308 ? 7.325 -14.552 -20.728 1.00 93.75 308 LYS A CA 1
ATOM 2598 C C . LYS A 1 308 ? 6.168 -14.716 -21.720 1.00 93.75 308 LYS A C 1
ATOM 2600 O O . LYS A 1 308 ? 6.408 -14.628 -22.919 1.00 93.75 308 LYS A O 1
ATOM 2605 N N . GLN A 1 309 ? 4.947 -14.961 -21.243 1.00 92.12 309 GLN A N 1
ATOM 2606 C CA . GLN A 1 309 ? 3.777 -15.166 -22.096 1.00 92.12 309 GLN A CA 1
ATOM 2607 C C . GLN A 1 309 ? 3.264 -13.843 -22.673 1.00 92.12 309 GLN A C 1
ATOM 2609 O O . GLN A 1 309 ? 3.003 -13.772 -23.869 1.00 92.12 309 GLN A O 1
ATOM 2614 N N . SER A 1 310 ? 3.136 -12.801 -21.847 1.00 91.75 310 SER A N 1
ATOM 2615 C CA . SER A 1 310 ? 2.651 -11.483 -22.284 1.00 91.75 310 SER A CA 1
ATOM 2616 C C . SER A 1 310 ? 3.759 -10.530 -22.727 1.00 91.75 310 SER A C 1
ATOM 2618 O O . SER A 1 310 ? 3.527 -9.685 -23.582 1.00 91.75 310 SER A O 1
ATOM 2620 N N . ASP A 1 311 ? 4.960 -10.662 -22.165 1.00 96.25 311 ASP A N 1
ATOM 2621 C CA . ASP A 1 311 ? 6.040 -9.675 -22.275 1.00 96.25 311 ASP A CA 1
ATOM 2622 C C . ASP A 1 311 ? 7.348 -10.307 -22.784 1.00 96.25 311 ASP A C 1
ATOM 2624 O O . ASP A 1 311 ? 8.437 -9.803 -22.519 1.00 96.25 311 ASP A O 1
ATOM 2628 N N . GLY A 1 312 ? 7.269 -11.421 -23.523 1.00 96.38 312 GLY A N 1
ATOM 2629 C CA . GLY A 1 312 ? 8.421 -12.267 -23.866 1.00 96.38 312 GLY A CA 1
ATOM 2630 C C . GLY A 1 312 ? 9.616 -11.536 -24.489 1.00 96.38 312 GLY A C 1
ATOM 2631 O O . GLY A 1 312 ? 10.757 -11.829 -24.136 1.00 96.38 312 GLY A O 1
ATOM 2632 N N . ASN A 1 313 ? 9.385 -10.556 -25.368 1.00 96.62 313 ASN A N 1
ATOM 2633 C CA . ASN A 1 313 ? 10.473 -9.755 -25.941 1.00 96.62 313 ASN A CA 1
ATOM 2634 C C . ASN A 1 313 ? 11.127 -8.835 -24.903 1.00 96.62 313 ASN A C 1
ATOM 2636 O O . ASN A 1 313 ? 12.348 -8.713 -24.891 1.00 96.62 313 ASN A O 1
ATOM 2640 N N . PHE A 1 314 ? 10.346 -8.236 -24.003 1.00 97.50 314 PHE A N 1
ATOM 2641 C CA . PHE A 1 314 ? 10.887 -7.411 -22.926 1.00 97.50 314 PHE A CA 1
ATOM 2642 C C . PHE A 1 314 ? 11.588 -8.270 -21.864 1.00 97.50 314 PHE A C 1
ATOM 2644 O O . PHE A 1 314 ? 12.645 -7.890 -21.371 1.00 97.50 314 PHE A O 1
ATOM 2651 N N . CYS A 1 315 ? 11.090 -9.481 -21.583 1.00 97.19 315 CYS A N 1
ATOM 2652 C CA . CYS A 1 315 ? 11.781 -10.458 -20.736 1.00 97.19 315 CYS A CA 1
ATOM 2653 C C . CYS A 1 315 ? 13.184 -10.797 -21.254 1.00 97.19 315 CYS A C 1
ATOM 2655 O O . CYS A 1 315 ? 14.097 -10.915 -20.448 1.00 97.19 315 CYS A O 1
ATOM 2657 N N . LYS A 1 316 ? 13.398 -10.879 -22.575 1.00 96.94 316 LYS A N 1
ATOM 2658 C CA . LYS A 1 316 ? 14.751 -11.067 -23.137 1.00 96.94 316 LYS A CA 1
ATOM 2659 C C . LYS A 1 316 ? 15.689 -9.904 -22.793 1.00 96.94 316 LYS A C 1
ATOM 2661 O O . LYS A 1 316 ? 16.857 -10.144 -22.512 1.00 96.94 316 LYS A O 1
ATOM 2666 N N . ILE A 1 317 ? 15.178 -8.669 -22.765 1.00 97.00 317 ILE A N 1
ATOM 2667 C CA . ILE A 1 317 ? 15.944 -7.484 -22.340 1.00 97.00 317 ILE A CA 1
ATOM 2668 C C . ILE A 1 317 ? 16.250 -7.568 -20.840 1.00 97.00 317 ILE A C 1
ATOM 2670 O O . ILE A 1 317 ? 17.394 -7.362 -20.436 1.00 97.00 317 ILE A O 1
ATOM 2674 N N . ILE A 1 318 ? 15.250 -7.924 -20.023 1.00 95.75 318 ILE A N 1
ATOM 2675 C CA . ILE A 1 318 ? 15.400 -8.117 -18.570 1.00 95.75 318 ILE A CA 1
ATOM 2676 C C . ILE A 1 318 ? 16.444 -9.195 -18.260 1.00 95.75 318 ILE A C 1
ATOM 2678 O O . ILE A 1 318 ? 17.236 -9.012 -17.340 1.00 95.75 318 ILE A O 1
ATOM 2682 N N . ASP A 1 319 ? 16.462 -10.293 -19.015 1.00 94.62 319 ASP A N 1
ATOM 2683 C CA . ASP A 1 319 ? 17.398 -11.416 -18.858 1.00 94.62 319 ASP A CA 1
ATOM 2684 C C . ASP A 1 319 ? 18.790 -11.115 -19.455 1.00 94.62 319 ASP A C 1
ATOM 2686 O O . ASP A 1 319 ? 19.743 -11.853 -19.212 1.00 94.62 319 ASP A O 1
ATOM 2690 N N . GLY A 1 320 ? 18.922 -10.027 -20.219 1.00 92.44 320 GLY A N 1
ATOM 2691 C CA . GLY A 1 320 ? 20.126 -9.661 -20.959 1.00 92.44 320 GLY A CA 1
ATOM 2692 C C . GLY A 1 320 ? 21.199 -8.938 -20.134 1.00 92.44 320 GLY A C 1
ATOM 2693 O O . GLY A 1 320 ? 21.347 -9.113 -18.922 1.00 92.44 320 GLY A O 1
ATOM 2694 N N . LYS A 1 321 ? 21.981 -8.087 -20.805 1.00 92.19 321 LYS A N 1
ATOM 2695 C CA . LYS A 1 321 ? 23.160 -7.402 -20.234 1.00 92.19 321 LYS A CA 1
ATOM 2696 C C . LYS A 1 321 ? 22.854 -6.162 -19.379 1.00 92.19 321 LYS A C 1
ATOM 2698 O O . LYS A 1 321 ? 23.773 -5.593 -18.792 1.00 92.19 321 LYS A O 1
ATOM 2703 N N . TYR A 1 322 ? 21.592 -5.745 -19.300 1.00 93.88 322 TYR A N 1
ATOM 2704 C CA . TYR A 1 322 ? 21.151 -4.534 -18.596 1.00 93.88 322 TYR A CA 1
ATOM 2705 C C . TYR A 1 322 ? 20.807 -4.829 -17.130 1.00 93.88 322 TYR A C 1
ATOM 2707 O O . TYR A 1 322 ? 19.676 -4.658 -16.677 1.00 93.88 322 TYR A O 1
ATOM 2715 N N . TYR A 1 323 ? 21.792 -5.340 -16.394 1.00 93.44 323 TYR A N 1
ATOM 2716 C CA . TYR A 1 323 ? 21.697 -5.597 -14.961 1.00 93.44 323 TYR A CA 1
ATOM 2717 C C . TYR A 1 323 ? 23.012 -5.252 -14.280 1.00 93.44 323 TYR A C 1
ATOM 2719 O O . TYR A 1 323 ? 24.083 -5.392 -14.870 1.00 93.44 323 TYR A O 1
ATOM 2727 N N . ASP A 1 324 ? 22.921 -4.789 -13.040 1.00 90.56 324 ASP A N 1
ATOM 2728 C CA . ASP A 1 324 ? 24.083 -4.515 -12.209 1.00 90.56 324 ASP A CA 1
ATOM 2729 C C . ASP A 1 324 ? 23.919 -5.251 -10.880 1.00 90.56 324 ASP A C 1
ATOM 2731 O O . ASP A 1 324 ? 23.073 -4.888 -10.067 1.00 90.56 324 ASP A O 1
ATOM 2735 N N . GLU A 1 325 ? 24.732 -6.286 -10.669 1.00 88.31 325 GLU A N 1
ATOM 2736 C CA . GLU A 1 325 ? 24.717 -7.129 -9.465 1.00 88.31 325 GLU A CA 1
ATOM 2737 C C . GLU A 1 325 ? 25.004 -6.329 -8.187 1.00 88.31 325 GLU A C 1
ATOM 2739 O O . GLU A 1 325 ? 24.587 -6.728 -7.104 1.00 88.31 325 GLU A O 1
ATOM 2744 N N . LYS A 1 326 ? 25.620 -5.139 -8.289 1.00 87.44 326 LYS A N 1
ATOM 2745 C CA . LYS A 1 326 ? 25.828 -4.239 -7.140 1.00 87.44 326 LYS A CA 1
ATOM 2746 C C . LYS A 1 326 ? 24.525 -3.699 -6.542 1.00 87.44 326 LYS A C 1
ATOM 2748 O O . LYS A 1 326 ? 24.574 -3.018 -5.517 1.00 87.44 326 LYS A O 1
ATOM 2753 N N . VAL A 1 327 ? 23.379 -3.930 -7.187 1.00 84.88 327 VAL A N 1
ATOM 2754 C CA . VAL A 1 327 ? 22.064 -3.630 -6.608 1.00 84.88 327 VAL A CA 1
ATOM 2755 C C . VAL A 1 327 ? 21.713 -4.572 -5.452 1.00 84.88 327 VAL A C 1
ATOM 2757 O O . VAL A 1 327 ? 20.870 -4.222 -4.626 1.00 84.88 327 VAL A O 1
ATOM 2760 N N . GLU A 1 328 ? 22.324 -5.755 -5.399 1.00 82.25 328 GLU A N 1
ATOM 2761 C CA . GLU A 1 328 ? 22.007 -6.779 -4.412 1.00 82.25 328 GLU A CA 1
ATOM 2762 C C . GLU A 1 328 ? 22.668 -6.468 -3.061 1.00 82.25 328 GLU A C 1
ATOM 2764 O O . GLU A 1 328 ? 23.866 -6.201 -2.957 1.00 82.25 328 GLU A O 1
ATOM 2769 N N . ASP A 1 329 ? 21.857 -6.502 -2.008 1.00 71.25 329 ASP A N 1
ATOM 2770 C CA . ASP A 1 329 ? 22.258 -6.429 -0.606 1.00 71.25 329 ASP A CA 1
ATOM 2771 C C . ASP A 1 329 ? 21.653 -7.593 0.207 1.00 71.25 329 ASP A C 1
ATOM 2773 O O . ASP A 1 329 ? 20.824 -8.372 -0.281 1.00 71.25 329 ASP A O 1
ATOM 2777 N N . GLU A 1 330 ? 22.038 -7.709 1.483 1.00 62.09 330 GLU A N 1
ATOM 2778 C CA . GLU A 1 330 ? 21.503 -8.733 2.396 1.00 62.09 330 GLU A CA 1
ATOM 2779 C C . GLU A 1 330 ? 19.964 -8.726 2.468 1.00 62.09 330 GLU A C 1
ATOM 2781 O O . GLU A 1 330 ? 19.341 -9.772 2.665 1.00 62.09 330 GLU A O 1
ATOM 2786 N N . HIS A 1 331 ? 19.327 -7.566 2.272 1.00 61.66 331 HIS A N 1
ATOM 2787 C CA . HIS A 1 331 ? 17.877 -7.433 2.310 1.00 61.66 331 HIS A CA 1
ATOM 2788 C C . HIS A 1 331 ? 17.192 -7.866 1.011 1.00 61.66 331 HIS A C 1
ATOM 2790 O O . HIS A 1 331 ? 16.062 -8.353 1.070 1.00 61.66 331 HIS A O 1
ATOM 2796 N N . THR A 1 332 ? 17.851 -7.747 -0.143 1.00 60.25 332 THR A N 1
ATOM 2797 C CA . THR A 1 332 ? 17.334 -8.236 -1.430 1.00 60.25 332 THR A CA 1
ATOM 2798 C C . THR A 1 332 ? 17.282 -9.765 -1.509 1.00 60.25 332 THR A C 1
ATOM 2800 O O . THR A 1 332 ? 16.336 -10.306 -2.085 1.00 60.25 332 THR A O 1
ATOM 2803 N N . ASN A 1 333 ? 18.185 -10.463 -0.808 1.00 59.16 333 ASN A N 1
ATOM 2804 C CA . ASN A 1 333 ? 18.224 -11.931 -0.737 1.00 59.16 333 ASN A CA 1
ATOM 2805 C C . ASN A 1 333 ? 17.069 -12.544 0.076 1.00 59.16 333 ASN A C 1
ATOM 2807 O O . ASN A 1 333 ? 16.699 -13.699 -0.132 1.00 59.16 333 ASN A O 1
ATOM 2811 N N . MET A 1 334 ? 16.423 -11.770 0.958 1.00 56.50 334 MET A N 1
ATOM 2812 C CA . MET A 1 334 ? 15.274 -12.245 1.750 1.00 56.50 334 MET A CA 1
ATOM 2813 C C . MET A 1 334 ? 14.00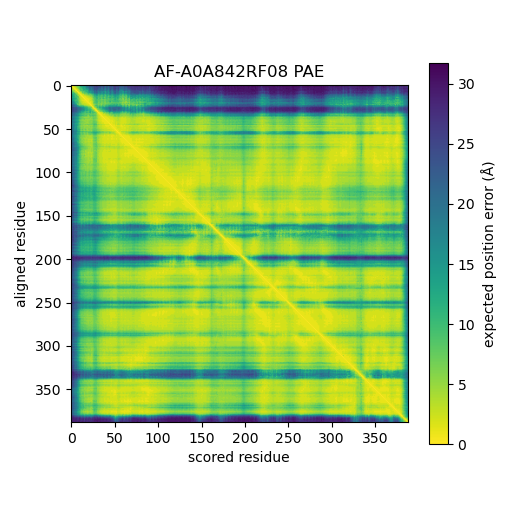3 -12.496 0.917 1.00 56.50 334 MET A C 1
ATOM 2815 O O . MET A 1 334 ? 13.018 -13.016 1.436 1.00 56.50 334 MET A O 1
ATOM 2819 N N . GLY A 1 335 ? 13.979 -12.101 -0.359 1.00 56.50 335 GLY A N 1
ATOM 2820 C CA . GLY A 1 335 ? 12.815 -12.264 -1.232 1.00 56.50 335 GLY A CA 1
ATOM 2821 C C . GLY A 1 335 ? 12.680 -13.651 -1.867 1.00 56.50 335 GLY A C 1
ATOM 2822 O O . GLY A 1 335 ? 11.697 -13.890 -2.560 1.00 56.50 335 GLY A O 1
ATOM 2823 N N . GLY A 1 336 ? 13.653 -14.553 -1.706 1.00 57.31 336 GLY A N 1
ATOM 2824 C CA . GLY A 1 336 ? 13.659 -15.840 -2.420 1.00 57.31 336 GLY A CA 1
ATOM 2825 C C . GLY A 1 336 ? 13.808 -15.699 -3.943 1.00 57.31 336 GLY A C 1
ATOM 2826 O O . GLY A 1 336 ? 13.481 -16.622 -4.692 1.00 57.31 336 GLY A O 1
ATOM 2827 N N . ALA A 1 337 ? 14.249 -14.527 -4.412 1.00 61.88 337 ALA A N 1
ATOM 2828 C CA . ALA A 1 337 ? 14.619 -14.281 -5.796 1.00 61.88 337 ALA A CA 1
ATOM 2829 C C . ALA A 1 337 ? 16.121 -14.491 -5.975 1.00 61.88 337 ALA A C 1
ATOM 2831 O O . ALA A 1 337 ? 16.895 -14.041 -5.140 1.00 61.88 337 ALA A O 1
ATOM 2832 N N . ASP A 1 338 ? 16.507 -15.153 -7.067 1.00 71.25 338 ASP A N 1
ATOM 2833 C CA . ASP A 1 338 ? 17.914 -15.426 -7.388 1.00 71.25 338 ASP A CA 1
ATOM 2834 C C . ASP A 1 338 ? 18.678 -14.142 -7.748 1.00 71.25 338 ASP A C 1
ATOM 2836 O O . ASP A 1 338 ? 19.899 -14.115 -7.706 1.00 71.25 338 ASP A O 1
ATOM 2840 N N . ASN A 1 339 ? 17.945 -13.095 -8.143 1.00 83.69 339 ASN A N 1
ATOM 2841 C CA . ASN A 1 339 ? 18.431 -11.746 -8.409 1.00 83.69 339 ASN A CA 1
ATOM 2842 C C . ASN A 1 339 ? 17.251 -10.753 -8.418 1.00 83.69 339 ASN A C 1
ATOM 2844 O O . ASN A 1 339 ? 16.079 -11.137 -8.332 1.00 83.69 339 ASN A O 1
ATOM 2848 N N . MET A 1 340 ? 17.549 -9.463 -8.581 1.00 89.75 340 MET A N 1
ATOM 2849 C CA . MET A 1 340 ? 16.563 -8.376 -8.554 1.00 89.75 340 MET A CA 1
ATOM 2850 C C . MET A 1 340 ? 15.986 -7.996 -9.922 1.00 89.75 340 MET A C 1
ATOM 2852 O O . MET A 1 340 ? 15.146 -7.097 -9.985 1.00 89.75 340 MET A O 1
ATOM 2856 N N . ARG A 1 341 ? 16.361 -8.675 -11.018 1.00 94.06 341 ARG A N 1
ATOM 2857 C CA . ARG A 1 341 ? 15.915 -8.334 -12.388 1.00 94.06 341 ARG A CA 1
ATOM 2858 C C . ARG A 1 341 ? 14.393 -8.237 -12.489 1.00 94.06 341 ARG A C 1
ATOM 2860 O O . ARG A 1 341 ? 13.847 -7.260 -13.004 1.00 94.06 341 ARG A O 1
ATOM 2867 N N . TYR A 1 342 ? 13.717 -9.223 -11.907 1.00 94.38 342 TYR A N 1
ATOM 2868 C CA . TYR A 1 342 ? 12.260 -9.339 -11.855 1.00 94.38 342 TYR A CA 1
ATOM 2869 C C . TYR A 1 342 ? 11.636 -8.740 -10.587 1.00 94.38 342 TYR A C 1
ATOM 2871 O O . TYR A 1 342 ? 10.482 -9.033 -10.267 1.00 94.38 342 TYR A O 1
ATOM 2879 N N . GLY A 1 343 ? 12.382 -7.901 -9.872 1.00 92.69 343 GLY A N 1
ATOM 2880 C CA . GLY A 1 343 ? 11.956 -7.263 -8.638 1.00 92.69 343 GLY A CA 1
ATOM 2881 C C . GLY A 1 343 ? 11.967 -8.189 -7.420 1.00 92.69 343 GLY A C 1
ATOM 2882 O O . GLY A 1 343 ? 11.910 -9.418 -7.512 1.00 92.69 343 GLY A O 1
ATOM 2883 N N . PHE A 1 344 ? 12.001 -7.566 -6.244 1.00 91.06 344 PHE A N 1
ATOM 2884 C CA . PHE A 1 344 ? 11.984 -8.245 -4.954 1.00 91.06 344 PHE A CA 1
ATOM 2885 C C . PHE A 1 344 ? 10.800 -9.213 -4.837 1.00 91.06 344 PHE A C 1
ATOM 2887 O O . PHE A 1 344 ? 9.667 -8.874 -5.200 1.00 91.06 344 PHE A O 1
ATOM 2894 N N . ALA A 1 345 ? 11.062 -10.395 -4.275 1.00 89.06 345 ALA A N 1
ATOM 2895 C CA . ALA A 1 345 ? 10.086 -11.465 -4.064 1.00 89.06 345 ALA A CA 1
ATOM 2896 C C . ALA A 1 345 ? 9.394 -11.990 -5.334 1.00 89.06 345 ALA A C 1
ATOM 2898 O O . ALA A 1 345 ? 8.243 -12.433 -5.276 1.00 89.06 345 ALA A O 1
ATOM 2899 N N . LYS A 1 346 ? 10.087 -11.912 -6.484 1.00 88.62 346 LYS A N 1
ATOM 2900 C CA . LYS A 1 346 ? 9.581 -12.327 -7.807 1.00 88.62 346 LYS A CA 1
ATOM 2901 C C . LYS A 1 346 ? 8.197 -11.717 -8.104 1.00 88.62 346 LYS A C 1
ATOM 2903 O O . LYS A 1 346 ? 7.312 -12.345 -8.690 1.00 88.62 346 LYS A O 1
ATOM 2908 N N . CYS A 1 347 ? 7.989 -10.480 -7.646 1.00 92.25 347 CYS A N 1
ATOM 2909 C CA . CYS A 1 347 ? 6.742 -9.752 -7.857 1.00 92.25 347 CYS A CA 1
ATOM 2910 C C . CYS A 1 347 ? 6.555 -9.385 -9.332 1.00 92.25 347 CYS A C 1
ATOM 2912 O O . CYS A 1 347 ? 5.431 -9.452 -9.823 1.00 92.25 347 CYS A O 1
ATOM 2914 N N . SER A 1 348 ? 7.643 -9.040 -10.029 1.00 95.38 348 SER A N 1
ATOM 2915 C CA . SER A 1 348 ? 7.671 -8.764 -11.471 1.00 95.38 348 SER A CA 1
ATOM 2916 C C . SER A 1 348 ? 6.680 -7.688 -11.896 1.00 95.38 348 SER A C 1
A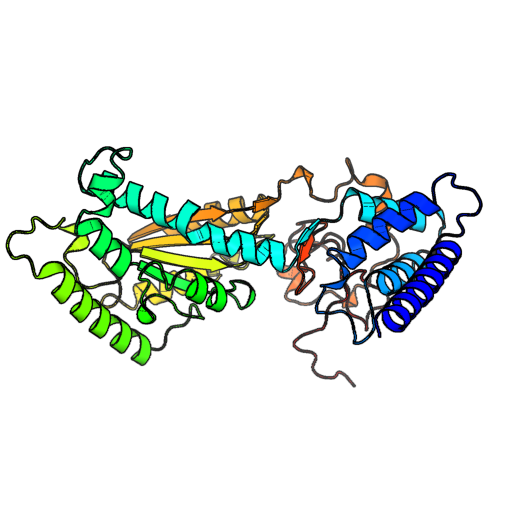TOM 2918 O O . SER A 1 348 ? 5.985 -7.833 -12.896 1.00 95.38 348 SER A O 1
ATOM 2920 N N . LEU A 1 349 ? 6.563 -6.615 -11.114 1.00 97.31 349 LEU A N 1
ATOM 2921 C CA . LEU A 1 349 ? 5.541 -5.599 -11.350 1.00 97.31 349 LEU A CA 1
ATOM 2922 C C . LEU A 1 349 ? 6.028 -4.491 -12.302 1.00 97.31 349 LEU A C 1
ATOM 2924 O O . LEU A 1 349 ? 7.172 -4.048 -12.204 1.00 97.31 349 LEU A O 1
ATOM 2928 N N . PRO A 1 350 ? 5.162 -3.965 -13.180 1.00 97.38 350 PRO A N 1
ATOM 2929 C CA . PRO A 1 350 ? 5.442 -2.758 -13.946 1.00 97.38 350 PRO A CA 1
ATOM 2930 C C . PRO A 1 350 ? 4.955 -1.499 -13.203 1.00 97.38 350 PRO A C 1
ATOM 2932 O O . PRO A 1 350 ? 4.352 -0.618 -13.807 1.00 97.38 350 PRO A O 1
ATOM 2935 N N . VAL A 1 351 ? 5.127 -1.428 -11.876 1.00 97.81 351 VAL A N 1
ATOM 2936 C CA . VAL A 1 351 ? 4.455 -0.426 -11.024 1.00 97.81 351 VAL A CA 1
ATOM 2937 C C . VAL A 1 351 ? 5.399 0.693 -10.597 1.00 97.81 351 VAL A C 1
ATOM 2939 O O . VAL A 1 351 ? 6.534 0.442 -10.201 1.00 97.81 351 VAL A O 1
ATOM 2942 N N . VAL A 1 352 ? 4.912 1.930 -10.594 1.00 97.38 352 VAL A N 1
ATOM 2943 C CA . VAL A 1 352 ? 5.627 3.107 -10.087 1.00 97.38 352 VAL A CA 1
ATOM 2944 C C . VAL A 1 352 ? 4.668 3.939 -9.250 1.00 97.38 352 VAL A C 1
ATOM 2946 O O . VAL A 1 352 ? 3.560 4.229 -9.691 1.00 97.38 352 VAL A O 1
ATOM 2949 N N . LEU A 1 353 ? 5.076 4.353 -8.053 1.00 95.75 353 LEU A N 1
ATOM 2950 C CA . LEU A 1 353 ? 4.319 5.314 -7.253 1.00 95.75 353 LEU A CA 1
ATOM 2951 C C . LEU A 1 353 ? 4.952 6.690 -7.420 1.00 95.75 353 LEU A C 1
ATOM 2953 O O . LEU A 1 353 ? 6.174 6.809 -7.511 1.00 95.75 353 LEU A O 1
ATOM 2957 N N . ASN A 1 354 ? 4.141 7.743 -7.375 1.00 93.88 354 ASN A N 1
ATOM 2958 C CA . ASN A 1 354 ? 4.617 9.116 -7.527 1.00 93.88 354 ASN A CA 1
ATOM 2959 C C . ASN A 1 354 ? 5.803 9.478 -6.613 1.00 93.88 354 ASN A C 1
ATOM 2961 O O . ASN A 1 354 ? 6.623 10.308 -6.969 1.00 93.88 354 ASN A O 1
ATOM 2965 N N . HIS A 1 355 ? 5.908 8.883 -5.427 1.00 90.88 355 HIS A N 1
ATOM 2966 C CA . HIS A 1 355 ? 6.957 9.194 -4.457 1.00 90.88 355 HIS A CA 1
ATOM 2967 C C . HIS A 1 355 ? 8.125 8.191 -4.465 1.00 90.88 355 HIS A C 1
ATOM 2969 O O . HIS A 1 355 ? 9.144 8.446 -3.818 1.00 90.88 355 HIS A O 1
ATOM 2975 N N . ASN A 1 356 ? 7.985 7.039 -5.138 1.00 92.69 356 ASN A N 1
ATOM 2976 C CA . ASN A 1 356 ? 9.009 5.994 -5.233 1.00 92.69 356 ASN A CA 1
ATOM 2977 C C . ASN A 1 356 ? 8.631 4.906 -6.256 1.00 92.69 356 ASN A C 1
ATOM 2979 O O . ASN A 1 356 ? 7.492 4.448 -6.280 1.00 92.69 356 ASN A O 1
ATOM 2983 N N . CYS A 1 357 ? 9.602 4.398 -7.017 1.00 95.25 357 CYS A N 1
ATOM 2984 C CA . CYS A 1 357 ? 9.443 3.130 -7.729 1.00 95.25 357 CYS A CA 1
ATOM 2985 C C . CYS A 1 357 ? 9.726 1.952 -6.767 1.00 95.25 357 CYS A C 1
ATOM 2987 O O . CYS A 1 357 ? 10.830 1.870 -6.214 1.00 95.25 357 CYS A O 1
ATOM 2989 N N . PRO A 1 358 ? 8.750 1.074 -6.461 1.00 93.56 358 PRO A N 1
ATOM 2990 C CA . PRO A 1 358 ? 8.960 -0.046 -5.541 1.00 93.56 358 PRO A CA 1
ATOM 2991 C C . PRO A 1 358 ? 10.032 -1.017 -6.052 1.00 93.56 358 PRO A C 1
ATOM 2993 O O . PRO A 1 358 ? 10.058 -1.343 -7.232 1.00 93.56 358 PRO A O 1
ATOM 2996 N N . ASN A 1 359 ? 10.865 -1.568 -5.163 1.00 93.06 359 ASN A N 1
ATOM 2997 C CA . ASN A 1 359 ? 11.870 -2.577 -5.547 1.00 93.06 359 ASN A CA 1
ATOM 2998 C C . ASN A 1 359 ? 11.261 -3.912 -6.008 1.00 93.06 359 ASN A C 1
ATOM 3000 O O . ASN A 1 359 ? 11.962 -4.757 -6.552 1.00 93.06 359 ASN A O 1
ATOM 3004 N N . ASN A 1 360 ? 9.966 -4.120 -5.772 1.00 95.12 360 ASN A N 1
ATOM 3005 C CA . ASN A 1 360 ? 9.186 -5.228 -6.316 1.00 95.12 360 ASN A CA 1
ATOM 3006 C C . ASN A 1 360 ? 8.888 -5.088 -7.814 1.00 95.12 360 ASN A C 1
ATOM 3008 O O . ASN A 1 360 ? 8.433 -6.050 -8.440 1.00 95.12 360 ASN A O 1
ATOM 3012 N N . SER A 1 361 ? 9.091 -3.895 -8.368 1.00 96.81 361 SER A N 1
ATOM 3013 C CA . SER A 1 361 ? 8.964 -3.658 -9.795 1.00 96.81 361 SER A CA 1
ATOM 3014 C C . SER A 1 361 ? 10.191 -4.163 -10.549 1.00 96.81 361 SER A C 1
ATOM 3016 O O . SER A 1 361 ? 11.227 -4.441 -9.945 1.00 96.81 361 SER A O 1
ATOM 3018 N N . ILE A 1 362 ? 10.083 -4.295 -11.870 1.00 96.94 362 ILE A N 1
ATOM 3019 C CA . ILE A 1 362 ? 11.216 -4.672 -12.727 1.00 96.94 362 ILE A CA 1
ATOM 3020 C C . ILE A 1 362 ? 12.383 -3.707 -12.519 1.00 96.94 362 ILE A C 1
ATOM 3022 O O . ILE A 1 362 ? 12.184 -2.494 -12.550 1.00 96.94 362 ILE A O 1
ATOM 3026 N N . PHE A 1 363 ? 13.595 -4.240 -12.351 1.00 95.88 363 PHE A N 1
ATOM 3027 C CA . PHE A 1 363 ? 14.801 -3.441 -12.108 1.00 95.88 363 PHE A CA 1
ATOM 3028 C C . PHE A 1 363 ? 15.060 -2.411 -13.217 1.00 95.88 363 PHE A C 1
ATOM 3030 O O . PHE A 1 363 ? 15.446 -1.288 -12.955 1.00 95.88 363 PHE A O 1
ATOM 3037 N N . LEU A 1 364 ? 14.744 -2.695 -14.478 1.00 96.94 364 LEU A N 1
ATOM 3038 C CA . LEU A 1 364 ? 14.878 -1.669 -15.522 1.00 96.94 364 LEU A CA 1
ATOM 3039 C C . LEU A 1 364 ? 13.991 -0.431 -15.286 1.00 96.94 364 LEU A C 1
ATOM 3041 O O . LEU A 1 364 ? 14.325 0.656 -15.751 1.00 96.94 364 LEU A O 1
ATOM 3045 N N . LEU A 1 365 ? 12.893 -0.548 -14.533 1.00 97.56 365 LEU A N 1
ATOM 3046 C CA . LEU A 1 365 ? 12.081 0.606 -14.143 1.00 97.56 365 LEU A CA 1
ATOM 3047 C C . LEU A 1 365 ? 12.700 1.402 -12.997 1.00 97.56 365 LEU A C 1
ATOM 3049 O O . LEU A 1 365 ? 12.366 2.573 -12.849 1.00 97.56 365 LEU A O 1
ATOM 3053 N N . TRP A 1 366 ? 13.580 0.807 -12.193 1.00 95.25 366 TRP A N 1
ATOM 3054 C CA . TRP A 1 366 ? 14.221 1.471 -11.065 1.00 95.25 366 TRP A CA 1
ATOM 3055 C C . TRP A 1 366 ? 15.669 1.034 -10.895 1.00 95.25 366 TRP A C 1
ATOM 3057 O O . TRP A 1 366 ? 15.994 -0.130 -10.743 1.00 95.25 366 TRP A O 1
ATOM 3067 N N . SER A 1 367 ? 16.561 1.997 -10.793 1.00 93.69 367 SER A N 1
ATOM 3068 C CA . SER A 1 367 ? 17.955 1.737 -10.466 1.00 93.69 367 SER A CA 1
ATOM 3069 C C . SER A 1 367 ? 18.465 2.903 -9.642 1.00 93.69 367 SER A C 1
ATOM 3071 O O . SER A 1 367 ? 17.786 3.926 -9.520 1.00 93.69 367 SER A O 1
ATOM 3073 N N . TYR A 1 368 ? 19.648 2.746 -9.071 1.00 91.50 368 TYR A N 1
ATOM 3074 C CA . TYR A 1 368 ? 20.351 3.846 -8.435 1.00 91.50 368 TYR A CA 1
ATOM 3075 C C . TYR A 1 368 ? 21.287 4.508 -9.445 1.00 91.50 368 TYR A C 1
ATOM 3077 O O . TYR A 1 368 ? 21.871 3.832 -10.289 1.00 91.50 368 TYR A O 1
ATOM 3085 N N . ASP A 1 369 ? 21.480 5.820 -9.334 1.00 85.38 369 ASP A N 1
ATOM 3086 C CA . ASP A 1 369 ? 22.275 6.581 -10.312 1.00 85.38 369 ASP A CA 1
ATOM 3087 C C . ASP A 1 369 ? 23.769 6.225 -10.326 1.00 85.38 369 ASP A C 1
ATOM 3089 O O . ASP A 1 369 ? 24.468 6.544 -11.285 1.00 85.38 369 ASP A O 1
ATOM 3093 N N . TYR A 1 370 ? 24.266 5.558 -9.280 1.00 86.19 370 TYR A N 1
ATOM 3094 C CA . TYR A 1 370 ? 25.645 5.069 -9.202 1.00 86.19 370 TYR A CA 1
ATOM 3095 C C . TYR A 1 370 ? 25.858 3.709 -9.889 1.00 86.19 370 TYR A C 1
ATOM 3097 O O . TYR A 1 370 ? 26.996 3.244 -9.979 1.00 86.19 370 TYR A O 1
ATOM 3105 N N . LEU A 1 371 ? 24.785 3.042 -10.324 1.00 90.62 371 LEU A N 1
ATOM 3106 C CA . LEU A 1 371 ? 24.861 1.756 -11.013 1.00 90.62 371 LEU A CA 1
ATOM 3107 C C . LEU A 1 371 ? 25.081 1.947 -12.515 1.00 90.62 371 LEU A C 1
ATOM 3109 O O . LEU A 1 371 ? 24.744 2.978 -13.098 1.00 90.62 371 LEU A O 1
ATOM 3113 N N . LYS A 1 372 ? 25.622 0.912 -13.163 1.00 91.44 372 LYS A N 1
ATOM 3114 C CA . LYS A 1 372 ? 25.847 0.892 -14.614 1.00 91.44 372 LYS A CA 1
ATOM 3115 C C . LYS A 1 372 ? 24.535 0.984 -15.396 1.00 91.44 372 LYS A C 1
ATOM 3117 O O . LYS A 1 372 ? 24.476 1.649 -16.427 1.00 91.44 372 LYS A O 1
ATOM 3122 N N . THR A 1 373 ? 23.505 0.284 -14.925 1.00 93.25 373 THR A N 1
ATOM 3123 C CA . THR A 1 373 ? 22.194 0.233 -15.585 1.00 93.25 373 THR A CA 1
ATOM 3124 C C . THR A 1 373 ? 21.314 1.361 -15.067 1.00 93.25 373 THR A C 1
ATOM 3126 O O . THR A 1 373 ? 21.151 1.510 -13.855 1.00 93.25 373 THR A O 1
ATOM 3129 N N . ARG A 1 374 ? 20.718 2.139 -15.974 1.00 93.94 374 ARG A N 1
ATOM 3130 C CA . ARG A 1 374 ? 19.841 3.260 -15.624 1.00 93.94 374 ARG A CA 1
ATOM 3131 C C . ARG A 1 374 ? 18.412 2.774 -15.437 1.00 93.94 374 ARG A C 1
ATOM 3133 O O . ARG A 1 374 ? 17.877 2.049 -16.274 1.00 93.94 374 ARG A O 1
ATOM 3140 N N . GLY A 1 375 ? 17.776 3.235 -14.367 1.00 95.62 375 GLY A N 1
ATOM 3141 C CA . GLY A 1 375 ? 16.349 3.041 -14.140 1.00 95.62 375 GLY A CA 1
ATOM 3142 C C . GLY A 1 375 ? 15.550 4.161 -14.790 1.00 95.62 375 GLY A C 1
ATOM 3143 O O . GLY A 1 375 ? 15.973 5.314 -14.749 1.00 95.62 375 GLY A O 1
ATOM 3144 N N . LEU A 1 376 ? 14.389 3.833 -15.354 1.00 96.56 376 LEU A N 1
ATOM 3145 C CA . LEU A 1 376 ? 13.474 4.842 -15.901 1.00 96.56 376 LEU A CA 1
ATOM 3146 C C . LEU A 1 376 ? 12.926 5.787 -14.820 1.00 96.56 376 LEU A C 1
ATOM 3148 O O . LEU A 1 376 ? 12.680 6.961 -15.060 1.00 96.56 376 LEU A O 1
ATOM 3152 N N . PHE A 1 377 ? 12.723 5.265 -13.617 1.00 96.56 377 PHE A N 1
ATOM 3153 C CA . PHE A 1 377 ? 12.328 6.018 -12.438 1.00 96.56 377 PHE A CA 1
ATOM 3154 C C . PHE A 1 377 ? 13.427 5.818 -11.395 1.00 96.56 377 PHE A C 1
ATOM 3156 O O . PHE A 1 377 ? 13.366 4.860 -10.613 1.00 96.56 377 PHE A O 1
ATOM 3163 N N . PRO A 1 378 ? 14.480 6.657 -11.421 1.00 93.31 378 PRO A N 1
ATOM 3164 C CA . PRO A 1 378 ? 15.649 6.462 -10.579 1.00 93.31 378 PRO A CA 1
ATOM 3165 C C . PRO A 1 378 ? 15.260 6.500 -9.104 1.00 93.31 378 PRO A C 1
ATOM 3167 O O . PRO A 1 378 ? 14.268 7.128 -8.707 1.00 93.31 378 PRO A O 1
ATOM 3170 N N . ARG A 1 379 ? 16.034 5.777 -8.296 1.00 91.00 379 ARG A N 1
ATOM 3171 C CA . ARG A 1 379 ? 15.872 5.743 -6.850 1.00 91.00 379 ARG A CA 1
ATOM 3172 C C . ARG A 1 379 ? 17.007 6.459 -6.156 1.00 91.00 379 ARG A C 1
ATOM 3174 O O . ARG A 1 379 ? 18.171 6.280 -6.493 1.00 91.00 379 ARG A O 1
ATOM 3181 N N . ILE A 1 380 ? 16.654 7.197 -5.110 1.00 82.31 380 ILE A N 1
ATOM 3182 C CA . ILE A 1 380 ? 17.628 7.796 -4.199 1.00 82.31 380 ILE A CA 1
ATOM 3183 C C . ILE A 1 380 ? 17.819 6.844 -3.018 1.00 82.31 380 ILE A C 1
ATOM 3185 O O . ILE A 1 380 ? 16.862 6.501 -2.314 1.00 82.31 380 ILE A O 1
ATOM 3189 N N . GLN A 1 381 ? 19.057 6.410 -2.784 1.00 70.12 381 GLN A N 1
ATOM 3190 C CA . GLN A 1 381 ? 19.377 5.585 -1.624 1.00 70.12 381 GLN A CA 1
ATOM 3191 C C . GLN A 1 381 ? 19.221 6.427 -0.349 1.00 70.12 381 GLN A C 1
ATOM 3193 O O . GLN A 1 381 ? 19.932 7.405 -0.141 1.00 70.12 381 GLN A O 1
ATOM 3198 N N . ARG A 1 382 ? 18.268 6.057 0.517 1.00 55.97 382 ARG A N 1
ATOM 3199 C CA . ARG A 1 382 ? 17.949 6.819 1.742 1.00 55.97 382 ARG A CA 1
ATOM 3200 C C . ARG A 1 382 ? 19.027 6.708 2.829 1.00 55.97 382 ARG A C 1
ATOM 3202 O O . ARG A 1 382 ? 19.082 7.559 3.709 1.00 55.97 382 ARG A O 1
ATOM 3209 N N . HIS A 1 383 ? 19.901 5.705 2.735 1.00 47.38 383 HIS A N 1
ATOM 3210 C CA . HIS A 1 383 ? 21.044 5.493 3.623 1.00 47.38 383 HIS A CA 1
ATOM 3211 C C . HIS A 1 383 ? 22.251 4.997 2.821 1.00 47.38 383 HIS A C 1
ATOM 3213 O O . HIS A 1 383 ? 22.541 3.807 2.785 1.00 47.38 383 HIS A O 1
ATOM 3219 N N . GLY A 1 384 ? 22.939 5.915 2.149 1.00 39.84 384 GLY A N 1
ATOM 3220 C CA . GLY A 1 384 ? 24.308 5.687 1.710 1.00 39.84 384 GLY A CA 1
ATOM 3221 C C . GLY A 1 384 ? 25.238 6.326 2.728 1.00 39.84 384 GLY A C 1
ATOM 3222 O O . GLY A 1 384 ? 25.328 7.552 2.786 1.00 39.84 384 GLY A O 1
ATOM 3223 N N . SER A 1 385 ? 25.950 5.526 3.526 1.00 35.81 385 SER A N 1
ATOM 3224 C CA . SER A 1 385 ? 27.275 5.981 3.938 1.00 35.81 385 SER A CA 1
ATOM 3225 C C . SER A 1 385 ? 27.999 6.337 2.646 1.00 35.81 385 SER A C 1
ATOM 3227 O O . SER A 1 385 ? 28.015 5.540 1.708 1.00 35.81 385 SER A O 1
ATOM 3229 N N . VAL A 1 386 ? 28.502 7.567 2.557 1.00 33.12 386 VAL A N 1
ATOM 3230 C CA . VAL A 1 386 ? 29.344 7.997 1.443 1.00 33.12 386 VAL A CA 1
ATOM 3231 C C . VAL A 1 386 ? 30.538 7.046 1.430 1.00 33.12 386 VAL A C 1
ATOM 3233 O O . VAL A 1 386 ? 31.493 7.226 2.185 1.00 33.12 386 VAL A O 1
ATOM 3236 N N . ARG A 1 387 ? 30.455 5.967 0.647 1.00 38.12 387 ARG A N 1
ATOM 3237 C CA . ARG A 1 387 ? 31.622 5.166 0.310 1.00 38.12 387 ARG A CA 1
ATOM 3238 C C . ARG A 1 387 ? 32.420 6.054 -0.635 1.00 38.12 387 ARG A C 1
ATOM 3240 O O . ARG A 1 387 ? 32.005 6.271 -1.770 1.00 38.12 387 ARG A O 1
ATOM 3247 N N . LYS A 1 388 ? 33.443 6.679 -0.047 1.00 33.28 388 LYS A N 1
ATOM 3248 C CA . LYS A 1 388 ? 34.471 7.468 -0.726 1.00 33.28 388 LYS A CA 1
ATOM 3249 C C . LYS A 1 388 ? 35.078 6.704 -1.891 1.00 33.28 388 LYS A C 1
ATOM 3251 O O . LYS A 1 388 ? 35.230 5.469 -1.748 1.00 33.28 388 LYS A O 1
#

Secondary structure (DSSP, 8-state):
-HHHHHHHHHHHHHHHHHHHHHHTT-SS-TTHHHHHHHHHHHHHHTGGG-TTSPTT--HHHHHHHHHHT-SSHHHHHHHHHHHHHH-EEE-HHHHHHHHHHIIIIIIHHHHHHHHHHHHT--TT-HHHHHHSHHHHHHHHTEEEEESSGGG-HHHHHHHTTTTT--GGGEESSS---HHHHHHHHHHHHHHHHHHTT-TT----GGG-SSSEEEEEEEEEEESS-TTT-EEETTEEESHHHHHHHHHHT-TTTEEEEEEEEEEEEEEEHHHHHHHHHHHHHHHHHSS--EEEEEEEEEEE-GGGS--HHHHHHHHHHHHTT---GGG--TTTGGGS-SSSTT-GGG--B-EEETTB--TTB-GGG--BTTSSSPPSS-B--TT-----

Radius of gyration: 24.94 Å; Cα contacts (8 Å, |Δi|>4): 578; chains: 1; bounding box: 66×58×73 Å

Sequence (388 aa):
MKENLMWGINIKDTIAKNLLKRTLNLKDTPNITEQFKLIQALASYKYDEYQQFFPGMRFIESFVLWLDQFEEDNEKKVAYEFIKDRLIFISNNEIKHLVSNVYPDIIVPFMIKYVSELNDIPSYLINKITKNTDFKILKRKSLFLGLSDGARIGFFRRLNKINDLSHEQIWLSYDLSDDKKIDMKEKLKEDLIKIKKDKNLNLNKELNDNRFKLIYLLDDFSASGTSFIRKDNGEYKGKIQRIIESLKKDNEFFSNKITIILILYIASEQAIQQIETYTKEYEKEINFNFDFKLFTIQKIYKDYKVNKQSDGNFCKIIDGKYYDEKVEDEHTNMGGADNMRYGFAKCSLPVVLNHNCPNNSIFLLWSYDYLKTRGLFPRIQRHGSVRK